Protein AF-0000000068197420 (afdb_homodimer)

Radius of gyration: 25.98 Å; Cα contacts (8 Å, |Δi|>4): 1054; chains: 2; bounding box: 57×88×88 Å

Organism: Serendipita indica (strain DSM 11827) (NCBI:txid1109443)

Sequence (598 aa):
MILPIVLLASTIAAAAPVEHVVNKRADDPSDTDILQYALTLEHLENAFYSGALSKFDVSAFQNDGFPSWVRDRFQQIADHEASHVQFLSTALGSSATQACNYSFPYTDPKSFAALAGVLEGVGTAAYLGAAKYITNKDYLTAAAAVLTTETRHTAWVKSAVMHDSAWSGAFDTPLDLNAVYSLAAPFIISCPSSNPSLPVKAFPALRVTSTPSPGKSVTFDFNSTSTGSNQMLYAAFFSGLDTLFAPLDSNKSATVPEKLVGTVYAVISTNGTVVSDDSTVAGPAILEFRLPEMARQTNMILPIVLLASTIAAAAPVEHVVNKRADDPSDTDILQYALTLEHLENAFYSGALSKFDVSAFQNDGFPSWVRDRFQQIADHEASHVQFLSTALGSSATQACNYSFPYTDPKSFAALAGVLEGVGTAAYLGAAKYITNKDYLTAAAAVLTTETRHTAWVKSAVMHDSAWSGAFDTPLDLNAVYSLAAPFIISCPSSNPSLPVKAFPALRVTSTPSPGKSVTFDFNSTSTGSNQMLYAAFFSGLDTLFAPLDSNKSATVPEKLVGTVYAVISTNGTVVSDDSTVAGPAILEFRLPEMARQTN

InterPro domains:
  IPR009078 Ferritin-like superfamily [SSF47240] (28-160)
  IPR012347 Ferritin-like [G3DSA:1.20.1260.10] (26-161)
  IPR052965 Pigment-associated catalase-like [PTHR31694] (27-162)

Structure (mmCIF, N/CA/C/O backbone):
data_AF-0000000068197420-model_v1
#
loop_
_entity.id
_entity.type
_entity.pdbx_description
1 polymer 'Related to stress response protein rds1p'
#
loop_
_atom_site.group_PDB
_atom_site.id
_atom_site.type_symbol
_atom_site.label_atom_id
_atom_site.label_alt_id
_atom_site.label_comp_id
_atom_site.label_asym_id
_atom_site.label_entity_id
_atom_site.label_seq_id
_atom_site.pdbx_PDB_ins_code
_atom_site.Cartn_x
_atom_site.Cartn_y
_atom_site.Cartn_z
_atom_site.occupancy
_atom_site.B_iso_or_equiv
_atom_site.auth_seq_id
_atom_site.auth_comp_id
_atom_site.auth_asym_id
_atom_site.auth_atom_id
_atom_site.pdbx_PDB_model_num
ATOM 1 N N . MET A 1 1 ? -25.969 -44.906 44.125 1 26.67 1 MET A N 1
ATOM 2 C CA . MET A 1 1 ? -26.969 -44.062 43.5 1 26.67 1 MET A CA 1
ATOM 3 C C . MET A 1 1 ? -26.359 -43.219 42.406 1 26.67 1 MET A C 1
ATOM 5 O O . MET A 1 1 ? -25.438 -42.438 42.656 1 26.67 1 MET A O 1
ATOM 9 N N . ILE A 1 2 ? -26.266 -43.781 41.188 1 32.59 2 ILE A N 1
ATOM 10 C CA . ILE A 1 2 ? -25.688 -43.281 39.938 1 32.59 2 ILE A CA 1
ATOM 11 C C . ILE A 1 2 ? -26.453 -42.031 39.469 1 32.59 2 ILE A C 1
ATOM 13 O O . ILE A 1 2 ? -27.656 -42.094 39.219 1 32.59 2 ILE A O 1
ATOM 17 N N . LEU A 1 3 ? -26.062 -40.906 40.094 1 33.44 3 LEU A N 1
ATOM 18 C CA . LEU A 1 3 ? -26.75 -39.656 39.75 1 33.44 3 LEU A CA 1
ATOM 19 C C . LEU A 1 3 ? -26.703 -39.406 38.25 1 33.44 3 LEU A C 1
ATOM 21 O O . LEU A 1 3 ? -25.625 -39.438 37.625 1 33.44 3 LEU A O 1
ATOM 25 N N . PRO A 1 4 ? -27.844 -39.469 37.562 1 31.77 4 PRO A N 1
ATOM 26 C CA . PRO A 1 4 ? -27.922 -39.25 36.125 1 31.77 4 PRO A CA 1
ATOM 27 C C . PRO A 1 4 ? -27.453 -37.875 35.719 1 31.77 4 PRO A C 1
ATOM 29 O O . PRO A 1 4 ? -27.75 -36.875 36.406 1 31.77 4 PRO A O 1
ATOM 32 N N . ILE A 1 5 ? -26.219 -37.781 35.25 1 34.59 5 ILE A N 1
ATOM 33 C CA . ILE A 1 5 ? -25.625 -36.562 34.688 1 34.59 5 ILE A CA 1
ATOM 34 C C . ILE A 1 5 ? -26.484 -36.062 33.531 1 34.59 5 ILE A C 1
ATOM 36 O O . ILE A 1 5 ? -26.688 -36.75 32.562 1 34.59 5 ILE A O 1
ATOM 40 N N . VAL A 1 6 ? -27.531 -35.25 33.875 1 29.73 6 VAL A N 1
ATOM 41 C CA . VAL A 1 6 ? -28.359 -34.594 32.844 1 29.73 6 VAL A CA 1
ATOM 42 C C . VAL A 1 6 ? -27.5 -33.75 31.938 1 29.73 6 VAL A C 1
ATOM 44 O O . VAL A 1 6 ? -26.766 -32.875 32.406 1 29.73 6 VAL A O 1
ATOM 47 N N . LEU A 1 7 ? -27.109 -34.312 30.781 1 31.69 7 LEU A N 1
ATOM 48 C CA . LEU A 1 7 ? -26.438 -33.594 29.703 1 31.69 7 LEU A CA 1
ATOM 49 C C . LEU A 1 7 ? -27.297 -32.438 29.188 1 31.69 7 LEU A C 1
ATOM 51 O O . LEU A 1 7 ? -28.406 -32.656 28.688 1 31.69 7 LEU A O 1
ATOM 55 N N . LEU A 1 8 ? -27.234 -31.312 29.938 1 27.69 8 LEU A N 1
ATOM 56 C CA . LEU A 1 8 ? -27.906 -30.141 29.406 1 27.69 8 LEU A CA 1
ATOM 57 C C . LEU A 1 8 ? -27.391 -29.781 28.016 1 27.69 8 LEU A C 1
ATOM 59 O O . LEU A 1 8 ? -26.188 -29.609 27.828 1 27.69 8 LEU A O 1
ATOM 63 N N . ALA A 1 9 ? -28.188 -30.125 26.984 1 29.62 9 ALA A N 1
ATOM 64 C CA . ALA A 1 9 ? -27.984 -29.75 25.578 1 29.62 9 ALA A CA 1
ATOM 65 C C . ALA A 1 9 ? -28.031 -28.234 25.406 1 29.62 9 ALA A C 1
ATOM 67 O O . ALA A 1 9 ? -29.062 -27.625 25.641 1 29.62 9 ALA A O 1
ATOM 68 N N . SER A 1 10 ? -26.953 -27.547 25.781 1 28.69 10 SER A N 1
ATOM 69 C CA . SER A 1 10 ? -27 -26.125 25.469 1 28.69 10 SER A CA 1
ATOM 70 C C . SER A 1 10 ? -27.125 -25.906 23.953 1 28.69 10 SER A C 1
ATOM 72 O O . SER A 1 10 ? -26.344 -26.438 23.172 1 28.69 10 SER A O 1
ATOM 74 N N . THR A 1 11 ? -28.359 -25.703 23.516 1 32.34 11 THR A N 1
ATOM 75 C CA . THR A 1 11 ? -28.641 -25.312 22.141 1 32.34 11 THR A CA 1
ATOM 76 C C . THR A 1 11 ? -27.922 -24.016 21.781 1 32.34 11 THR A C 1
ATOM 78 O O . THR A 1 11 ? -28.078 -23.016 22.484 1 32.34 11 THR A O 1
ATOM 81 N N . ILE A 1 12 ? -26.781 -24.109 21.219 1 30.91 12 ILE A N 1
ATOM 82 C CA . ILE A 1 12 ? -26.141 -22.969 20.594 1 30.91 12 ILE A CA 1
ATOM 83 C C . ILE A 1 12 ? -27.047 -22.406 19.5 1 30.91 12 ILE A C 1
ATOM 85 O O . ILE A 1 12 ? -27.359 -23.094 18.516 1 30.91 12 ILE A O 1
ATOM 89 N N . ALA A 1 13 ? -28 -21.547 19.859 1 29.16 13 ALA A N 1
ATOM 90 C CA . ALA A 1 13 ? -28.75 -20.812 18.844 1 29.16 13 ALA A CA 1
ATOM 91 C C . ALA A 1 13 ? -27.797 -20.156 17.828 1 29.16 13 ALA A C 1
ATOM 93 O O . ALA A 1 13 ? -26.906 -19.406 18.219 1 29.16 13 ALA A O 1
ATOM 94 N N . ALA A 1 14 ? -27.719 -20.703 16.703 1 31.69 14 ALA A N 1
ATOM 95 C CA . ALA A 1 14 ? -27.062 -20.109 15.539 1 31.69 14 ALA A CA 1
ATOM 96 C C . ALA A 1 14 ? -27.594 -18.703 15.281 1 31.69 14 ALA A C 1
ATOM 98 O O . ALA A 1 14 ? -28.781 -18.5 15.055 1 31.69 14 ALA A O 1
ATOM 99 N N . ALA A 1 15 ? -26.953 -17.672 15.906 1 28.8 15 ALA A N 1
ATOM 100 C CA . ALA A 1 15 ? -27.281 -16.297 15.555 1 28.8 15 ALA A CA 1
ATOM 101 C C . ALA A 1 15 ? -27.312 -16.094 14.039 1 28.8 15 ALA A C 1
ATOM 103 O O . ALA A 1 15 ? -26.422 -16.578 13.336 1 28.8 15 ALA A O 1
ATOM 104 N N . ALA A 1 16 ? -28.484 -15.867 13.508 1 31.53 16 ALA A N 1
ATOM 105 C CA . ALA A 1 16 ? -28.75 -15.508 12.125 1 31.53 16 ALA A CA 1
ATOM 106 C C . ALA A 1 16 ? -27.812 -14.398 11.656 1 31.53 16 ALA A C 1
ATOM 108 O O . ALA A 1 16 ? -27.484 -13.492 12.422 1 31.53 16 ALA A O 1
ATOM 109 N N . PRO A 1 17 ? -27.047 -14.648 10.602 1 32.72 17 PRO A N 1
ATOM 110 C CA . PRO A 1 17 ? -26.203 -13.586 10.047 1 32.72 17 PRO A CA 1
ATOM 111 C C . PRO A 1 17 ? -26.969 -12.289 9.805 1 32.72 17 PRO A C 1
ATOM 113 O O . PRO A 1 17 ? -27.984 -12.289 9.109 1 32.72 17 PRO A O 1
ATOM 116 N N . VAL A 1 18 ? -27.125 -11.422 10.812 1 29.66 18 VAL A N 1
ATOM 117 C CA . VAL A 1 18 ? -27.734 -10.125 10.547 1 29.66 18 VAL A CA 1
ATOM 118 C C . VAL A 1 18 ? -27.094 -9.484 9.32 1 29.66 18 VAL A C 1
ATOM 120 O O . VAL A 1 18 ? -25.859 -9.359 9.25 1 29.66 18 VAL A O 1
ATOM 123 N N . GLU A 1 19 ? -27.656 -9.648 8.203 1 33.53 19 GLU A N 1
ATOM 124 C CA . GLU A 1 19 ? -27.328 -8.859 7.016 1 33.53 19 GLU A CA 1
ATOM 125 C C . GLU A 1 19 ? -27.094 -7.395 7.375 1 33.53 19 GLU A C 1
ATOM 127 O O . GLU A 1 19 ? -28.016 -6.711 7.844 1 33.53 19 GLU A O 1
ATOM 132 N N . HIS A 1 20 ? -26 -7.09 7.898 1 31.17 20 HIS A N 1
ATOM 133 C CA . HIS A 1 20 ? -25.766 -5.668 8.117 1 31.17 20 HIS A CA 1
ATOM 134 C C . HIS A 1 20 ? -25.812 -4.891 6.809 1 31.17 20 HIS A C 1
ATOM 136 O O . HIS A 1 20 ? -24.984 -5.109 5.914 1 31.17 20 HIS A O 1
ATOM 142 N N . VAL A 1 21 ? -27 -4.566 6.375 1 33.25 21 VAL A N 1
ATOM 143 C CA . VAL A 1 21 ? -27.172 -3.518 5.375 1 33.25 21 VAL A CA 1
ATOM 144 C C . VAL A 1 21 ? -26.266 -2.334 5.699 1 33.25 21 VAL A C 1
ATOM 146 O O . VAL A 1 21 ? -26.328 -1.778 6.801 1 33.25 21 VAL A O 1
ATOM 149 N N . VAL A 1 22 ? -25.188 -2.248 5.059 1 39.44 22 VAL A N 1
ATOM 150 C CA . VAL A 1 22 ? -24.359 -1.054 5.129 1 39.44 22 VAL A CA 1
ATOM 151 C C . VAL A 1 22 ? -25.156 0.171 4.707 1 39.44 22 VAL A C 1
ATOM 153 O O . VAL A 1 22 ? -25.5 0.32 3.529 1 39.44 22 VAL A O 1
ATOM 156 N N . ASN A 1 23 ? -26.016 0.654 5.418 1 36.06 23 ASN A N 1
ATOM 157 C CA . ASN A 1 23 ? -26.766 1.89 5.23 1 36.06 23 ASN A CA 1
ATOM 158 C C . ASN A 1 23 ? -25.844 3.1 5.137 1 36.06 23 ASN A C 1
ATOM 160 O O . ASN A 1 23 ? -25.125 3.414 6.09 1 36.06 23 ASN A O 1
ATOM 164 N N . LYS A 1 24 ? -25.469 3.52 3.939 1 47.28 24 LYS A N 1
ATOM 165 C CA . LYS A 1 24 ? -25 4.898 3.848 1 47.28 24 LYS A CA 1
ATOM 166 C C . LYS A 1 24 ? -25.781 5.809 4.793 1 47.28 24 LYS A C 1
ATOM 168 O O . LYS A 1 24 ? -27.016 5.844 4.75 1 47.28 24 LYS A O 1
ATOM 173 N N . ARG A 1 25 ? -25.078 6.227 5.902 1 48.75 25 ARG A N 1
ATOM 174 C CA . ARG A 1 25 ? -25.766 7.207 6.746 1 48.75 25 ARG A CA 1
ATOM 175 C C . ARG A 1 25 ? -25.859 8.555 6.043 1 48.75 25 ARG A C 1
ATOM 177 O O . ARG A 1 25 ? -25.016 8.891 5.207 1 48.75 25 ARG A O 1
ATOM 184 N N . ALA A 1 26 ? -26.875 9.258 6.062 1 50.47 26 ALA A N 1
ATOM 185 C CA . ALA A 1 26 ? -27.188 10.555 5.469 1 50.47 26 ALA A CA 1
ATOM 186 C C . ALA A 1 26 ? -26.031 11.531 5.641 1 50.47 26 ALA A C 1
ATOM 188 O O . ALA A 1 26 ? -25.812 12.398 4.785 1 50.47 26 ALA A O 1
ATOM 189 N N . ASP A 1 27 ? -25.047 11.211 6.52 1 74.75 27 ASP A N 1
ATOM 190 C CA . ASP A 1 27 ? -24.031 12.211 6.836 1 74.75 27 ASP A CA 1
ATOM 191 C C . ASP A 1 27 ? -22.656 11.773 6.336 1 74.75 27 ASP A C 1
ATOM 193 O O . ASP A 1 27 ? -21.672 12.5 6.492 1 74.75 27 ASP A O 1
ATOM 197 N N . ASP A 1 28 ? -22.609 10.719 5.48 1 86.44 28 ASP A N 1
ATOM 198 C CA . ASP A 1 28 ? -21.328 10.281 4.953 1 86.44 28 ASP A CA 1
ATOM 199 C C . ASP A 1 28 ? -20.938 11.094 3.723 1 86.44 28 ASP A C 1
ATOM 201 O O . ASP A 1 28 ? -21.797 11.492 2.934 1 86.44 28 ASP A O 1
ATOM 205 N N . PRO A 1 29 ? -19.625 11.328 3.615 1 96.06 29 PRO A N 1
ATOM 206 C CA . PRO A 1 29 ? -19.203 12.031 2.404 1 96.06 29 PRO A CA 1
ATOM 207 C C . PRO A 1 29 ? -19.5 11.25 1.129 1 96.06 29 PRO A C 1
ATOM 209 O O . PRO A 1 29 ? -19.5 10.016 1.139 1 96.06 29 PRO A O 1
ATOM 212 N N . SER A 1 30 ? -19.812 12 0.045 1 96.94 30 SER A N 1
ATOM 213 C CA . SER A 1 30 ? -20.016 11.383 -1.263 1 96.94 30 SER A CA 1
ATOM 214 C C . SER A 1 30 ? -18.703 10.977 -1.899 1 96.94 30 SER A C 1
ATOM 216 O O . SER A 1 30 ? -17.625 11.383 -1.439 1 96.94 30 SER A O 1
ATOM 218 N N . ASP A 1 31 ? -18.797 10.172 -2.932 1 98 31 ASP A N 1
ATOM 219 C CA . ASP A 1 31 ? -17.578 9.852 -3.691 1 98 31 ASP A CA 1
ATOM 220 C C . ASP A 1 31 ? -16.891 11.125 -4.191 1 98 31 ASP A C 1
ATOM 222 O O . ASP A 1 31 ? -15.672 11.211 -4.184 1 98 31 ASP A O 1
ATOM 226 N N . THR A 1 32 ? -17.688 12.109 -4.637 1 98.19 32 THR A N 1
ATOM 227 C CA . THR A 1 32 ? -17.125 13.375 -5.098 1 98.19 32 THR A CA 1
ATOM 228 C C . THR A 1 32 ? -16.359 14.062 -3.975 1 98.19 32 THR A C 1
ATOM 230 O O . THR A 1 32 ? -15.25 14.562 -4.188 1 98.19 32 THR A O 1
ATOM 233 N N . ASP A 1 33 ? -16.906 14.07 -2.771 1 98.25 33 ASP A N 1
ATOM 234 C CA . ASP A 1 33 ? -16.234 14.641 -1.612 1 98.25 33 ASP A CA 1
ATOM 235 C C . ASP A 1 33 ? -14.867 13.977 -1.387 1 98.25 33 ASP A C 1
ATOM 237 O O . ASP A 1 33 ? -13.867 14.656 -1.166 1 98.25 33 ASP A O 1
ATOM 241 N N . ILE A 1 34 ? -14.883 12.68 -1.476 1 98.69 34 ILE A N 1
ATOM 242 C CA . ILE A 1 34 ? -13.688 11.906 -1.16 1 98.69 34 ILE A CA 1
ATOM 243 C C . ILE A 1 34 ? -12.641 12.117 -2.25 1 98.69 34 ILE A C 1
ATOM 245 O O . ILE A 1 34 ? -11.445 12.242 -1.956 1 98.69 34 ILE A O 1
ATOM 249 N N . LEU A 1 35 ? -13.055 12.164 -3.512 1 98.81 35 LEU A N 1
ATOM 250 C CA . LEU A 1 35 ? -12.117 12.414 -4.594 1 98.81 35 LEU A CA 1
ATOM 251 C C . LEU A 1 35 ? -11.547 13.828 -4.508 1 98.81 35 LEU A C 1
ATOM 253 O O . LEU A 1 35 ? -10.367 14.055 -4.793 1 98.81 35 LEU A O 1
ATOM 257 N N . GLN A 1 36 ? -12.359 14.828 -4.125 1 98.81 36 GLN A N 1
ATOM 258 C CA . GLN A 1 36 ? -11.883 16.188 -3.922 1 98.81 36 GLN A CA 1
ATOM 259 C C . GLN A 1 36 ? -10.891 16.266 -2.762 1 98.81 36 GLN A C 1
ATOM 261 O O . GLN A 1 36 ? -9.875 16.953 -2.846 1 98.81 36 GLN A O 1
ATOM 266 N N . TYR A 1 37 ? -11.234 15.57 -1.69 1 98.62 37 TYR A N 1
ATOM 267 C CA . TYR A 1 37 ? -10.344 15.438 -0.545 1 98.62 37 TYR A CA 1
ATOM 268 C C . TYR A 1 37 ? -9 14.859 -0.966 1 98.62 37 TYR A C 1
ATOM 270 O O . TYR A 1 37 ? -7.945 15.414 -0.645 1 98.62 37 TYR A O 1
ATOM 278 N N . ALA A 1 38 ? -9.023 13.766 -1.743 1 98.88 38 ALA A N 1
ATOM 279 C CA . ALA A 1 38 ? -7.805 13.133 -2.238 1 98.88 38 ALA A CA 1
ATOM 280 C C . ALA A 1 38 ? -7.016 14.078 -3.139 1 98.88 38 ALA A C 1
ATOM 282 O O . ALA A 1 38 ? -5.797 14.203 -3.006 1 98.88 38 ALA A O 1
ATOM 283 N N . LEU A 1 39 ? -7.699 14.758 -4.035 1 98.88 39 LEU A N 1
ATOM 284 C CA . LEU A 1 39 ? -7.039 15.664 -4.969 1 98.88 39 LEU A CA 1
ATOM 285 C C . LEU A 1 39 ? -6.371 16.812 -4.23 1 98.88 39 LEU A C 1
ATOM 287 O O . LEU A 1 39 ? -5.285 17.25 -4.613 1 98.88 39 LEU A O 1
ATOM 291 N N . THR A 1 40 ? -7.004 17.312 -3.199 1 98.88 40 THR A N 1
ATOM 292 C CA . THR A 1 40 ? -6.426 18.375 -2.383 1 98.88 40 THR A CA 1
ATOM 293 C C . THR A 1 40 ? -5.098 17.922 -1.775 1 98.88 40 THR A C 1
ATOM 295 O O . THR A 1 40 ? -4.113 18.656 -1.812 1 98.88 40 THR A O 1
ATOM 298 N N . LEU A 1 41 ? -5.07 16.734 -1.275 1 98.88 41 LEU A N 1
ATOM 299 C CA . LEU A 1 41 ? -3.85 16.188 -0.694 1 98.88 41 LEU A CA 1
ATOM 300 C C . LEU A 1 41 ? -2.814 15.906 -1.776 1 98.88 41 LEU A C 1
ATOM 302 O O . LEU A 1 41 ? -1.617 16.125 -1.568 1 98.88 41 LEU A O 1
ATOM 306 N N . GLU A 1 42 ? -3.252 15.438 -2.943 1 98.94 42 GLU A N 1
ATOM 307 C CA . GLU A 1 42 ? -2.34 15.18 -4.051 1 98.94 42 GLU A CA 1
ATOM 308 C C . GLU A 1 42 ? -1.693 16.469 -4.547 1 98.94 42 GLU A C 1
ATOM 310 O O . GLU A 1 42 ? -0.513 16.484 -4.902 1 98.94 42 GLU A O 1
ATOM 315 N N . HIS A 1 43 ? -2.482 17.578 -4.602 1 98.94 43 HIS A N 1
ATOM 316 C CA . HIS A 1 43 ? -1.907 18.875 -4.945 1 98.94 43 HIS A CA 1
ATOM 317 C C . HIS A 1 43 ? -0.785 19.25 -3.982 1 98.94 43 HIS A C 1
ATOM 319 O O . HIS A 1 43 ? 0.251 19.781 -4.402 1 98.94 43 HIS A O 1
ATOM 325 N N . LEU A 1 44 ? -1.037 19.047 -2.75 1 98.94 44 LEU A N 1
ATOM 326 C CA . LEU A 1 44 ? -0.04 19.359 -1.731 1 98.94 44 LEU A CA 1
ATOM 327 C C . LEU A 1 44 ? 1.247 18.578 -1.976 1 98.94 44 LEU A C 1
ATOM 329 O O . LEU A 1 44 ? 2.336 19.156 -1.989 1 98.94 44 LEU A O 1
ATOM 333 N N . GLU A 1 45 ? 1.153 17.25 -2.227 1 98.88 45 GLU A N 1
ATOM 334 C CA . GLU A 1 45 ? 2.338 16.422 -2.451 1 98.88 45 GLU A CA 1
ATOM 335 C C . GLU A 1 45 ? 3.029 16.797 -3.76 1 98.88 45 GLU A C 1
ATOM 337 O O . GLU A 1 45 ? 4.258 16.812 -3.834 1 98.88 45 GLU A O 1
ATOM 342 N N . ASN A 1 46 ? 2.188 17.047 -4.754 1 98.94 46 ASN A N 1
ATOM 343 C CA . ASN A 1 46 ? 2.758 17.484 -6.023 1 98.94 46 ASN A CA 1
ATOM 344 C C . ASN A 1 46 ? 3.588 18.75 -5.855 1 98.94 46 ASN A C 1
ATOM 346 O O . ASN A 1 46 ? 4.711 18.844 -6.359 1 98.94 46 ASN A O 1
ATOM 350 N N . ALA A 1 47 ? 3.098 19.734 -5.129 1 98.94 47 ALA A N 1
ATOM 351 C CA . ALA A 1 47 ? 3.803 20.984 -4.863 1 98.94 47 ALA A CA 1
ATOM 352 C C . ALA A 1 47 ? 5.047 20.75 -4.012 1 98.94 47 ALA A C 1
ATOM 354 O O . ALA A 1 47 ? 6.086 21.375 -4.23 1 98.94 47 ALA A O 1
ATOM 355 N N . PHE A 1 48 ? 4.996 19.891 -3.014 1 98.94 48 PHE A N 1
ATOM 356 C CA . PHE A 1 48 ? 6.098 19.547 -2.119 1 98.94 48 PHE A CA 1
ATOM 357 C C . PHE A 1 48 ? 7.305 19.062 -2.908 1 98.94 48 PHE A C 1
ATOM 359 O O . PHE A 1 48 ? 8.414 19.578 -2.746 1 98.94 48 PHE A O 1
ATOM 366 N N . TYR A 1 49 ? 7.062 18.078 -3.828 1 98.88 49 TYR A N 1
ATOM 367 C CA . TYR A 1 49 ? 8.164 17.484 -4.578 1 98.88 49 TYR A CA 1
ATOM 368 C C . TYR A 1 49 ? 8.68 18.438 -5.645 1 98.88 49 TYR A C 1
ATOM 370 O O . TYR A 1 49 ? 9.891 18.609 -5.805 1 98.88 49 TYR A O 1
ATOM 378 N N . SER A 1 50 ? 7.77 19.078 -6.391 1 98.56 50 SER A N 1
ATOM 379 C CA . SER A 1 50 ? 8.203 19.984 -7.449 1 98.56 50 SER A CA 1
ATOM 380 C C . SER A 1 50 ? 8.992 21.156 -6.879 1 98.56 50 SER A C 1
ATOM 382 O O . SER A 1 50 ? 10 21.578 -7.457 1 98.56 50 SER A O 1
ATOM 384 N N . GLY A 1 51 ? 8.547 21.672 -5.738 1 98.69 51 GLY A N 1
ATOM 385 C CA . GLY A 1 51 ? 9.25 22.766 -5.09 1 98.69 51 GLY A CA 1
ATOM 386 C C . GLY A 1 51 ? 10.641 22.391 -4.625 1 98.69 51 GLY A C 1
ATOM 387 O O . GLY A 1 51 ? 11.609 23.109 -4.898 1 98.69 51 GLY A O 1
ATOM 388 N N . ALA A 1 52 ? 10.758 21.297 -3.967 1 98.81 52 ALA A N 1
ATOM 389 C CA . ALA A 1 52 ? 12.047 20.859 -3.443 1 98.81 52 ALA A CA 1
ATOM 390 C C . ALA A 1 52 ? 13.031 20.562 -4.578 1 98.81 52 ALA A C 1
ATOM 392 O O . ALA A 1 52 ? 14.195 20.969 -4.516 1 98.81 52 ALA A O 1
ATOM 393 N N . LEU A 1 53 ? 12.555 19.906 -5.633 1 98.19 53 LEU A N 1
ATOM 394 C CA . LEU A 1 53 ? 13.438 19.484 -6.707 1 98.19 53 LEU A CA 1
ATOM 395 C C . LEU A 1 53 ? 13.836 20.656 -7.594 1 98.19 53 LEU A C 1
ATOM 397 O O . LEU A 1 53 ? 14.836 20.594 -8.305 1 98.19 53 LEU A O 1
ATOM 401 N N . SER A 1 54 ? 13.031 21.734 -7.605 1 98.31 54 SER A N 1
ATOM 402 C CA . SER A 1 54 ? 13.422 22.969 -8.273 1 98.31 54 SER A CA 1
ATOM 403 C C . SER A 1 54 ? 14.492 23.719 -7.48 1 98.31 54 SER A C 1
ATOM 405 O O . SER A 1 54 ? 15.336 24.406 -8.055 1 98.31 54 SER A O 1
ATOM 407 N N . LYS A 1 55 ? 14.5 23.531 -6.223 1 98.25 55 LYS A N 1
ATOM 408 C CA . LYS A 1 55 ? 15.391 24.266 -5.328 1 98.25 55 LYS A CA 1
ATOM 409 C C . LYS A 1 55 ? 16.703 23.5 -5.129 1 98.25 55 LYS A C 1
ATOM 411 O O . LYS A 1 55 ? 17.766 24.109 -4.988 1 98.25 55 LYS A O 1
ATOM 416 N N . PHE A 1 56 ? 16.688 22.188 -5.07 1 98.44 56 PHE A N 1
ATOM 417 C CA . PHE A 1 56 ? 17.844 21.359 -4.75 1 98.44 56 PHE A CA 1
ATOM 418 C C . PHE A 1 56 ? 18.281 20.531 -5.953 1 98.44 56 PHE A C 1
ATOM 420 O O . PHE A 1 56 ? 17.578 19.609 -6.355 1 98.44 56 PHE A O 1
ATOM 427 N N . ASP A 1 57 ? 19.422 20.844 -6.5 1 96.5 57 ASP A N 1
ATOM 428 C CA . ASP A 1 57 ? 19.938 20.109 -7.66 1 96.5 57 ASP A CA 1
ATOM 429 C C . ASP A 1 57 ? 20.766 18.906 -7.23 1 96.5 57 ASP A C 1
ATOM 431 O O . ASP A 1 57 ? 20.844 18.594 -6.039 1 96.5 57 ASP A O 1
ATOM 435 N N . VAL A 1 58 ? 21.328 18.25 -8.219 1 94.62 58 VAL A N 1
ATOM 436 C CA . VAL A 1 58 ? 22.094 17.016 -7.984 1 94.62 58 VAL A CA 1
ATOM 437 C C . VAL A 1 58 ? 23.25 17.297 -7.027 1 94.62 58 VAL A C 1
ATOM 439 O O . VAL A 1 58 ? 23.516 16.5 -6.125 1 94.62 58 VAL A O 1
ATOM 442 N N . SER A 1 59 ? 23.875 18.422 -7.191 1 96.62 59 SER A N 1
ATOM 443 C CA . SER A 1 59 ? 25 18.797 -6.34 1 96.62 59 SER A CA 1
ATOM 444 C C . SER A 1 59 ? 24.562 18.984 -4.895 1 96.62 59 SER A C 1
ATOM 446 O O . SER A 1 59 ? 25.281 18.609 -3.965 1 96.62 59 SER A O 1
ATOM 448 N N . ALA A 1 60 ? 23.391 19.578 -4.699 1 98.06 60 ALA A N 1
ATOM 449 C CA . ALA A 1 60 ? 22.875 19.781 -3.35 1 98.06 60 ALA A CA 1
ATOM 450 C C . ALA A 1 60 ? 22.656 18.438 -2.652 1 98.06 60 ALA A C 1
ATOM 452 O O . ALA A 1 60 ? 23 18.281 -1.479 1 98.06 60 ALA A O 1
ATOM 453 N N . PHE A 1 61 ? 22.125 17.5 -3.357 1 97.75 61 PHE A N 1
ATOM 454 C CA . PHE A 1 61 ? 21.906 16.172 -2.797 1 97.75 61 PHE A CA 1
ATOM 455 C C . PHE A 1 61 ? 23.219 15.5 -2.453 1 97.75 61 PHE A C 1
ATOM 457 O O . PHE A 1 61 ? 23.359 14.914 -1.378 1 97.75 61 PHE A O 1
ATOM 464 N N . GLN A 1 62 ? 24.156 15.617 -3.355 1 96.62 62 GLN A N 1
ATOM 465 C CA . GLN A 1 62 ? 25.469 15.016 -3.125 1 96.62 62 GLN A CA 1
ATOM 466 C C . GLN A 1 62 ? 26.172 15.648 -1.924 1 96.62 62 GLN A C 1
ATOM 468 O O . GLN A 1 62 ? 26.797 14.953 -1.121 1 96.62 62 GLN A O 1
ATOM 473 N N . ASN A 1 63 ? 26.016 16.922 -1.859 1 97.56 63 ASN A N 1
ATOM 474 C CA . ASN A 1 63 ? 26.625 17.641 -0.747 1 97.56 63 ASN A CA 1
ATOM 475 C C . ASN A 1 63 ? 26.031 17.219 0.591 1 97.56 63 ASN A C 1
ATOM 477 O O . ASN A 1 63 ? 26.688 17.312 1.627 1 97.56 63 ASN A O 1
ATOM 481 N N . ASP A 1 64 ? 24.812 16.75 0.541 1 97.19 64 ASP A N 1
ATOM 482 C CA . ASP A 1 64 ? 24.141 16.281 1.754 1 97.19 64 ASP A CA 1
ATOM 483 C C . ASP A 1 64 ? 24.359 14.789 1.961 1 97.19 64 ASP A C 1
ATOM 485 O O . ASP A 1 64 ? 23.734 14.18 2.824 1 97.19 64 ASP A O 1
ATOM 489 N N . GLY A 1 65 ? 25.172 14.219 1.089 1 96.25 65 GLY A N 1
ATOM 490 C CA . GLY A 1 65 ? 25.641 12.859 1.318 1 96.25 65 GLY A CA 1
ATOM 491 C C . GLY A 1 65 ? 24.797 11.82 0.604 1 96.25 65 GLY A C 1
ATOM 492 O O . GLY A 1 65 ? 24.969 10.617 0.816 1 96.25 65 GLY A O 1
ATOM 493 N N . PHE A 1 66 ? 23.891 12.219 -0.261 1 95.44 66 PHE A N 1
ATOM 494 C CA . PHE A 1 66 ? 23.062 11.258 -0.991 1 95.44 66 PHE A CA 1
ATOM 495 C C . PHE A 1 66 ? 23.766 10.805 -2.268 1 95.44 66 PHE A C 1
ATOM 497 O O . PHE A 1 66 ? 24.391 11.609 -2.951 1 95.44 66 PHE A O 1
ATOM 504 N N . PRO A 1 67 ? 23.672 9.508 -2.531 1 91.5 67 PRO A N 1
ATOM 505 C CA . PRO A 1 67 ? 24.094 9.102 -3.873 1 91.5 67 PRO A CA 1
ATOM 506 C C . PRO A 1 67 ? 23.266 9.758 -4.977 1 91.5 67 PRO A C 1
ATOM 508 O O . PRO A 1 67 ? 22.125 10.156 -4.742 1 91.5 67 PRO A O 1
ATOM 511 N N . SER A 1 68 ? 23.781 9.789 -6.16 1 86.56 68 SER A N 1
ATOM 512 C CA . SER A 1 68 ? 23.203 10.539 -7.266 1 86.56 68 SER A CA 1
ATOM 513 C C . SER A 1 68 ? 21.828 9.984 -7.648 1 86.56 68 SER A C 1
ATOM 515 O O . SER A 1 68 ? 20.938 10.734 -8.07 1 86.56 68 SER A O 1
ATOM 517 N N . TRP A 1 69 ? 21.656 8.719 -7.414 1 89.31 69 TRP A N 1
ATOM 518 C CA . TRP A 1 69 ? 20.422 8.086 -7.879 1 89.31 69 TRP A CA 1
ATOM 519 C C . TRP A 1 69 ? 19.25 8.492 -7 1 89.31 69 TRP A C 1
ATOM 521 O O . TRP A 1 69 ? 18.078 8.359 -7.406 1 89.31 69 TRP A O 1
ATOM 531 N N . VAL A 1 70 ? 19.516 9.031 -5.852 1 94.31 70 VAL A N 1
ATOM 532 C CA . VAL A 1 70 ? 18.453 9.352 -4.91 1 94.31 70 VAL A CA 1
ATOM 533 C C . VAL A 1 70 ? 17.594 10.484 -5.473 1 94.31 70 VAL A C 1
ATOM 535 O O . VAL A 1 70 ? 16.359 10.406 -5.465 1 94.31 70 VAL A O 1
ATOM 538 N N . ARG A 1 71 ? 18.203 11.555 -5.953 1 96.19 71 ARG A N 1
ATOM 539 C CA . ARG A 1 71 ? 17.406 12.648 -6.504 1 96.19 71 ARG A CA 1
ATOM 540 C C . ARG A 1 71 ? 16.578 12.188 -7.699 1 96.19 71 ARG A C 1
ATOM 542 O O . ARG A 1 71 ? 15.445 12.625 -7.879 1 96.19 71 ARG A O 1
ATOM 549 N N . ASP A 1 72 ? 17.203 11.352 -8.508 1 94.12 72 ASP A N 1
ATOM 550 C CA . ASP A 1 72 ? 16.5 10.844 -9.68 1 94.12 72 ASP A CA 1
ATOM 551 C C . ASP A 1 72 ? 15.258 10.055 -9.273 1 94.12 72 ASP A C 1
ATOM 553 O O . ASP A 1 72 ? 14.211 10.156 -9.922 1 94.12 72 ASP A O 1
ATOM 557 N N . ARG A 1 73 ? 15.352 9.305 -8.266 1 94.94 73 ARG A N 1
ATOM 558 C CA . ARG A 1 73 ? 14.195 8.555 -7.785 1 94.94 73 ARG A CA 1
ATOM 559 C C . ARG A 1 73 ? 13.141 9.5 -7.207 1 94.94 73 ARG A C 1
ATOM 561 O O . ARG A 1 73 ? 11.945 9.281 -7.391 1 94.94 73 ARG A O 1
ATOM 568 N N . PHE A 1 74 ? 13.562 10.539 -6.527 1 97.5 74 PHE A N 1
ATOM 569 C CA . PHE A 1 74 ? 12.609 11.531 -6.051 1 97.5 74 PHE A CA 1
ATOM 570 C C . PHE A 1 74 ? 11.906 12.219 -7.219 1 97.5 74 PHE A C 1
ATOM 572 O O . PHE A 1 74 ? 10.727 12.57 -7.121 1 97.5 74 PHE A O 1
ATOM 579 N N . GLN A 1 75 ? 12.641 12.445 -8.305 1 96.81 75 GLN A N 1
ATOM 580 C CA . GLN A 1 75 ? 11.992 12.992 -9.492 1 96.81 75 GLN A CA 1
ATOM 581 C C . GLN A 1 75 ? 10.914 12.055 -10.016 1 96.81 75 GLN A C 1
ATOM 583 O O . GLN A 1 75 ? 9.859 12.508 -10.469 1 96.81 75 GLN A O 1
ATOM 588 N N . GLN A 1 76 ? 11.156 10.758 -9.984 1 96.25 76 GLN A N 1
ATOM 589 C CA . GLN A 1 76 ? 10.133 9.797 -10.383 1 96.25 76 GLN A CA 1
ATOM 590 C C . GLN A 1 76 ? 8.906 9.914 -9.477 1 96.25 76 GLN A C 1
ATOM 592 O O . GLN A 1 76 ? 7.77 9.875 -9.953 1 96.25 76 GLN A O 1
ATOM 597 N N . ILE A 1 77 ? 9.125 10.039 -8.195 1 98.19 77 ILE A N 1
ATOM 598 C CA . ILE A 1 77 ? 8.008 10.227 -7.273 1 98.19 77 ILE A CA 1
ATOM 599 C C . ILE A 1 77 ? 7.242 11.5 -7.637 1 98.19 77 ILE A C 1
ATOM 601 O O . ILE A 1 77 ? 6.008 11.508 -7.66 1 98.19 77 ILE A O 1
ATOM 605 N N . ALA A 1 78 ? 7.988 12.57 -7.926 1 98.44 78 ALA A N 1
ATOM 606 C CA . ALA A 1 78 ? 7.348 13.812 -8.352 1 98.44 78 ALA A CA 1
ATOM 607 C C . ALA A 1 78 ? 6.465 13.586 -9.57 1 98.44 78 ALA A C 1
ATOM 609 O O . ALA A 1 78 ? 5.348 14.109 -9.648 1 98.44 78 ALA A O 1
ATOM 610 N N . ASP A 1 79 ? 6.938 12.844 -10.484 1 97.56 79 ASP A N 1
ATOM 611 C CA . ASP A 1 79 ? 6.168 12.531 -11.68 1 97.56 79 ASP A CA 1
ATOM 612 C C . ASP A 1 79 ? 4.918 11.727 -11.336 1 97.56 79 ASP A C 1
ATOM 614 O O . ASP A 1 79 ? 3.859 11.922 -11.938 1 97.56 79 ASP A O 1
ATOM 618 N N . HIS A 1 80 ? 5.02 10.812 -10.414 1 98.44 80 HIS A N 1
ATOM 619 C CA . HIS A 1 80 ? 3.859 10.055 -9.953 1 98.44 80 HIS A CA 1
ATOM 620 C C . HIS A 1 80 ? 2.82 10.977 -9.312 1 98.44 80 HIS A C 1
ATOM 622 O O . HIS A 1 80 ? 1.623 10.836 -9.578 1 98.44 80 HIS A O 1
ATOM 628 N N . GLU A 1 81 ? 3.314 11.891 -8.492 1 98.75 81 GLU A N 1
ATOM 629 C CA . GLU A 1 81 ? 2.395 12.828 -7.855 1 98.75 81 GLU A CA 1
ATOM 630 C C . GLU A 1 81 ? 1.644 13.656 -8.898 1 98.75 81 GLU A C 1
ATOM 632 O O . GLU A 1 81 ? 0.439 13.883 -8.766 1 98.75 81 GLU A O 1
ATOM 637 N N . ALA A 1 82 ? 2.369 14.109 -9.898 1 98.75 82 ALA A N 1
ATOM 638 C CA . ALA A 1 82 ? 1.731 14.852 -10.984 1 98.75 82 ALA A CA 1
ATOM 639 C C . ALA A 1 82 ? 0.696 13.992 -11.703 1 98.75 82 ALA A C 1
ATOM 641 O O . ALA A 1 82 ? -0.381 14.477 -12.062 1 98.75 82 ALA A O 1
ATOM 642 N N . SER A 1 83 ? 1.018 12.758 -11.922 1 98.75 83 SER A N 1
ATOM 643 C CA . SER A 1 83 ? 0.085 11.828 -12.555 1 98.75 83 SER A CA 1
ATOM 644 C C . SER A 1 83 ? -1.165 11.633 -11.703 1 98.75 83 SER A C 1
ATOM 646 O O . SER A 1 83 ? -2.273 11.539 -12.234 1 98.75 83 SER A O 1
ATOM 648 N N . HIS A 1 84 ? -1.011 11.531 -10.359 1 98.88 84 HIS A N 1
ATOM 649 C CA . HIS A 1 84 ? -2.158 11.398 -9.469 1 98.88 84 HIS A CA 1
ATOM 650 C C . HIS A 1 84 ? -3.068 12.617 -9.555 1 98.88 84 HIS A C 1
ATOM 652 O O . HIS A 1 84 ? -4.293 12.484 -9.594 1 98.88 84 HIS A O 1
ATOM 658 N N . VAL A 1 85 ? -2.463 13.805 -9.57 1 98.94 85 VAL A N 1
ATOM 659 C CA . VAL A 1 85 ? -3.232 15.031 -9.719 1 98.94 85 VAL A CA 1
ATOM 660 C C . VAL A 1 85 ? -4.016 15 -11.031 1 98.94 85 VAL A C 1
ATOM 662 O O . VAL A 1 85 ? -5.219 15.273 -11.047 1 98.94 85 VAL A O 1
ATOM 665 N N . GLN A 1 86 ? -3.32 14.711 -12.117 1 98.81 86 GLN A N 1
ATOM 666 C CA . GLN A 1 86 ? -3.979 14.672 -13.414 1 98.81 86 GLN A CA 1
ATOM 667 C C . GLN A 1 86 ? -5.113 13.648 -13.43 1 98.81 86 GLN A C 1
ATOM 669 O O . GLN A 1 86 ? -6.195 13.922 -13.953 1 98.81 86 GLN A O 1
ATOM 674 N N . PHE A 1 87 ? -4.895 12.508 -12.906 1 98.69 87 PHE A N 1
ATOM 675 C CA . PHE A 1 87 ? -5.871 11.43 -12.867 1 98.69 87 PHE A CA 1
ATOM 676 C C . PHE A 1 87 ? -7.141 11.875 -12.148 1 98.69 87 PHE A C 1
A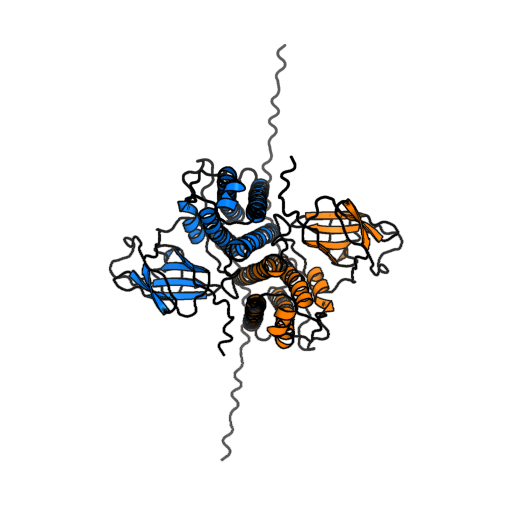TOM 678 O O . PHE A 1 87 ? -8.242 11.75 -12.68 1 98.69 87 PHE A O 1
ATOM 685 N N . LEU A 1 88 ? -6.996 12.438 -10.945 1 98.88 88 LEU A N 1
ATOM 686 C CA . LEU A 1 88 ? -8.133 12.859 -10.133 1 98.88 88 LEU A CA 1
ATOM 687 C C . LEU A 1 88 ? -8.812 14.078 -10.742 1 98.88 88 LEU A C 1
ATOM 689 O O . LEU A 1 88 ? -10.047 14.188 -10.711 1 98.88 88 LEU A O 1
ATOM 693 N N . SER A 1 89 ? -8.008 15.023 -11.2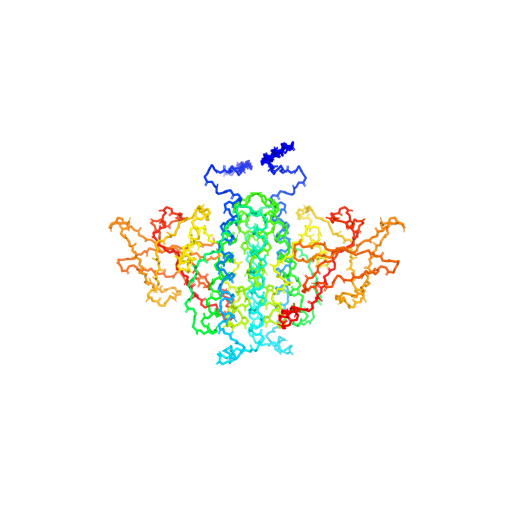73 1 98.81 89 SER A N 1
ATOM 694 C CA . SER A 1 89 ? -8.578 16.203 -11.922 1 98.81 89 SER A CA 1
ATOM 695 C C . SER A 1 89 ? -9.453 15.805 -13.109 1 98.81 89 SER A C 1
ATOM 697 O O . SER A 1 89 ? -10.531 16.359 -13.305 1 98.81 89 SER A O 1
ATOM 699 N N . THR A 1 90 ? -8.953 14.867 -13.875 1 98.5 90 THR A N 1
ATOM 700 C CA . THR A 1 90 ? -9.711 14.398 -15.031 1 98.5 90 THR A CA 1
ATOM 701 C C . THR A 1 90 ? -11.008 13.727 -14.594 1 98.5 90 THR A C 1
ATOM 703 O O . THR A 1 90 ? -12.07 13.992 -15.156 1 98.5 90 THR A O 1
ATOM 706 N N . ALA A 1 91 ? -11 12.914 -13.594 1 98.06 91 ALA A N 1
ATOM 707 C CA . ALA A 1 91 ? -12.18 12.211 -13.094 1 98.06 91 ALA A CA 1
ATOM 708 C C . ALA A 1 91 ? -13.211 13.188 -12.539 1 98.06 91 ALA A C 1
ATOM 710 O O . ALA A 1 91 ? -14.414 12.969 -12.688 1 98.06 91 ALA A O 1
ATOM 711 N N . LEU A 1 92 ? -12.75 14.258 -11.914 1 98.56 92 LEU A N 1
ATOM 712 C CA . LEU A 1 92 ? -13.633 15.188 -11.227 1 98.56 92 LEU A CA 1
ATOM 713 C C . LEU A 1 92 ? -14.172 16.234 -12.195 1 98.56 92 LEU A C 1
ATOM 715 O O . LEU A 1 92 ? -15.227 16.828 -11.938 1 98.56 92 LEU A O 1
ATOM 719 N N . GLY A 1 93 ? -13.438 16.547 -13.312 1 98.19 93 GLY A N 1
ATOM 720 C CA . GLY A 1 93 ? -13.852 17.594 -14.25 1 98.19 93 GLY A CA 1
ATOM 721 C C . GLY A 1 93 ? -13.984 18.953 -13.602 1 98.19 93 GLY A C 1
ATOM 722 O O . GLY A 1 93 ? -13.047 19.438 -12.961 1 98.19 93 GLY A O 1
ATOM 723 N N . SER A 1 94 ? -15.125 19.5 -13.656 1 97.69 94 SER A N 1
ATOM 724 C CA . SER A 1 94 ? -15.367 20.844 -13.156 1 97.69 94 SER A CA 1
ATOM 725 C C . SER A 1 94 ? -15.398 20.875 -11.633 1 97.69 94 SER A C 1
ATOM 727 O O . SER A 1 94 ? -15.328 21.938 -11.023 1 97.69 94 SER A O 1
ATOM 729 N N . SER A 1 95 ? -15.492 19.688 -11.078 1 98.06 95 SER A N 1
ATOM 730 C CA . SER A 1 95 ? -15.547 19.609 -9.625 1 98.06 95 SER A CA 1
ATOM 731 C C . SER A 1 95 ? -14.148 19.5 -9.023 1 98.06 95 SER A C 1
ATOM 733 O O . SER A 1 95 ? -14 19.375 -7.805 1 98.06 95 SER A O 1
ATOM 735 N N . ALA A 1 96 ? -13.133 19.547 -9.859 1 98.69 96 ALA A N 1
ATOM 736 C CA . ALA A 1 96 ? -11.758 19.375 -9.383 1 98.69 96 ALA A CA 1
ATOM 737 C C . ALA A 1 96 ? -11.312 20.562 -8.539 1 98.69 96 ALA A C 1
ATOM 739 O O . ALA A 1 96 ? -11.547 21.719 -8.906 1 98.69 96 ALA A O 1
ATOM 740 N N . THR A 1 97 ? -10.758 20.281 -7.402 1 98.75 97 THR A N 1
ATOM 741 C CA . THR A 1 97 ? -10.109 21.328 -6.637 1 98.75 97 THR A CA 1
ATOM 742 C C . THR A 1 97 ? -8.844 21.812 -7.344 1 98.75 97 THR A C 1
ATOM 744 O O . THR A 1 97 ? -8.219 21.062 -8.094 1 98.75 97 THR A O 1
ATOM 747 N N . GLN A 1 98 ? -8.516 23.016 -7.062 1 98.75 98 GLN A N 1
ATOM 748 C CA . GLN A 1 98 ? -7.281 23.594 -7.582 1 98.75 98 GLN A CA 1
ATOM 749 C C . GLN A 1 98 ? -6.191 23.625 -6.516 1 98.75 98 GLN A C 1
ATOM 751 O O . GLN A 1 98 ? -6.488 23.562 -5.32 1 98.75 98 GLN A O 1
ATOM 756 N N . ALA A 1 99 ? -4.957 23.672 -7.008 1 98.81 99 ALA A N 1
ATOM 757 C CA . ALA A 1 99 ? -3.822 23.734 -6.09 1 98.81 99 ALA A CA 1
ATOM 758 C C . ALA A 1 99 ? -3.879 24.969 -5.215 1 98.81 99 ALA A C 1
ATOM 760 O O . ALA A 1 99 ? -4.254 26.047 -5.684 1 98.81 99 ALA A O 1
ATOM 761 N N . CYS A 1 100 ? -3.453 24.875 -4.008 1 98.69 100 CYS A N 1
ATOM 762 C CA . CYS A 1 100 ? -3.303 25.984 -3.068 1 98.69 100 CYS A CA 1
ATOM 763 C C . CYS A 1 100 ? -1.885 26.531 -3.104 1 98.69 100 CYS A C 1
ATOM 765 O O . CYS A 1 100 ? -1.074 26.125 -3.938 1 98.69 100 CYS A O 1
ATOM 767 N N . ASN A 1 101 ? -1.688 27.609 -2.301 1 98.69 101 ASN A N 1
ATOM 768 C CA . ASN A 1 101 ? -0.34 28.047 -1.96 1 98.69 101 ASN A CA 1
ATOM 769 C C . ASN A 1 101 ? 0.187 27.328 -0.719 1 98.69 101 ASN A C 1
ATOM 771 O O . ASN A 1 101 ? -0.552 27.125 0.245 1 98.69 101 ASN A O 1
ATOM 775 N N . TYR A 1 102 ? 1.428 26.906 -0.896 1 98.81 102 TYR A N 1
ATOM 776 C CA . TYR A 1 102 ? 1.966 26.047 0.152 1 98.81 102 TYR A CA 1
ATOM 777 C C . TYR A 1 102 ? 3.275 26.609 0.697 1 98.81 102 TYR A C 1
ATOM 779 O O . TYR A 1 102 ? 3.951 27.391 0.025 1 98.81 102 TYR A O 1
ATOM 787 N N . SER A 1 103 ? 3.553 26.281 1.904 1 98.62 103 SER A N 1
ATOM 788 C CA . SER A 1 103 ? 4.859 26.516 2.512 1 98.62 103 SER A CA 1
ATOM 789 C C . SER A 1 103 ? 5.379 25.266 3.211 1 98.62 103 SER A C 1
ATOM 791 O O . SER A 1 103 ? 4.699 24.703 4.074 1 98.62 103 SER A O 1
ATOM 793 N N . PHE A 1 104 ? 6.559 24.891 2.773 1 98.75 104 PHE A N 1
ATOM 794 C CA . PHE A 1 104 ? 7.188 23.703 3.359 1 98.75 104 PHE A CA 1
ATOM 795 C C . PHE A 1 104 ? 8.484 24.078 4.066 1 98.75 104 PHE A C 1
ATOM 797 O O . PHE A 1 104 ? 9.25 24.906 3.568 1 98.75 104 PHE A O 1
ATOM 804 N N . PRO A 1 105 ? 8.773 23.469 5.172 1 98.5 105 PRO A N 1
ATOM 805 C CA . PRO A 1 105 ? 9.875 23.938 6.012 1 98.5 105 PRO A CA 1
ATOM 806 C C . PRO A 1 105 ? 11.219 23.312 5.637 1 98.5 105 PRO A C 1
ATOM 808 O O . PRO A 1 105 ? 12.195 23.453 6.379 1 98.5 105 PRO A O 1
ATOM 811 N N . TYR A 1 106 ? 11.344 22.609 4.496 1 98.56 106 TYR A N 1
ATOM 812 C CA . TYR A 1 106 ? 12.633 22.031 4.148 1 98.56 106 TYR A CA 1
ATOM 813 C C . TYR A 1 106 ? 13.633 23.109 3.764 1 98.56 106 TYR A C 1
ATOM 815 O O . TYR A 1 106 ? 13.273 24.109 3.139 1 98.56 106 TYR A O 1
ATOM 823 N N . THR A 1 107 ? 14.945 22.875 4.145 1 98.56 107 THR A N 1
ATOM 824 C CA . THR A 1 107 ? 16 23.844 3.859 1 98.56 107 THR A CA 1
ATOM 825 C C . THR A 1 107 ? 17.141 23.203 3.076 1 98.56 107 THR A C 1
ATOM 827 O O . THR A 1 107 ? 18.031 23.891 2.576 1 98.56 107 THR A O 1
ATOM 830 N N . ASP A 1 108 ? 17.141 21.922 3.002 1 98.62 108 ASP A N 1
ATOM 831 C CA . ASP A 1 108 ? 18.156 21.109 2.326 1 98.62 108 ASP A CA 1
ATOM 832 C C . ASP A 1 108 ? 17.609 19.734 1.97 1 98.62 108 ASP A C 1
ATOM 834 O O . ASP A 1 108 ? 16.5 19.391 2.346 1 98.62 108 ASP A O 1
ATOM 838 N N . PRO A 1 109 ? 18.328 18.922 1.186 1 98.44 109 PRO A N 1
ATOM 839 C CA . PRO A 1 109 ? 17.828 17.609 0.761 1 98.44 109 PRO A CA 1
ATOM 840 C C . PRO A 1 109 ? 17.547 16.672 1.937 1 98.44 109 PRO A C 1
ATOM 842 O O . PRO A 1 109 ? 16.625 15.852 1.872 1 98.44 109 PRO A O 1
ATOM 845 N N . LYS A 1 110 ? 18.281 16.797 3.006 1 98.19 110 LYS A N 1
ATOM 846 C CA . LYS A 1 110 ? 18.062 15.922 4.152 1 98.19 110 LYS A CA 1
ATOM 847 C C . LYS A 1 110 ? 16.719 16.219 4.82 1 98.19 110 LYS A C 1
ATOM 849 O O . LYS A 1 110 ? 15.945 15.312 5.113 1 98.19 110 LYS A O 1
ATOM 854 N N . SER A 1 111 ? 16.484 17.516 5.074 1 98.38 111 SER A N 1
ATOM 855 C CA . SER A 1 111 ? 15.203 17.875 5.672 1 98.38 111 SER A CA 1
ATOM 856 C C . SER A 1 111 ? 14.047 17.625 4.711 1 98.38 111 SER A C 1
ATOM 858 O O . SER A 1 111 ? 12.938 17.281 5.137 1 98.38 111 SER A O 1
ATOM 860 N N . PHE A 1 112 ? 14.289 17.75 3.396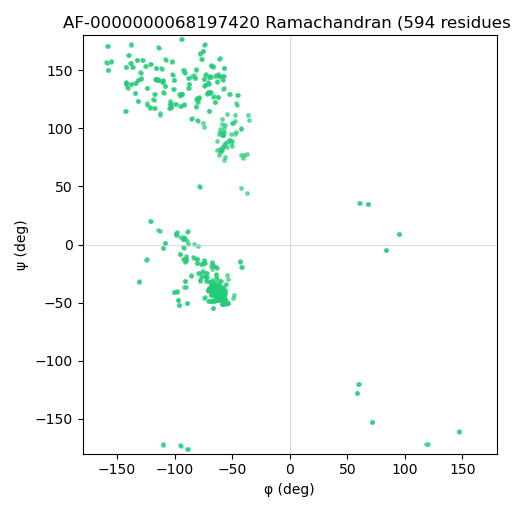 1 98.75 112 PHE A N 1
ATOM 861 C CA . PHE A 1 112 ? 13.312 17.375 2.377 1 98.75 112 PHE A CA 1
ATOM 862 C C . PHE A 1 112 ? 12.992 15.883 2.447 1 98.75 112 PHE A C 1
ATOM 864 O O . PHE A 1 112 ? 11.82 15.492 2.482 1 98.75 112 PHE A O 1
ATOM 871 N N . ALA A 1 113 ? 14.031 15.055 2.529 1 98.56 113 ALA A N 1
ATOM 872 C CA . ALA A 1 113 ? 13.836 13.602 2.561 1 98.56 113 ALA A CA 1
ATOM 873 C C . ALA A 1 113 ? 13.094 13.172 3.822 1 98.56 113 ALA A C 1
ATOM 875 O O . ALA A 1 113 ? 12.203 12.32 3.766 1 98.56 113 ALA A O 1
ATOM 876 N N . ALA A 1 114 ? 13.414 13.797 4.938 1 97.19 114 ALA A N 1
ATOM 877 C CA . ALA A 1 114 ? 12.742 13.484 6.195 1 97.19 114 ALA A CA 1
ATOM 878 C C . ALA A 1 114 ? 11.258 13.828 6.117 1 97.19 114 ALA A C 1
ATOM 880 O O . ALA A 1 114 ? 10.406 13.016 6.496 1 97.19 114 ALA A O 1
ATOM 881 N N . LEU A 1 115 ? 10.945 14.984 5.59 1 98.56 115 LEU A N 1
ATOM 882 C CA . LEU A 1 115 ? 9.555 15.406 5.477 1 98.56 115 LEU A CA 1
ATOM 883 C C . LEU A 1 115 ? 8.812 14.562 4.441 1 98.56 115 LEU A C 1
ATOM 885 O O . LEU A 1 115 ? 7.629 14.266 4.605 1 98.56 115 LEU A O 1
ATOM 889 N N . ALA A 1 116 ? 9.531 14.117 3.379 1 98.75 116 ALA A N 1
ATOM 890 C CA . ALA A 1 116 ? 8.93 13.227 2.385 1 98.75 116 ALA A CA 1
ATOM 891 C C . ALA A 1 116 ? 8.43 11.938 3.031 1 98.75 116 ALA A C 1
ATOM 893 O O . ALA A 1 116 ? 7.32 11.484 2.742 1 98.75 116 ALA A O 1
ATOM 894 N N . GLY A 1 117 ? 9.258 11.383 3.918 1 97.62 117 GLY A N 1
ATOM 895 C CA . GLY A 1 117 ? 8.828 10.195 4.633 1 97.62 117 GLY A CA 1
ATOM 896 C C . GLY A 1 117 ? 7.562 10.406 5.441 1 97.62 117 GLY A C 1
ATOM 897 O O . GLY A 1 117 ? 6.68 9.547 5.457 1 97.62 117 GLY A O 1
ATOM 898 N N . VAL A 1 118 ? 7.461 11.555 6.035 1 97.25 118 VAL A N 1
ATOM 899 C CA . VAL A 1 118 ? 6.312 11.891 6.871 1 97.25 118 VAL A CA 1
ATOM 900 C C . VAL A 1 118 ? 5.074 12.086 5.996 1 97.25 118 VAL A C 1
ATOM 902 O O . VAL A 1 118 ? 4.035 11.469 6.242 1 97.25 118 VAL A O 1
ATOM 905 N N . LEU A 1 119 ? 5.203 12.875 4.938 1 98.62 119 LEU A N 1
ATOM 906 C CA . LEU A 1 119 ? 4.059 13.219 4.102 1 98.62 119 LEU A CA 1
ATOM 907 C C . LEU A 1 119 ? 3.562 12.008 3.324 1 98.62 119 LEU A C 1
ATOM 909 O O . LEU A 1 119 ? 2.355 11.82 3.156 1 98.62 119 LEU A O 1
ATOM 913 N N . GLU A 1 120 ? 4.496 11.18 2.861 1 98.56 120 GLU A N 1
ATOM 914 C CA . GLU A 1 120 ? 4.086 9.953 2.188 1 98.56 120 GLU A CA 1
ATOM 915 C C . GLU A 1 120 ? 3.342 9.023 3.141 1 98.56 120 GLU A C 1
ATOM 917 O O . GLU A 1 120 ? 2.373 8.367 2.748 1 98.56 120 GLU A O 1
ATOM 922 N N . GLY A 1 121 ? 3.824 8.945 4.355 1 98.31 121 GLY A N 1
ATOM 923 C CA . GLY A 1 121 ? 3.113 8.164 5.355 1 98.31 121 GLY A CA 1
ATOM 924 C C . GLY A 1 121 ? 1.706 8.672 5.613 1 98.31 121 GLY A C 1
ATOM 925 O O . GLY A 1 121 ? 0.769 7.875 5.727 1 98.31 121 GLY A O 1
ATOM 926 N N . VAL A 1 122 ? 1.578 9.969 5.711 1 98.62 122 VAL A N 1
ATOM 927 C CA . VAL A 1 122 ? 0.268 10.586 5.902 1 98.62 122 VAL A CA 1
ATOM 928 C C . VAL A 1 122 ? -0.624 10.281 4.699 1 98.62 122 VAL A C 1
ATOM 930 O O . VAL A 1 122 ? -1.81 9.984 4.855 1 98.62 122 VAL A O 1
ATOM 933 N N . GLY A 1 123 ? -0.048 10.391 3.479 1 98.75 123 GLY A N 1
ATOM 934 C CA . GLY A 1 123 ? -0.792 10.016 2.287 1 98.75 123 GLY A CA 1
ATOM 935 C C . GLY A 1 123 ? -1.286 8.586 2.316 1 98.75 123 GLY A C 1
ATOM 936 O O . GLY A 1 123 ? -2.432 8.305 1.951 1 98.75 123 GLY A O 1
ATOM 937 N N . THR A 1 124 ? -0.425 7.68 2.732 1 98.88 124 THR A N 1
ATOM 938 C CA . THR A 1 124 ? -0.807 6.281 2.879 1 98.88 124 THR A CA 1
ATOM 939 C C . THR A 1 124 ? -1.957 6.133 3.871 1 98.88 124 THR A C 1
ATOM 941 O O . THR A 1 124 ? -2.963 5.488 3.57 1 98.88 124 THR A O 1
ATOM 944 N N . ALA A 1 125 ? -1.852 6.785 5.02 1 98.88 125 ALA A N 1
ATOM 945 C CA . ALA A 1 125 ? -2.891 6.711 6.043 1 98.88 125 ALA A CA 1
ATOM 946 C C . ALA A 1 125 ? -4.199 7.316 5.547 1 98.88 125 ALA A C 1
ATOM 948 O O . ALA A 1 125 ? -5.281 6.852 5.906 1 98.88 125 ALA A O 1
ATOM 949 N N . ALA A 1 126 ? -4.09 8.32 4.738 1 98.88 126 ALA A N 1
ATOM 950 C CA . ALA A 1 126 ? -5.254 9.016 4.195 1 98.88 126 ALA A CA 1
ATOM 951 C C . ALA A 1 126 ? -6.051 8.109 3.262 1 98.88 126 ALA A C 1
ATOM 953 O O . ALA A 1 126 ? -7.25 7.906 3.453 1 98.88 126 ALA A O 1
ATOM 954 N N . TYR A 1 127 ? -5.371 7.57 2.271 1 98.94 127 TYR A N 1
ATOM 955 C CA . TYR A 1 127 ? -6.062 6.699 1.33 1 98.94 127 TYR A CA 1
ATOM 956 C C . TYR A 1 127 ? -6.609 5.461 2.031 1 98.94 127 TYR A C 1
ATOM 958 O O . TYR A 1 127 ? -7.738 5.035 1.769 1 98.94 127 TYR A O 1
ATOM 966 N N . LEU A 1 128 ? -5.797 4.918 2.912 1 98.88 128 LEU A N 1
ATOM 967 C CA . LEU A 1 128 ? -6.211 3.746 3.676 1 98.88 128 LEU A CA 1
ATOM 968 C C . LEU A 1 128 ? -7.469 4.043 4.488 1 98.88 128 LEU A C 1
ATOM 970 O O . LEU A 1 128 ? -8.438 3.275 4.445 1 98.88 128 LEU A O 1
ATOM 974 N N . GLY A 1 129 ? -7.543 5.125 5.141 1 98.62 129 GLY A N 1
ATOM 975 C CA . GLY A 1 129 ? -8.648 5.465 6.02 1 98.62 129 GLY A CA 1
ATOM 976 C C . GLY A 1 129 ? -9.891 5.91 5.27 1 98.62 129 GLY A C 1
ATOM 977 O O . GLY A 1 129 ? -11.016 5.719 5.746 1 98.62 129 GLY A O 1
ATOM 978 N N . ALA A 1 130 ? -9.719 6.469 4.09 1 98.56 130 ALA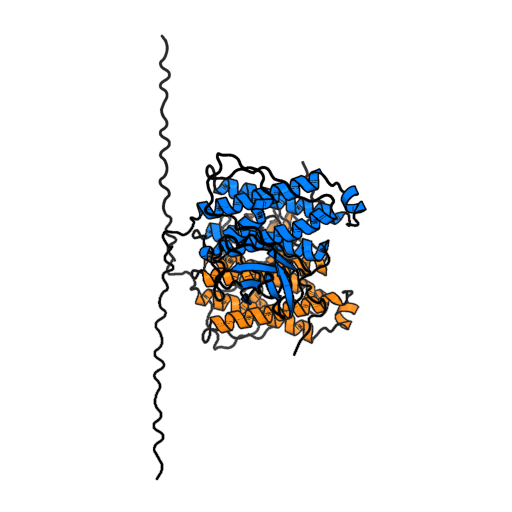 A N 1
ATOM 979 C CA . ALA A 1 130 ? -10.844 7.066 3.365 1 98.56 130 ALA A CA 1
ATOM 980 C C . ALA A 1 130 ? -11.516 6.039 2.461 1 98.56 130 ALA A C 1
ATOM 982 O O . ALA A 1 130 ? -12.625 6.273 1.966 1 98.56 130 ALA A O 1
ATOM 983 N N . ALA A 1 131 ? -10.891 4.922 2.252 1 98.5 131 ALA A N 1
ATOM 984 C CA . ALA A 1 131 ? -11.383 3.928 1.304 1 98.5 131 ALA A CA 1
ATOM 985 C C . ALA A 1 131 ? -12.812 3.506 1.646 1 98.5 131 ALA A C 1
ATOM 987 O O . ALA A 1 131 ? -13.625 3.268 0.751 1 98.5 131 ALA A O 1
ATOM 988 N N . LYS A 1 132 ? -13.156 3.449 2.914 1 97.81 132 LYS A N 1
ATOM 989 C CA . LYS A 1 132 ? -14.445 2.941 3.365 1 97.81 132 LYS A CA 1
ATOM 990 C C . LYS A 1 132 ? -15.586 3.863 2.928 1 97.81 132 LYS A C 1
ATOM 992 O O . LYS A 1 132 ? -16.75 3.469 2.945 1 97.81 132 LYS A O 1
ATOM 997 N N . TYR A 1 133 ? -15.25 5.07 2.523 1 97.69 133 TYR A N 1
ATOM 998 C CA . TYR A 1 133 ? -16.281 6.027 2.148 1 97.69 133 TYR A CA 1
ATOM 999 C C . TYR A 1 133 ? -16.562 5.965 0.651 1 97.69 133 TYR A C 1
ATOM 1001 O O . TYR A 1 133 ? -17.547 6.547 0.173 1 97.69 133 TYR A O 1
ATOM 1009 N N . ILE A 1 134 ? -15.711 5.281 -0.118 1 97.94 134 ILE A N 1
ATOM 1010 C CA . ILE A 1 134 ? -15.891 5.195 -1.562 1 97.94 134 ILE A CA 1
ATOM 1011 C C . ILE A 1 134 ? -16.922 4.121 -1.889 1 97.94 134 ILE A C 1
ATOM 1013 O O . ILE A 1 134 ? -16.797 2.975 -1.453 1 97.94 134 ILE A O 1
ATOM 1017 N N . THR A 1 135 ? -17.922 4.512 -2.625 1 96.62 135 THR A N 1
ATOM 1018 C CA . THR A 1 135 ? -19 3.592 -2.951 1 96.62 135 THR A CA 1
ATOM 1019 C C . THR A 1 135 ? -18.828 3.031 -4.359 1 96.62 135 THR A C 1
ATOM 1021 O O . THR A 1 135 ? -19.109 1.857 -4.605 1 96.62 135 THR A O 1
ATOM 1024 N N . ASN A 1 136 ? -18.422 3.891 -5.32 1 97.25 136 ASN A N 1
ATOM 1025 C CA . ASN A 1 136 ? -18.156 3.408 -6.668 1 97.25 136 ASN A CA 1
ATOM 1026 C C . ASN A 1 136 ? -16.969 2.445 -6.695 1 97.25 136 ASN A C 1
ATOM 1028 O O . ASN A 1 136 ? -15.852 2.828 -6.359 1 97.25 136 ASN A O 1
ATOM 1032 N N . LYS A 1 137 ? -17.203 1.271 -7.176 1 96.94 137 LYS A N 1
ATOM 1033 C CA . LYS A 1 137 ? -16.203 0.218 -7.062 1 96.94 137 LYS A CA 1
ATOM 1034 C C . LYS A 1 137 ? -15.023 0.479 -8 1 96.94 137 LYS A C 1
ATOM 1036 O O . LYS A 1 137 ? -13.891 0.087 -7.707 1 96.94 137 LYS A O 1
ATOM 1041 N N . ASP A 1 138 ? -15.203 1.087 -9.117 1 96.62 138 ASP A N 1
ATOM 1042 C CA . ASP A 1 138 ? -14.102 1.464 -9.992 1 96.62 138 ASP A CA 1
ATOM 1043 C C . ASP A 1 138 ? -13.219 2.521 -9.328 1 96.62 138 ASP A C 1
ATOM 1045 O O . ASP A 1 138 ? -11.992 2.473 -9.445 1 96.62 138 ASP A O 1
ATOM 1049 N N . TYR A 1 139 ? -13.898 3.49 -8.625 1 98.06 139 TYR A N 1
ATOM 1050 C CA . TYR A 1 139 ? -13.148 4.496 -7.879 1 98.06 139 TYR A CA 1
ATOM 1051 C C . TYR A 1 139 ? -12.344 3.85 -6.758 1 98.06 139 TYR A C 1
ATOM 1053 O O . TYR A 1 139 ? -11.203 4.246 -6.5 1 98.06 139 TYR A O 1
ATOM 1061 N N . LEU A 1 140 ? -12.961 2.848 -6.172 1 98.62 140 LEU A N 1
ATOM 1062 C CA . LEU A 1 140 ? -12.281 2.16 -5.082 1 98.62 140 LEU A CA 1
ATOM 1063 C C . LEU A 1 140 ? -11.023 1.463 -5.582 1 98.62 140 LEU A C 1
ATOM 1065 O O . LEU A 1 140 ? -9.969 1.547 -4.949 1 98.62 140 LEU A O 1
ATOM 1069 N N . THR A 1 141 ? -11.055 0.83 -6.711 1 98.62 141 THR A N 1
ATOM 1070 C CA . THR A 1 141 ? -9.906 0.154 -7.293 1 98.62 141 THR A CA 1
ATOM 1071 C C . THR A 1 141 ? -8.82 1.162 -7.676 1 98.62 141 THR A C 1
ATOM 1073 O O . THR A 1 141 ? -7.641 0.951 -7.395 1 98.62 141 THR A O 1
ATOM 1076 N N . ALA A 1 142 ? -9.234 2.24 -8.266 1 98.62 142 ALA A N 1
ATOM 1077 C CA . ALA A 1 142 ? -8.281 3.275 -8.641 1 98.62 142 ALA A CA 1
ATOM 1078 C C . ALA A 1 142 ? -7.617 3.887 -7.414 1 98.62 142 ALA A C 1
ATOM 1080 O O . ALA A 1 142 ? -6.402 4.113 -7.402 1 98.62 142 ALA A O 1
ATOM 1081 N N . ALA A 1 143 ? -8.422 4.156 -6.406 1 98.81 143 ALA A N 1
ATOM 1082 C CA . ALA A 1 143 ? -7.879 4.699 -5.164 1 98.81 143 ALA A CA 1
ATOM 1083 C C . ALA A 1 143 ? -6.887 3.732 -4.523 1 98.81 143 ALA A C 1
ATOM 1085 O O . ALA A 1 143 ? -5.859 4.152 -3.986 1 98.81 143 ALA A O 1
ATOM 1086 N N . ALA A 1 144 ? -7.188 2.463 -4.605 1 98.88 144 ALA A N 1
ATOM 1087 C CA . ALA A 1 144 ? -6.285 1.456 -4.055 1 98.88 144 ALA A CA 1
ATOM 1088 C C . ALA A 1 144 ? -4.973 1.413 -4.828 1 98.88 144 ALA A C 1
ATOM 1090 O O . ALA A 1 144 ? -3.91 1.182 -4.246 1 98.88 144 ALA A O 1
ATOM 1091 N N . ALA A 1 145 ? -5.02 1.655 -6.109 1 98.88 145 ALA A N 1
ATOM 1092 C CA . ALA A 1 145 ? -3.805 1.684 -6.914 1 98.88 145 ALA A CA 1
ATOM 1093 C C . ALA A 1 145 ? -2.928 2.877 -6.547 1 98.88 145 ALA A C 1
ATOM 1095 O O . ALA A 1 145 ? -1.7 2.768 -6.516 1 98.88 145 ALA A O 1
ATOM 1096 N N . VAL A 1 146 ? -3.549 3.996 -6.273 1 98.94 146 VAL A N 1
ATOM 1097 C CA . VAL A 1 146 ? -2.805 5.156 -5.801 1 98.94 146 VAL A CA 1
ATOM 1098 C C . VAL A 1 146 ? -2.254 4.883 -4.402 1 98.94 146 VAL A C 1
ATOM 1100 O O . VAL A 1 146 ? -1.085 5.164 -4.121 1 98.94 146 VAL A O 1
ATOM 1103 N N . LEU A 1 147 ? -3.076 4.297 -3.541 1 98.94 147 LEU A N 1
ATOM 1104 C CA . LEU A 1 147 ? -2.701 3.955 -2.172 1 98.94 147 LEU A CA 1
ATOM 1105 C C . LEU A 1 147 ? -1.428 3.117 -2.15 1 98.94 147 LEU A C 1
ATOM 1107 O O . LEU A 1 147 ? -0.488 3.428 -1.415 1 98.94 147 LEU A O 1
ATOM 1111 N N . THR A 1 148 ? -1.386 2.082 -2.93 1 98.88 148 THR A N 1
ATOM 1112 C CA . THR A 1 148 ? -0.231 1.19 -2.906 1 98.88 148 THR A CA 1
ATOM 1113 C C . THR A 1 148 ? 1.006 1.895 -3.457 1 98.88 148 THR A C 1
ATOM 1115 O O . THR A 1 148 ? 2.117 1.678 -2.971 1 98.88 148 THR A O 1
ATOM 1118 N N . THR A 1 149 ? 0.828 2.744 -4.43 1 98.75 149 THR A N 1
ATOM 1119 C CA . THR A 1 149 ? 1.969 3.498 -4.938 1 98.75 149 THR A CA 1
ATOM 1120 C C . THR A 1 149 ? 2.506 4.445 -3.869 1 98.75 149 THR A C 1
ATOM 1122 O O . THR A 1 149 ? 3.719 4.535 -3.662 1 98.75 149 THR A O 1
ATOM 1125 N N . GLU A 1 150 ? 1.572 5.133 -3.17 1 98.75 150 GLU A N 1
ATOM 1126 C CA . GLU A 1 150 ? 1.985 5.988 -2.061 1 98.75 150 GLU A CA 1
ATOM 1127 C C . GLU A 1 150 ? 2.738 5.188 -0.999 1 98.75 150 GLU A C 1
ATOM 1129 O O . GLU A 1 150 ? 3.699 5.684 -0.409 1 98.75 150 GLU A O 1
ATOM 1134 N N . THR A 1 151 ? 2.293 4.02 -0.807 1 98.88 151 THR A N 1
ATOM 1135 C CA . THR A 1 151 ? 2.902 3.15 0.193 1 98.88 151 THR A CA 1
ATOM 1136 C C . THR A 1 151 ? 4.309 2.74 -0.233 1 98.88 151 THR A C 1
ATOM 1138 O O . THR A 1 151 ? 5.219 2.672 0.596 1 98.88 151 THR A O 1
ATOM 1141 N N . ARG A 1 152 ? 4.484 2.486 -1.493 1 98.69 152 ARG A N 1
ATOM 1142 C CA . ARG A 1 152 ? 5.812 2.188 -2.018 1 98.69 152 ARG A CA 1
ATOM 1143 C C . ARG A 1 152 ? 6.754 3.377 -1.838 1 98.69 152 ARG A C 1
ATOM 1145 O O . ARG A 1 152 ? 7.918 3.203 -1.478 1 98.69 152 ARG A O 1
ATOM 1152 N N . HIS A 1 153 ? 6.199 4.609 -2.1 1 98.69 153 HIS A N 1
ATOM 1153 C CA . HIS A 1 153 ? 7 5.809 -1.864 1 98.69 153 HIS A CA 1
ATOM 1154 C C . HIS A 1 153 ? 7.48 5.875 -0.419 1 98.69 153 HIS A C 1
ATOM 1156 O O . HIS A 1 153 ? 8.664 6.102 -0.164 1 98.69 153 HIS A O 1
ATOM 1162 N N . THR A 1 154 ? 6.574 5.645 0.47 1 98.38 154 THR A N 1
ATOM 1163 C CA . THR A 1 154 ? 6.887 5.719 1.894 1 98.38 154 THR A CA 1
ATOM 1164 C C . THR A 1 154 ? 7.953 4.691 2.268 1 98.38 154 THR A C 1
ATOM 1166 O O . THR A 1 154 ? 8.93 5.023 2.943 1 98.38 154 THR A O 1
ATOM 1169 N N . ALA A 1 155 ? 7.773 3.477 1.833 1 97.88 155 ALA A N 1
ATOM 1170 C CA . ALA A 1 155 ? 8.711 2.404 2.156 1 97.88 155 ALA A CA 1
ATOM 1171 C C . ALA A 1 155 ? 10.102 2.705 1.604 1 97.88 155 ALA A C 1
ATOM 1173 O O . ALA A 1 155 ? 11.109 2.473 2.279 1 97.88 155 ALA A O 1
ATOM 1174 N N . TRP A 1 156 ? 10.164 3.213 0.398 1 97.19 156 TRP A N 1
ATOM 1175 C CA . TRP A 1 156 ? 11.445 3.51 -0.239 1 97.19 156 TRP A CA 1
ATOM 1176 C C . TRP A 1 156 ? 12.172 4.629 0.497 1 97.19 156 TRP A C 1
ATOM 1178 O O . TRP A 1 156 ? 13.359 4.5 0.826 1 97.19 156 TRP A O 1
ATOM 1188 N N . VAL A 1 157 ? 11.469 5.75 0.782 1 97.38 157 VAL A N 1
ATOM 1189 C CA . VAL A 1 157 ? 12.094 6.883 1.45 1 97.38 157 VAL A CA 1
ATOM 1190 C C . VAL A 1 157 ? 12.625 6.453 2.816 1 97.38 157 VAL A C 1
ATOM 1192 O O . VAL A 1 157 ? 13.766 6.75 3.17 1 97.38 157 VAL A O 1
ATOM 1195 N N . LYS A 1 158 ? 11.828 5.711 3.551 1 94.88 158 LYS A N 1
ATOM 1196 C CA . LYS A 1 158 ? 12.188 5.348 4.918 1 94.88 158 LYS A CA 1
ATOM 1197 C C . LYS A 1 158 ? 13.336 4.34 4.93 1 94.88 158 LYS A C 1
ATOM 1199 O O . LYS A 1 158 ? 14.25 4.445 5.75 1 94.88 158 LYS A O 1
ATOM 1204 N N . SER A 1 159 ? 13.305 3.4 3.98 1 93.75 159 SER A N 1
ATOM 1205 C CA . SER A 1 159 ? 14.281 2.318 4.066 1 93.75 159 SER A CA 1
ATOM 1206 C C . SER A 1 159 ? 15.5 2.604 3.197 1 93.75 159 SER A C 1
ATOM 1208 O O . SER A 1 159 ? 16.625 2.66 3.699 1 93.75 159 SER A O 1
ATOM 1210 N N . ALA A 1 160 ? 15.289 2.916 1.922 1 92.06 160 ALA A N 1
ATOM 1211 C CA . ALA A 1 160 ? 16.406 3.039 0.984 1 92.06 160 ALA A CA 1
ATOM 1212 C C . ALA A 1 160 ? 17.125 4.367 1.171 1 92.06 160 ALA A C 1
ATOM 1214 O O . ALA A 1 160 ? 18.344 4.449 0.968 1 92.06 160 ALA A O 1
ATOM 1215 N N . VAL A 1 161 ? 16.391 5.375 1.579 1 93.44 161 VAL A N 1
ATOM 1216 C CA . VAL A 1 161 ? 17 6.703 1.681 1 93.44 161 VAL A CA 1
ATOM 1217 C C . VAL A 1 161 ? 17.422 6.965 3.121 1 93.44 161 VAL A C 1
ATOM 1219 O O . VAL A 1 161 ? 18.578 7.336 3.377 1 93.44 161 VAL A O 1
ATOM 1222 N N . MET A 1 162 ? 16.516 6.695 4.066 1 91.69 162 MET A N 1
ATOM 1223 C CA . MET A 1 162 ? 16.75 7.102 5.449 1 91.69 162 MET A CA 1
ATOM 1224 C C . MET A 1 162 ? 17.359 5.961 6.254 1 91.69 162 MET A C 1
ATOM 1226 O O . MET A 1 162 ? 17.75 6.145 7.41 1 91.69 162 MET A O 1
ATOM 1230 N N . HIS A 1 163 ? 17.438 4.754 5.684 1 89.19 163 HIS A N 1
ATOM 1231 C CA . HIS A 1 163 ? 18.047 3.572 6.301 1 89.19 163 HIS A CA 1
ATOM 1232 C C . HIS A 1 163 ? 17.328 3.207 7.594 1 89.19 163 HIS A C 1
ATOM 1234 O O . HIS A 1 163 ? 17.969 2.818 8.578 1 89.19 163 HIS A O 1
ATOM 1240 N N . ASP A 1 164 ? 16.016 3.449 7.496 1 90.19 164 ASP A N 1
ATOM 1241 C CA . ASP A 1 164 ? 15.125 3.031 8.57 1 90.19 164 ASP A CA 1
ATOM 1242 C C . ASP A 1 164 ? 14.227 1.876 8.117 1 90.19 164 ASP A C 1
ATOM 1244 O O . ASP A 1 164 ? 14.453 1.285 7.062 1 90.19 164 ASP A O 1
ATOM 1248 N N . SER A 1 165 ? 13.266 1.511 8.953 1 91.94 165 SER A N 1
ATOM 1249 C CA . SER A 1 165 ? 12.352 0.42 8.617 1 91.94 165 SER A CA 1
ATOM 1250 C C . SER A 1 165 ? 11.359 0.841 7.539 1 91.94 165 SER A C 1
ATOM 1252 O O . SER A 1 165 ? 10.867 1.971 7.551 1 91.94 165 SER A O 1
ATOM 1254 N N . ALA A 1 166 ? 10.992 -0.098 6.711 1 95.75 166 ALA A N 1
ATOM 1255 C CA . ALA A 1 166 ? 10.016 0.141 5.652 1 95.75 166 ALA A CA 1
ATOM 1256 C C . ALA A 1 166 ? 8.594 0.004 6.184 1 95.75 166 ALA A C 1
ATOM 1258 O O . ALA A 1 166 ? 7.633 0.349 5.492 1 95.75 166 ALA A O 1
ATOM 1259 N N . TRP A 1 167 ? 8.43 -0.52 7.422 1 97 167 TRP A N 1
ATOM 1260 C CA . TRP A 1 167 ? 7.113 -0.786 7.992 1 97 167 TRP A CA 1
ATOM 1261 C C . TRP A 1 167 ? 7.078 -0.429 9.477 1 97 167 TRP A C 1
ATOM 1263 O O . TRP A 1 167 ? 8.125 -0.265 10.102 1 97 167 TRP A O 1
ATOM 1273 N N . SER A 1 168 ? 5.867 -0.301 10.008 1 95.44 168 SER A N 1
ATOM 1274 C CA . SER A 1 168 ? 5.664 -0.019 11.422 1 95.44 168 SER A CA 1
ATOM 1275 C C . SER A 1 168 ? 5.109 -1.237 12.156 1 95.44 168 SER A C 1
ATOM 1277 O O . SER A 1 168 ? 4.91 -1.199 13.375 1 95.44 168 SER A O 1
ATOM 1279 N N . GLY A 1 169 ? 4.898 -2.363 11.523 1 95.06 169 GLY A N 1
ATOM 1280 C CA . GLY A 1 169 ? 4.277 -3.568 12.047 1 95.06 169 GLY A CA 1
ATOM 1281 C C . GLY A 1 169 ? 3.479 -4.332 11.008 1 95.06 169 GLY A C 1
ATOM 1282 O O . GLY A 1 169 ? 3.678 -4.145 9.805 1 95.06 169 GLY A O 1
ATOM 1283 N N . ALA A 1 170 ? 2.607 -5.16 11.477 1 97.62 170 ALA A N 1
ATOM 1284 C CA . ALA A 1 170 ? 1.909 -6.094 10.602 1 97.62 170 ALA A CA 1
ATOM 1285 C C . ALA A 1 170 ? 0.75 -5.41 9.883 1 97.62 170 ALA A C 1
ATOM 1287 O O . ALA A 1 170 ? 0.202 -5.949 8.914 1 97.62 170 ALA A O 1
ATOM 1288 N N . PHE A 1 171 ? 0.378 -4.246 10.391 1 98.62 171 PHE A N 1
ATOM 1289 C CA . PHE A 1 171 ? -0.723 -3.486 9.812 1 98.62 171 PHE A CA 1
ATOM 1290 C C . PHE A 1 171 ? -0.383 -2.002 9.75 1 98.62 171 PHE A C 1
ATOM 1292 O O . PHE A 1 171 ? 0.203 -1.455 10.688 1 98.62 171 PHE A O 1
ATOM 1299 N N . ASP A 1 172 ? -0.737 -1.372 8.641 1 98.62 172 ASP A N 1
ATOM 1300 C CA . ASP A 1 172 ? -0.647 0.085 8.609 1 98.62 172 ASP A CA 1
ATOM 1301 C C . ASP A 1 172 ? -1.824 0.727 9.336 1 98.62 172 ASP A C 1
ATOM 1303 O O . ASP A 1 172 ? -2.83 0.066 9.609 1 98.62 172 ASP A O 1
ATOM 1307 N N . THR A 1 173 ? -1.663 1.965 9.625 1 98.75 173 THR A N 1
ATOM 1308 C CA . THR A 1 173 ? -2.613 2.686 10.461 1 98.75 173 THR A CA 1
ATOM 1309 C C . THR A 1 173 ? -3.498 3.598 9.617 1 98.75 173 THR A C 1
ATOM 1311 O O . THR A 1 173 ? -3.004 4.516 8.961 1 98.75 173 THR A O 1
ATOM 1314 N N . PRO A 1 174 ? -4.828 3.355 9.609 1 98.81 174 PRO A N 1
ATOM 1315 C CA . PRO A 1 174 ? -5.723 4.312 8.961 1 98.81 174 PRO A CA 1
ATOM 1316 C C . PRO A 1 174 ? -5.926 5.586 9.773 1 98.81 174 PRO A C 1
ATOM 1318 O O . PRO A 1 174 ? -5.969 5.531 11.008 1 98.81 174 PRO A O 1
ATOM 1321 N N . LEU A 1 175 ? -6.004 6.703 9.117 1 98.75 175 LEU A N 1
ATOM 1322 C CA . LEU A 1 175 ? -6.434 7.945 9.75 1 98.75 175 LEU A CA 1
ATOM 1323 C C . LEU A 1 175 ? -7.746 8.438 9.148 1 98.75 175 LEU A C 1
ATOM 1325 O O . LEU A 1 175 ? -7.977 8.289 7.945 1 98.75 175 LEU A O 1
ATOM 1329 N N . ASP A 1 176 ? -8.602 8.984 10 1 97.25 176 ASP A N 1
ATOM 1330 C CA . ASP A 1 176 ? -9.836 9.57 9.492 1 97.25 176 ASP A CA 1
ATOM 1331 C C . ASP A 1 176 ? -9.57 10.891 8.781 1 97.25 176 ASP A C 1
ATOM 1333 O O . ASP A 1 176 ? -8.438 11.391 8.789 1 97.25 176 ASP A O 1
ATOM 1337 N N . LEU A 1 177 ? -10.562 11.422 8.172 1 98.31 177 LEU A N 1
ATOM 1338 C CA . LEU A 1 177 ? -10.422 12.57 7.277 1 98.31 177 LEU A CA 1
ATOM 1339 C C . LEU A 1 177 ? -9.898 13.789 8.031 1 98.31 177 LEU A C 1
ATOM 1341 O O . LEU A 1 177 ? -8.961 14.453 7.574 1 98.31 177 LEU A O 1
ATOM 1345 N N . ASN A 1 178 ? -10.438 14.062 9.195 1 98.44 178 ASN A N 1
ATOM 1346 C CA . ASN A 1 178 ? -10.031 15.234 9.953 1 98.44 178 ASN A CA 1
ATOM 1347 C C . ASN A 1 178 ? -8.602 15.102 10.469 1 98.44 178 ASN A C 1
ATOM 1349 O O . ASN A 1 178 ? -7.855 16.078 10.5 1 98.44 178 ASN A O 1
ATOM 1353 N N . ALA A 1 179 ? -8.234 13.906 10.898 1 98.69 179 ALA A N 1
ATOM 1354 C CA . ALA A 1 179 ? -6.867 13.68 11.367 1 98.69 179 ALA A CA 1
ATOM 1355 C C . ALA A 1 179 ? -5.852 13.953 10.266 1 98.69 179 ALA A C 1
ATOM 1357 O O . ALA A 1 179 ? -4.852 14.633 10.484 1 98.69 179 ALA A O 1
ATOM 1358 N N . VAL A 1 180 ? -6.152 13.43 9.094 1 98.88 180 VAL A N 1
ATOM 1359 C CA . VAL A 1 180 ? -5.262 13.633 7.961 1 98.88 180 VAL A CA 1
ATOM 1360 C C . VAL A 1 180 ? -5.195 15.117 7.617 1 98.88 180 VAL A C 1
ATOM 1362 O O . VAL A 1 180 ? -4.109 15.664 7.422 1 98.88 180 VAL A O 1
ATOM 1365 N N . TYR A 1 181 ? -6.344 15.75 7.547 1 98.62 181 TYR A N 1
ATOM 1366 C CA . TYR A 1 181 ? -6.371 17.172 7.195 1 98.62 181 TYR A CA 1
ATOM 1367 C C . TYR A 1 181 ? -5.617 18 8.219 1 98.62 181 TYR A C 1
ATOM 1369 O O . TYR A 1 181 ? -4.945 18.969 7.867 1 98.62 181 TYR A O 1
ATOM 1377 N N . SER A 1 182 ? -5.695 17.625 9.453 1 98.44 182 SER A N 1
ATOM 1378 C CA . SER A 1 182 ? -4.977 18.328 10.516 1 98.44 182 SER A CA 1
ATOM 1379 C C . SER A 1 182 ? -3.469 18.266 10.289 1 98.44 182 SER A C 1
ATOM 1381 O O . SER A 1 182 ? -2.752 19.219 10.625 1 98.44 182 SER A O 1
ATOM 1383 N N . LEU A 1 183 ? -2.994 17.172 9.75 1 98.75 183 LEU A N 1
ATOM 1384 C CA . LEU A 1 183 ? -1.567 17 9.5 1 98.75 183 LEU A CA 1
ATOM 1385 C C . LEU A 1 183 ? -1.142 17.75 8.242 1 98.75 183 LEU A C 1
ATOM 1387 O O . LEU A 1 183 ? 0.009 18.172 8.125 1 98.75 183 LEU A O 1
ATOM 1391 N N . ALA A 1 184 ? -2.066 17.984 7.344 1 98.5 184 ALA A N 1
ATOM 1392 C CA . ALA A 1 184 ? -1.774 18.625 6.062 1 98.5 184 ALA A CA 1
ATOM 1393 C C . ALA A 1 184 ? -1.936 20.141 6.156 1 98.5 184 ALA A C 1
ATOM 1395 O O . ALA A 1 184 ? -1.192 20.875 5.516 1 98.5 184 ALA A O 1
ATOM 1396 N N . ALA A 1 185 ? -2.811 20.609 6.965 1 97.69 185 ALA A N 1
ATOM 1397 C CA . ALA A 1 185 ? -3.291 21.984 6.996 1 97.69 185 ALA A CA 1
ATOM 1398 C C . ALA A 1 185 ? -2.148 22.953 7.266 1 97.69 185 ALA A C 1
ATOM 1400 O O . ALA A 1 185 ? -2.09 24.031 6.672 1 97.69 185 ALA A O 1
ATOM 1401 N N . PRO A 1 186 ? -1.22 22.594 8.086 1 97.75 186 PRO A N 1
ATOM 1402 C CA . PRO A 1 186 ? -0.17 23.562 8.406 1 97.75 186 PRO A CA 1
ATOM 1403 C C . PRO A 1 186 ? 0.673 23.953 7.191 1 97.75 186 PRO A C 1
ATOM 1405 O O . PRO A 1 186 ? 1.362 24.969 7.211 1 97.75 186 PRO A O 1
ATOM 1408 N N . PHE A 1 187 ? 0.681 23.156 6.145 1 98.62 187 PHE A N 1
ATOM 1409 C CA . PHE A 1 187 ? 1.492 23.438 4.965 1 98.62 187 PHE A CA 1
ATOM 1410 C C . PHE A 1 187 ? 0.715 24.266 3.959 1 98.62 187 PHE A C 1
ATOM 1412 O O . PHE A 1 187 ? 1.275 24.734 2.961 1 98.62 187 PHE A O 1
ATOM 1419 N N . ILE A 1 188 ? -0.591 24.438 4.156 1 98.31 188 ILE A N 1
ATOM 1420 C CA . ILE A 1 188 ? -1.465 25.156 3.234 1 98.31 188 ILE A CA 1
ATOM 1421 C C . ILE A 1 188 ? -1.617 26.609 3.695 1 98.31 188 ILE A C 1
ATOM 1423 O O . ILE A 1 188 ? -2.178 26.859 4.762 1 98.31 188 ILE A O 1
ATOM 1427 N N . ILE A 1 189 ? -1.214 27.531 2.879 1 98.44 189 ILE A N 1
ATOM 1428 C CA . ILE A 1 189 ? -1.251 28.938 3.227 1 98.44 189 ILE A CA 1
ATOM 1429 C C . ILE A 1 189 ? -2.598 29.547 2.82 1 98.44 189 ILE A C 1
ATOM 1431 O O . ILE A 1 189 ? -3.23 30.25 3.604 1 98.44 189 ILE A O 1
ATOM 1435 N N . SER A 1 190 ? -3.012 29.328 1.588 1 98.06 190 SER A N 1
ATOM 1436 C CA . SER A 1 190 ? -4.281 29.812 1.049 1 98.06 190 SER A CA 1
ATOM 1437 C C . SER A 1 190 ? -4.715 28.984 -0.159 1 98.06 190 SER A C 1
ATOM 1439 O O . SER A 1 190 ? -3.875 28.438 -0.876 1 98.06 190 SER A O 1
ATOM 1441 N N . CYS A 1 191 ? -5.957 28.938 -0.261 1 98 191 CYS A N 1
ATOM 1442 C CA . CYS A 1 191 ? -6.531 28.25 -1.414 1 98 191 CYS A CA 1
ATOM 1443 C C . CYS A 1 191 ? -7.406 29.188 -2.23 1 98 191 CYS A C 1
ATOM 1445 O O . CYS A 1 191 ? -7.965 30.141 -1.691 1 98 191 CYS A O 1
ATOM 1447 N N . PRO A 1 192 ? -7.539 28.844 -3.51 1 98 192 PRO A N 1
ATOM 1448 C CA . PRO A 1 192 ? -8.5 29.625 -4.293 1 98 192 PRO A CA 1
ATOM 1449 C C . PRO A 1 192 ? -9.914 29.578 -3.707 1 98 192 PRO A C 1
ATOM 1451 O O . PRO A 1 192 ? -10.359 28.531 -3.242 1 98 192 PRO A O 1
ATOM 1454 N N . SER A 1 193 ? -10.609 30.734 -3.771 1 96.62 193 SER A N 1
ATOM 1455 C CA . SER A 1 193 ? -11.961 30.812 -3.227 1 96.62 193 SER A CA 1
ATOM 1456 C C . SER A 1 193 ? -12.93 29.938 -4.016 1 96.62 193 SER A C 1
ATOM 1458 O O . SER A 1 193 ? -14.016 29.625 -3.529 1 96.62 193 SER A O 1
ATOM 1460 N N . SER A 1 194 ? -12.555 29.547 -5.246 1 96.56 194 SER A N 1
ATOM 1461 C CA . SER A 1 194 ? -13.406 28.719 -6.105 1 96.56 194 SER A CA 1
ATOM 1462 C C . SER A 1 194 ? -13.406 27.266 -5.66 1 96.56 194 SER A C 1
ATOM 1464 O O . SER A 1 194 ? -14.234 26.469 -6.109 1 96.56 194 SER A O 1
ATOM 1466 N N . ASN A 1 195 ? -12.422 26.875 -4.84 1 98.12 195 ASN A N 1
ATOM 1467 C CA . ASN A 1 195 ? -12.391 25.5 -4.367 1 98.12 195 ASN A CA 1
ATOM 1468 C C . ASN A 1 195 ? -13.617 25.172 -3.523 1 98.12 195 ASN A C 1
ATOM 1470 O O . ASN A 1 195 ? -14.07 26 -2.729 1 98.12 195 ASN A O 1
ATOM 1474 N N . PRO A 1 196 ? -14.102 23.984 -3.748 1 96.38 196 PRO A N 1
ATOM 1475 C CA . PRO A 1 196 ? -15.219 23.594 -2.893 1 96.38 196 PRO A CA 1
ATOM 1476 C C . PRO A 1 196 ? -14.812 23.422 -1.43 1 96.38 196 PRO A C 1
ATOM 1478 O O . PRO A 1 196 ? -13.641 23.156 -1.136 1 96.38 196 PRO A O 1
ATOM 1481 N N . SER A 1 197 ? -15.852 23.641 -0.583 1 93.25 197 SER A N 1
ATOM 1482 C CA . SER A 1 197 ? -15.633 23.281 0.813 1 93.25 197 SER A CA 1
ATOM 1483 C C . SER A 1 197 ? -15.547 21.766 0.984 1 93.25 197 SER A C 1
ATOM 1485 O O . SER A 1 197 ? -16.375 21.031 0.457 1 93.25 197 SER A O 1
ATOM 1487 N N . LEU A 1 198 ? -14.539 21.344 1.656 1 95.19 198 LEU A N 1
ATOM 1488 C CA . LEU A 1 198 ? -14.383 19.922 1.952 1 95.19 198 LEU A CA 1
ATOM 1489 C C . LEU A 1 198 ? -15.016 19.578 3.297 1 95.19 198 LEU A C 1
ATOM 1491 O O . LEU A 1 198 ? -15.102 20.422 4.184 1 95.19 198 LEU A O 1
ATOM 1495 N N . PRO A 1 199 ? -15.484 18.344 3.393 1 94.62 199 PRO A N 1
ATOM 1496 C CA . PRO A 1 199 ? -16.094 17.922 4.66 1 94.62 199 PRO A CA 1
ATOM 1497 C C . PRO A 1 199 ? -15.047 17.562 5.719 1 94.62 199 PRO A C 1
ATOM 1499 O O . PRO A 1 199 ? -15.133 16.516 6.344 1 94.62 199 PRO A O 1
ATOM 1502 N N . VAL A 1 200 ? -14.078 18.453 5.922 1 96.94 200 VAL A N 1
ATOM 1503 C CA . VAL A 1 200 ? -13.016 18.219 6.895 1 96.94 200 VAL A CA 1
ATOM 1504 C C . VAL A 1 200 ? -12.758 19.5 7.691 1 96.94 200 VAL A C 1
ATOM 1506 O O . VAL A 1 200 ? -13.039 20.594 7.223 1 96.94 200 VAL A O 1
ATOM 1509 N N . LYS A 1 201 ? -12.297 19.297 8.883 1 95.25 201 LYS A N 1
ATOM 1510 C CA . LYS A 1 201 ? -11.875 20.375 9.773 1 95.25 201 LYS A CA 1
ATOM 1511 C C . LYS A 1 201 ? -10.617 20 10.547 1 95.25 201 LYS A C 1
ATOM 1513 O O . LYS A 1 201 ? -10.539 18.891 11.094 1 95.25 201 LYS A O 1
ATOM 1518 N N . ALA A 1 202 ? -9.688 20.891 10.602 1 96.38 202 ALA A N 1
ATOM 1519 C CA . ALA A 1 202 ? -8.461 20.625 11.336 1 96.38 202 ALA A CA 1
ATOM 1520 C C . ALA A 1 202 ? -8.695 20.672 12.844 1 96.38 202 ALA A C 1
ATOM 1522 O O . ALA A 1 202 ? -9.391 21.562 13.336 1 96.38 202 ALA A O 1
ATOM 1523 N N . PHE A 1 203 ? -8.102 19.703 13.539 1 96.62 203 PHE A N 1
ATOM 1524 C CA . PHE A 1 203 ? -8.055 19.766 15 1 96.62 203 PHE A CA 1
ATOM 1525 C C . PHE A 1 203 ? -6.992 20.75 15.469 1 96.62 203 PHE A C 1
ATOM 1527 O O . PHE A 1 203 ? -6.074 21.078 14.711 1 96.62 203 PHE A O 1
ATOM 1534 N N . PRO A 1 204 ? -7.172 21.188 16.719 1 96.31 204 PRO A N 1
ATOM 1535 C CA . PRO A 1 204 ? -6.059 21.938 17.297 1 96.31 204 PRO A CA 1
ATOM 1536 C C . PRO A 1 204 ? -4.746 21.156 17.297 1 96.31 204 PRO A C 1
ATOM 1538 O O . PRO A 1 204 ? -4.758 19.938 17.406 1 96.31 204 PRO A O 1
ATOM 1541 N N . ALA A 1 205 ? -3.672 21.875 17.25 1 96.5 205 ALA A N 1
ATOM 1542 C CA . ALA A 1 205 ? -2.35 21.266 17.141 1 96.5 205 ALA A CA 1
ATOM 1543 C C . ALA A 1 205 ? -1.97 20.531 18.422 1 96.5 205 ALA A C 1
ATOM 1545 O O . ALA A 1 205 ? -2.336 20.953 19.516 1 96.5 205 ALA A O 1
ATOM 1546 N N . LEU A 1 206 ? -1.271 19.438 18.25 1 97.5 206 LEU A N 1
ATOM 1547 C CA . LEU A 1 206 ? -0.679 18.672 19.328 1 97.5 206 LEU A CA 1
ATOM 1548 C C . LEU A 1 206 ? 0.826 18.516 19.125 1 97.5 206 LEU A C 1
ATOM 1550 O O . LEU A 1 206 ? 1.27 18 18.094 1 97.5 206 LEU A O 1
ATOM 1554 N N . ARG A 1 207 ? 1.566 18.969 20.094 1 97.06 207 ARG A N 1
ATOM 1555 C CA . ARG A 1 207 ? 3.02 18.859 20.031 1 97.06 207 ARG A CA 1
ATOM 1556 C C . ARG A 1 207 ? 3.547 17.953 21.141 1 97.06 207 ARG A C 1
ATOM 1558 O O . ARG A 1 207 ? 2.992 17.922 22.234 1 97.06 207 ARG A O 1
ATOM 1565 N N . VAL A 1 208 ? 4.531 17.188 20.781 1 96.88 208 VAL A N 1
ATOM 1566 C CA . VAL A 1 208 ? 5.246 16.375 21.766 1 96.88 208 VAL A CA 1
ATOM 1567 C C . VAL A 1 208 ? 6.484 17.125 22.25 1 96.88 208 VAL A C 1
ATOM 1569 O O . VAL A 1 208 ? 7.32 17.547 21.453 1 96.88 208 VAL A O 1
ATOM 1572 N N . THR A 1 209 ? 6.684 17.25 23.531 1 93.56 209 THR A N 1
ATOM 1573 C CA . THR A 1 209 ? 7.719 18.141 24.062 1 93.56 209 THR A CA 1
ATOM 1574 C C . THR A 1 209 ? 8.859 17.328 24.672 1 93.56 209 THR A C 1
ATOM 1576 O O . THR A 1 209 ? 9.836 17.891 25.156 1 93.56 209 THR A O 1
ATOM 1579 N N . SER A 1 210 ? 8.789 16.031 24.719 1 89.44 210 SER A N 1
ATOM 1580 C CA . SER A 1 210 ? 9.844 15.117 25.156 1 89.44 210 SER A CA 1
ATOM 1581 C C . SER A 1 210 ? 10.016 13.977 24.156 1 89.44 210 SER A C 1
ATOM 1583 O O . SER A 1 210 ? 9.125 13.711 23.344 1 89.44 210 SER A O 1
ATOM 1585 N N . THR A 1 211 ? 11.195 13.375 24.219 1 90.44 211 THR A N 1
ATOM 1586 C CA . THR A 1 211 ? 11.43 12.242 23.312 1 90.44 211 THR A CA 1
ATOM 1587 C C . THR A 1 211 ? 10.586 11.039 23.734 1 90.44 211 THR A C 1
ATOM 1589 O O . THR A 1 211 ? 10.773 10.492 24.828 1 90.44 211 THR A O 1
ATOM 1592 N N . PRO A 1 212 ? 9.734 10.68 22.969 1 94.56 212 PRO A N 1
ATOM 1593 C CA . PRO A 1 212 ? 8.883 9.547 23.344 1 94.56 212 PRO A CA 1
ATOM 1594 C C . PRO A 1 212 ? 9.633 8.219 23.328 1 94.56 212 PRO A C 1
ATOM 1596 O O . PRO A 1 212 ? 10.484 7.996 22.453 1 94.56 212 PRO A O 1
ATOM 1599 N N . SER A 1 213 ? 9.359 7.414 24.297 1 95 213 SER A N 1
ATOM 1600 C CA . SER A 1 213 ? 9.891 6.059 24.391 1 95 213 SER A CA 1
ATOM 1601 C C . SER A 1 213 ? 8.852 5.098 24.953 1 95 213 SER A C 1
ATOM 1603 O O . SER A 1 213 ? 8.133 5.438 25.891 1 95 213 SER A O 1
ATOM 1605 N N . PRO A 1 214 ? 8.836 3.939 24.375 1 94.69 214 PRO A N 1
ATOM 1606 C CA . PRO A 1 214 ? 7.875 2.971 24.906 1 94.69 214 PRO A CA 1
ATOM 1607 C C . PRO A 1 214 ? 8.078 2.695 26.391 1 94.69 214 PRO A C 1
ATOM 1609 O O . PRO A 1 214 ? 9.219 2.527 26.844 1 94.69 214 PRO A O 1
ATOM 1612 N N . GLY A 1 215 ? 6.98 2.693 27.141 1 96.62 215 GLY A N 1
ATOM 1613 C CA . GLY A 1 215 ? 7.023 2.412 28.562 1 96.62 215 GLY A CA 1
ATOM 1614 C C . GLY A 1 215 ? 7.363 3.629 29.406 1 96.62 215 GLY A C 1
ATOM 1615 O O . GLY A 1 215 ? 7.305 3.578 30.625 1 96.62 215 GLY A O 1
ATOM 1616 N N . LYS A 1 216 ? 7.652 4.684 28.781 1 97.31 216 LYS A N 1
ATOM 1617 C CA . LYS A 1 216 ? 8.023 5.898 29.5 1 97.31 216 LYS A CA 1
ATOM 1618 C C . LYS A 1 216 ? 6.98 6.996 29.297 1 97.31 216 LYS A C 1
ATOM 1620 O O . LYS A 1 216 ? 6.098 6.871 28.453 1 97.31 216 LYS A O 1
ATOM 1625 N N . SER A 1 217 ? 7.168 7.992 30.062 1 97.19 217 SER A N 1
ATOM 1626 C CA . SER A 1 217 ? 6.242 9.117 30.016 1 97.19 217 SER A CA 1
ATOM 1627 C C . SER A 1 217 ? 6.59 10.062 28.859 1 97.19 217 SER A C 1
ATOM 1629 O O . SER A 1 217 ? 7.766 10.312 28.594 1 97.19 217 SER A O 1
ATOM 1631 N N . VAL A 1 218 ? 5.566 10.578 28.266 1 97.88 218 VAL A N 1
ATOM 1632 C CA . VAL A 1 218 ? 5.711 11.617 27.25 1 97.88 218 VAL A CA 1
ATOM 1633 C C . VAL A 1 218 ? 4.793 12.789 27.594 1 97.88 218 VAL A C 1
ATOM 1635 O O . VAL A 1 218 ? 3.68 12.594 28.078 1 97.88 218 VAL A O 1
ATOM 1638 N N . THR A 1 219 ? 5.281 13.992 27.328 1 97.38 219 THR A N 1
ATOM 1639 C CA . THR A 1 219 ? 4.516 15.195 27.625 1 97.38 219 THR A CA 1
ATOM 1640 C C . THR A 1 219 ? 4.043 15.867 26.344 1 97.38 219 THR A C 1
ATOM 1642 O O . THR A 1 219 ? 4.793 15.953 25.359 1 97.38 219 THR A O 1
ATOM 1645 N N . PHE A 1 220 ? 2.791 16.375 26.422 1 97.12 220 PHE A N 1
ATOM 1646 C CA . PHE A 1 220 ? 2.172 17 25.266 1 97.12 220 PHE A CA 1
ATOM 1647 C C . PHE A 1 220 ? 1.904 18.484 25.531 1 97.12 220 PHE A C 1
ATOM 1649 O O . PHE A 1 220 ? 1.731 18.891 26.688 1 97.12 220 PHE A O 1
ATOM 1656 N N . ASP A 1 221 ? 1.909 19.219 24.5 1 96.12 221 ASP A N 1
ATOM 1657 C CA . ASP A 1 221 ? 1.507 20.625 24.5 1 96.12 221 ASP A CA 1
ATOM 1658 C C . ASP A 1 221 ? 0.354 20.859 23.531 1 96.12 221 ASP A C 1
ATOM 1660 O O . ASP A 1 221 ? 0.466 20.562 22.344 1 96.12 221 ASP A O 1
ATOM 1664 N N . PHE A 1 222 ? -0.779 21.281 24.047 1 95.19 222 PHE A N 1
ATOM 1665 C CA . PHE A 1 222 ? -1.955 21.594 23.234 1 95.19 222 PHE A CA 1
ATOM 1666 C C . PHE A 1 222 ? -2.854 22.594 23.953 1 95.19 222 PHE A C 1
ATOM 1668 O O . PHE A 1 222 ? -2.742 22.781 25.172 1 95.19 222 PHE A O 1
ATOM 1675 N N . ASN A 1 223 ? -3.676 23.297 23.125 1 86.75 223 ASN A N 1
ATOM 1676 C CA . ASN A 1 223 ? -4.645 24.219 23.703 1 86.75 223 ASN A CA 1
ATOM 1677 C C . ASN A 1 223 ? -5.879 23.484 24.219 1 86.75 223 ASN A C 1
ATOM 1679 O O . ASN A 1 223 ? -6.664 22.953 23.438 1 86.75 223 ASN A O 1
ATOM 1683 N N . SER A 1 224 ? -6.027 23.359 25.484 1 68.56 224 SER A N 1
ATOM 1684 C CA . SER A 1 224 ? -7.082 22.594 26.156 1 68.56 224 SER A CA 1
ATOM 1685 C C . SER A 1 224 ? -8.297 23.469 26.438 1 68.56 224 SER A C 1
ATOM 1687 O O . SER A 1 224 ? -9.195 23.062 27.188 1 68.56 224 SER A O 1
ATOM 1689 N N . THR A 1 225 ? -8.383 24.547 26.062 1 64.38 225 THR A N 1
ATOM 1690 C CA . THR A 1 225 ? -9.422 25.453 26.547 1 64.38 225 THR A CA 1
ATOM 1691 C C . THR A 1 225 ? -10.797 24.828 26.391 1 64.38 225 THR A C 1
ATOM 1693 O O . THR A 1 225 ? -11.727 25.156 27.141 1 64.38 225 THR A O 1
ATOM 1696 N N . SER A 1 226 ? -10.883 24.016 25.422 1 55.88 226 SER A N 1
ATOM 1697 C CA . SER A 1 226 ? -12.242 23.547 25.156 1 55.88 226 SER A CA 1
ATOM 1698 C C . SER A 1 226 ? -12.633 22.438 26.125 1 55.88 226 SER A C 1
ATOM 1700 O O . SER A 1 226 ? -13.758 21.922 26.062 1 55.88 226 SER A O 1
ATOM 1702 N N . THR A 1 227 ? -11.688 22.094 26.984 1 62.78 227 THR A N 1
ATOM 1703 C CA . THR A 1 227 ? -12.055 20.969 27.828 1 62.78 227 THR A CA 1
ATOM 1704 C C . THR A 1 227 ? -12.43 21.453 29.219 1 62.78 227 THR A C 1
ATOM 1706 O O . THR A 1 227 ? -11.898 22.453 29.719 1 62.78 227 THR A O 1
ATOM 1709 N N . GLY A 1 228 ? -13.555 21.172 29.609 1 58.72 228 GLY A N 1
ATOM 1710 C CA . GLY A 1 228 ? -13.922 21.5 30.969 1 58.72 228 GLY A CA 1
ATOM 1711 C C . GLY A 1 228 ? -12.852 21.141 31.984 1 58.72 228 GLY A C 1
ATOM 1712 O O . GLY A 1 228 ? -12.086 20.203 31.781 1 58.72 228 GLY A O 1
ATOM 1713 N N . SER A 1 229 ? -12.359 22.031 32.938 1 61.88 229 SER A N 1
ATOM 1714 C CA . SER A 1 229 ? -11.281 21.969 33.906 1 61.88 229 SER A CA 1
ATOM 1715 C C . SER A 1 229 ? -11.234 20.609 34.594 1 61.88 229 SER A C 1
ATOM 1717 O O . SER A 1 229 ? -10.156 20.141 34.969 1 61.88 229 SER A O 1
ATOM 1719 N N . ASN A 1 230 ? -12.289 19.844 34.562 1 71.31 230 ASN A N 1
ATOM 1720 C CA . ASN A 1 230 ? -12.266 18.625 35.375 1 71.31 230 ASN A CA 1
ATOM 1721 C C . ASN A 1 230 ? -12.445 17.375 34.5 1 71.31 230 ASN A C 1
ATOM 1723 O O . ASN A 1 230 ? -12.664 16.281 35.031 1 71.31 230 ASN A O 1
ATOM 1727 N N . GLN A 1 231 ? -12.195 17.562 33.344 1 86.75 231 GLN A N 1
ATOM 1728 C CA . GLN A 1 231 ? -12.453 16.391 32.5 1 86.75 231 GLN A CA 1
ATOM 1729 C C . GLN A 1 231 ? -11.18 15.578 32.281 1 86.75 231 GLN A C 1
ATOM 1731 O O . GLN A 1 231 ? -10.125 16.141 31.984 1 86.75 231 GLN A O 1
ATOM 1736 N N . MET A 1 232 ? -11.289 14.289 32.531 1 92.81 232 MET A N 1
ATOM 1737 C CA . MET A 1 232 ? -10.172 13.383 32.25 1 92.81 232 MET A CA 1
ATOM 1738 C C . MET A 1 232 ? -9.906 13.289 30.766 1 92.81 232 MET A C 1
ATOM 1740 O O . MET A 1 232 ? -10.836 13.109 29.984 1 92.81 232 MET A O 1
ATOM 1744 N N . LEU A 1 233 ? -8.68 13.531 30.422 1 96.44 233 LEU A N 1
ATOM 1745 C CA . LEU A 1 233 ? -8.242 13.398 29.047 1 96.44 233 LEU A CA 1
ATOM 1746 C C . LEU A 1 233 ? -7.367 12.164 28.859 1 96.44 233 LEU A C 1
ATOM 1748 O O . LEU A 1 233 ? -6.793 11.656 29.828 1 96.44 233 LEU A O 1
ATOM 1752 N N . TYR A 1 234 ? -7.285 11.727 27.656 1 97.69 234 TYR A N 1
ATOM 1753 C CA . TYR A 1 234 ? -6.5 10.555 27.312 1 97.69 234 TYR A CA 1
ATOM 1754 C C . TYR A 1 234 ? -5.645 10.812 26.078 1 97.69 234 TYR A C 1
ATOM 1756 O O . TYR A 1 234 ? -6.098 11.461 25.125 1 97.69 234 TYR A O 1
ATOM 1764 N N . ALA A 1 235 ? -4.434 10.328 26.125 1 98.44 235 ALA A N 1
ATOM 1765 C CA . ALA A 1 235 ? -3.703 10.141 24.875 1 98.44 235 ALA A CA 1
ATOM 1766 C C . ALA A 1 235 ? -4.113 8.844 24.188 1 98.44 235 ALA A C 1
ATOM 1768 O O . ALA A 1 235 ? -4.055 7.77 24.797 1 98.44 235 ALA A O 1
ATOM 1769 N N . ALA A 1 236 ? -4.621 8.969 23.031 1 98.75 236 ALA A N 1
ATOM 1770 C CA . ALA A 1 236 ? -4.914 7.805 22.203 1 98.75 236 ALA A CA 1
ATOM 1771 C C . ALA A 1 236 ? -3.824 7.59 21.156 1 98.75 236 ALA A C 1
ATOM 1773 O O . ALA A 1 236 ? -3.549 8.477 20.344 1 98.75 236 ALA A O 1
ATOM 1774 N N . PHE A 1 237 ? -3.201 6.414 21.203 1 98.75 237 PHE A N 1
ATOM 1775 C CA . PHE A 1 237 ? -2.137 6.043 20.281 1 98.75 237 PHE A CA 1
ATOM 1776 C C . PHE A 1 237 ? -2.656 5.078 19.219 1 98.75 237 PHE A C 1
ATOM 1778 O O . PHE A 1 237 ? -3.158 4 19.547 1 98.75 237 PHE A O 1
ATOM 1785 N N . PHE A 1 238 ? -2.572 5.543 17.984 1 98.75 238 PHE A N 1
ATOM 1786 C CA . PHE A 1 238 ? -2.947 4.691 16.859 1 98.75 238 PHE A CA 1
ATOM 1787 C C . PHE A 1 238 ? -1.736 3.939 16.328 1 98.75 238 PHE A C 1
ATOM 1789 O O . PHE A 1 238 ? -0.768 4.551 15.867 1 98.75 238 PHE A O 1
ATOM 1796 N N . SER A 1 239 ? -1.745 2.625 16.312 1 97.75 239 SER A N 1
ATOM 1797 C CA . SER A 1 239 ? -0.683 1.756 15.812 1 97.75 239 SER A CA 1
ATOM 1798 C C . SER A 1 239 ? -1.256 0.523 15.125 1 97.75 239 SER A C 1
ATOM 1800 O O . SER A 1 239 ? -1.83 -0.35 15.773 1 97.75 239 SER A O 1
ATOM 1802 N N . GLY A 1 240 ? -1.003 0.448 13.805 1 98 240 GLY A N 1
ATOM 1803 C CA . GLY A 1 240 ? -1.732 -0.563 13.055 1 98 240 GLY A CA 1
ATOM 1804 C C . GLY A 1 240 ? -3.238 -0.403 13.148 1 98 240 GLY A C 1
ATOM 1805 O O . GLY A 1 240 ? -3.77 0.681 12.898 1 98 240 GLY A O 1
ATOM 1806 N N . LEU A 1 241 ? -3.889 -1.466 13.508 1 98.19 241 LEU A N 1
ATOM 1807 C CA . LEU A 1 241 ? -5.34 -1.439 13.641 1 98.19 241 LEU A CA 1
ATOM 1808 C C . LEU A 1 241 ? -5.758 -1.258 15.094 1 98.19 241 LEU A C 1
ATOM 1810 O O . LEU A 1 241 ? -6.949 -1.301 15.414 1 98.19 241 LEU A O 1
ATOM 1814 N N . ASP A 1 242 ? -4.797 -0.969 15.984 1 97.25 242 ASP A N 1
ATOM 1815 C CA . ASP A 1 242 ? -5.078 -0.826 17.406 1 97.25 242 ASP A CA 1
ATOM 1816 C C . ASP A 1 242 ? -5.121 0.646 17.812 1 97.25 242 ASP A C 1
ATOM 1818 O O . ASP A 1 242 ? -4.422 1.477 17.234 1 97.25 242 ASP A O 1
ATOM 1822 N N . THR A 1 243 ? -5.945 0.937 18.734 1 98.38 243 THR A N 1
ATOM 1823 C CA . THR A 1 243 ? -5.914 2.184 19.484 1 98.38 243 THR A CA 1
ATOM 1824 C C . THR A 1 243 ? -5.66 1.915 20.969 1 98.38 243 THR A C 1
ATOM 1826 O O . THR A 1 243 ? -6.426 1.195 21.625 1 98.38 243 THR A O 1
ATOM 1829 N N . LEU A 1 244 ? -4.59 2.414 21.438 1 98.62 244 LEU A N 1
ATOM 1830 C CA . LEU A 1 244 ? -4.238 2.26 22.844 1 98.62 244 LEU A CA 1
ATOM 1831 C C . LEU A 1 244 ? -4.391 3.582 23.594 1 98.62 244 LEU A C 1
ATOM 1833 O O . LEU A 1 244 ? -4.004 4.637 23.078 1 98.62 244 LEU A O 1
ATOM 1837 N N . PHE A 1 245 ? -4.973 3.549 24.781 1 98.56 245 PHE A N 1
ATOM 1838 C CA . PHE A 1 245 ? -5.27 4.766 25.516 1 98.56 245 PHE A CA 1
ATOM 1839 C C . PHE A 1 245 ? -4.43 4.844 26.797 1 98.56 245 PHE A C 1
ATOM 1841 O O . PHE A 1 245 ? -4.172 3.824 27.438 1 98.56 245 PHE A O 1
ATOM 1848 N N . ALA A 1 246 ? -3.994 6.02 27.109 1 98.69 246 ALA A N 1
ATOM 1849 C CA . ALA A 1 246 ? -3.348 6.332 28.391 1 98.69 246 ALA A CA 1
ATOM 1850 C C . ALA A 1 246 ? -3.898 7.629 28.969 1 98.69 246 ALA A C 1
ATOM 1852 O O . ALA A 1 246 ? -4.004 8.641 28.281 1 98.69 246 ALA A O 1
ATOM 1853 N N . PRO A 1 247 ? -4.281 7.613 30.234 1 97.88 247 PRO A N 1
ATOM 1854 C CA . PRO A 1 247 ? -4.77 8.852 30.844 1 97.88 247 PRO A CA 1
ATOM 1855 C C . PRO A 1 247 ? -3.688 9.922 30.938 1 97.88 247 PRO A C 1
ATOM 1857 O O . PRO A 1 247 ? -2.52 9.609 31.188 1 97.88 247 PRO A O 1
ATOM 1860 N N . LEU A 1 248 ? -4.109 11.117 30.781 1 96.5 248 LEU A N 1
ATOM 1861 C CA . LEU A 1 248 ? -3.205 12.242 30.984 1 96.5 248 LEU A CA 1
ATOM 1862 C C . LEU A 1 248 ? -3.201 12.68 32.438 1 96.5 248 LEU A C 1
ATOM 1864 O O . LEU A 1 248 ? -4.254 12.727 33.094 1 96.5 248 LEU A O 1
ATOM 1868 N N . ASP A 1 249 ? -2.047 13.062 32.875 1 94.38 249 ASP A N 1
ATOM 1869 C CA . ASP A 1 249 ? -1.979 13.625 34.219 1 94.38 249 ASP A CA 1
ATOM 1870 C C . ASP A 1 249 ? -2.072 15.148 34.156 1 94.38 249 ASP A C 1
ATOM 1872 O O . ASP A 1 249 ? -2.357 15.734 33.125 1 94.38 249 ASP A O 1
ATOM 1876 N N . SER A 1 250 ? -1.881 15.766 35.281 1 91.25 250 SER A N 1
ATOM 1877 C CA . SER A 1 250 ? -2.066 17.203 35.406 1 91.25 250 SER A CA 1
ATOM 1878 C C . SER A 1 250 ? -1.002 17.969 34.625 1 91.25 250 SER A C 1
ATOM 1880 O O . SER A 1 250 ? -1.178 19.156 34.312 1 91.25 250 SER A O 1
ATOM 1882 N N . ASN A 1 251 ? 0.114 17.312 34.281 1 92.69 251 ASN A N 1
ATOM 1883 C CA . ASN A 1 251 ? 1.188 17.938 33.531 1 92.69 251 ASN A CA 1
ATOM 1884 C C . ASN A 1 251 ? 1.038 17.656 32.031 1 92.69 251 ASN A C 1
ATOM 1886 O O . ASN A 1 251 ? 1.975 17.859 31.25 1 92.69 251 ASN A O 1
ATOM 1890 N N . LYS A 1 252 ? -0.063 17.031 31.625 1 94.44 252 LYS A N 1
ATOM 1891 C CA . LYS A 1 252 ? -0.347 16.672 30.234 1 94.44 252 LYS A CA 1
ATOM 1892 C C . LYS A 1 252 ? 0.613 15.586 29.734 1 94.44 252 LYS A C 1
ATOM 1894 O O . LYS A 1 252 ? 1.048 15.617 28.594 1 94.44 252 LYS A O 1
ATOM 1899 N N . SER A 1 253 ? 0.93 14.734 30.672 1 96.88 253 SER A N 1
ATOM 1900 C CA . SER A 1 253 ? 1.81 13.617 30.344 1 96.88 253 SER A CA 1
ATOM 1901 C C . SER A 1 253 ? 1.06 12.289 30.391 1 96.88 253 SER A C 1
ATOM 1903 O O . SER A 1 253 ? 0.06 12.164 31.094 1 96.88 253 SER A O 1
ATOM 1905 N N . ALA A 1 254 ? 1.509 11.359 29.609 1 98.12 254 ALA A N 1
ATOM 1906 C CA . ALA A 1 254 ? 0.961 10.008 29.578 1 98.12 254 ALA A CA 1
ATOM 1907 C C . ALA A 1 254 ? 2.066 8.977 29.391 1 98.12 254 ALA A C 1
ATOM 1909 O O . ALA A 1 254 ? 3.105 9.273 28.797 1 98.12 254 ALA A O 1
ATOM 1910 N N . THR A 1 255 ? 1.822 7.793 29.875 1 98.31 255 THR A N 1
ATOM 1911 C CA . THR A 1 255 ? 2.76 6.699 29.641 1 98.31 255 THR A CA 1
ATOM 1912 C C . THR A 1 255 ? 2.576 6.113 28.25 1 98.31 255 THR A C 1
ATOM 1914 O O . THR A 1 255 ? 1.474 5.695 27.875 1 98.31 255 THR A O 1
ATOM 1917 N N . VAL A 1 256 ? 3.643 6.059 27.516 1 98.31 256 VAL A N 1
ATOM 1918 C CA . VAL A 1 256 ? 3.596 5.445 26.188 1 98.31 256 VAL A CA 1
ATOM 1919 C C . VAL A 1 256 ? 3.455 3.93 26.328 1 98.31 256 VAL A C 1
ATOM 1921 O O . VAL A 1 256 ? 4.227 3.293 27.047 1 98.31 256 VAL A O 1
ATOM 1924 N N . PRO A 1 257 ? 2.52 3.338 25.641 1 97.88 257 PRO A N 1
ATOM 1925 C CA . PRO A 1 257 ? 2.42 1.878 25.719 1 97.88 257 PRO A CA 1
ATOM 1926 C C . PRO A 1 257 ? 3.711 1.18 25.281 1 97.88 257 PRO A C 1
ATOM 1928 O O . PRO A 1 257 ? 4.344 1.589 24.312 1 97.88 257 PRO A O 1
ATOM 1931 N N . GLU A 1 258 ? 4.059 0.042 25.906 1 95.44 258 GLU A N 1
ATOM 1932 C CA . GLU A 1 258 ? 5.363 -0.605 25.766 1 95.44 258 GLU A CA 1
ATOM 1933 C C . GLU A 1 258 ? 5.516 -1.266 24.406 1 95.44 258 GLU A C 1
ATOM 1935 O O . GLU A 1 258 ? 6.633 -1.399 23.891 1 95.44 258 GLU A O 1
ATOM 1940 N N . LYS A 1 259 ? 4.496 -1.599 23.797 1 93.06 259 LYS A N 1
ATOM 1941 C CA . LYS A 1 259 ? 4.586 -2.434 22.609 1 93.06 259 LYS A CA 1
ATOM 1942 C C . LYS A 1 259 ? 4.676 -1.581 21.344 1 93.06 259 LYS A C 1
ATOM 1944 O O . LYS A 1 259 ? 4.746 -2.111 20.234 1 93.06 259 LYS A O 1
ATOM 1949 N N . LEU A 1 260 ? 4.609 -0.241 21.469 1 95.25 260 LEU A N 1
ATOM 1950 C CA . LEU A 1 260 ? 4.547 0.617 20.297 1 95.25 260 LEU A CA 1
ATOM 1951 C C . LEU A 1 260 ? 5.883 0.625 19.547 1 95.25 260 LEU A C 1
ATOM 1953 O O . LEU A 1 260 ? 6.941 0.741 20.172 1 95.25 260 LEU A O 1
ATOM 1957 N N . VAL A 1 261 ? 5.812 0.433 18.312 1 92.56 261 VAL A N 1
ATOM 1958 C CA . VAL A 1 261 ? 6.957 0.474 17.406 1 92.56 261 VAL A CA 1
ATOM 1959 C C . VAL A 1 261 ? 6.578 1.21 16.125 1 92.56 261 VAL A C 1
ATOM 1961 O O . VAL A 1 261 ? 5.395 1.338 15.797 1 92.56 261 VAL A O 1
ATOM 1964 N N . GLY A 1 262 ? 7.582 1.743 15.438 1 94.25 262 GLY A N 1
ATOM 1965 C CA . GLY A 1 262 ? 7.355 2.381 14.148 1 94.25 262 GLY A CA 1
ATOM 1966 C C . GLY A 1 262 ? 6.625 3.707 14.266 1 94.25 262 GLY A C 1
ATOM 1967 O O . GLY A 1 262 ? 6.832 4.457 15.219 1 94.25 262 GLY A O 1
ATOM 1968 N N . THR A 1 263 ? 5.91 4.043 13.211 1 96.5 263 THR A N 1
ATOM 1969 C CA . THR A 1 263 ? 5.148 5.285 13.164 1 96.5 263 THR A CA 1
ATOM 1970 C C . THR A 1 263 ? 3.828 5.133 13.922 1 96.5 263 THR A C 1
ATOM 1972 O O . THR A 1 263 ? 3.029 4.246 13.609 1 96.5 263 THR A O 1
ATOM 1975 N N . VAL A 1 264 ? 3.65 5.957 14.852 1 97.94 264 VAL A N 1
ATOM 1976 C CA . VAL A 1 264 ? 2.447 5.984 15.68 1 97.94 264 VAL A CA 1
ATOM 1977 C C . VAL A 1 264 ? 1.812 7.375 15.617 1 97.94 264 VAL A C 1
ATOM 1979 O O . VAL A 1 264 ? 2.514 8.383 15.688 1 97.94 264 VAL A O 1
ATOM 1982 N N . TYR A 1 265 ? 0.526 7.445 15.445 1 98.75 265 TYR A N 1
ATOM 1983 C CA . TYR A 1 265 ? -0.212 8.703 15.539 1 98.75 265 TYR A CA 1
ATOM 1984 C C . TYR A 1 265 ? -0.9 8.828 16.891 1 98.75 265 TYR A C 1
ATOM 1986 O O . TYR A 1 265 ? -1.434 7.855 17.422 1 98.75 265 TYR A O 1
ATOM 1994 N N . ALA A 1 266 ? -0.911 10.016 17.422 1 98.81 266 ALA A N 1
ATOM 1995 C CA . ALA A 1 266 ? -1.554 10.211 18.719 1 98.81 266 ALA A CA 1
ATOM 1996 C C . ALA A 1 266 ? -2.484 11.422 18.688 1 98.81 266 ALA A C 1
ATOM 1998 O O . ALA A 1 266 ? -2.16 12.445 18.094 1 98.81 266 ALA A O 1
ATOM 1999 N N . VAL A 1 267 ? -3.592 11.305 19.344 1 98.5 267 VAL A N 1
ATOM 2000 C CA . VAL A 1 267 ? -4.484 12.43 19.609 1 98.5 267 VAL A CA 1
ATOM 2001 C C . VAL A 1 267 ? -4.797 12.508 21.109 1 98.5 267 VAL A C 1
ATOM 2003 O O . VAL A 1 267 ? -4.602 11.531 21.828 1 98.5 267 VAL A O 1
ATOM 2006 N N . ILE A 1 268 ? -5.199 13.656 21.516 1 97.81 268 ILE A N 1
ATOM 2007 C CA . ILE A 1 268 ? -5.793 13.797 22.844 1 97.81 268 ILE A CA 1
ATOM 2008 C C . ILE A 1 268 ? -7.312 13.68 22.75 1 97.81 268 ILE A C 1
ATOM 2010 O O . ILE A 1 268 ? -7.941 14.336 21.906 1 97.81 268 ILE A O 1
ATOM 2014 N N . SER A 1 269 ? -7.863 12.859 23.547 1 96.88 269 SER A N 1
ATOM 2015 C CA . SER A 1 269 ? -9.289 12.539 23.453 1 96.88 269 SER A CA 1
ATOM 2016 C C . SER A 1 269 ? -9.969 12.688 24.812 1 96.88 269 SER A C 1
ATOM 2018 O O . SER A 1 269 ? -9.367 12.414 25.859 1 96.88 269 SER A O 1
ATOM 2020 N N . THR A 1 270 ? -11.234 13.078 24.875 1 95.56 270 THR A N 1
ATOM 2021 C CA . THR A 1 270 ? -12.039 13.094 26.094 1 95.56 270 THR A CA 1
ATOM 2022 C C . THR A 1 270 ? -12.57 11.703 26.406 1 95.56 270 THR A C 1
ATOM 2024 O O . THR A 1 270 ? -13.156 11.484 27.469 1 95.56 270 THR A O 1
ATOM 2027 N N . ASN A 1 271 ? -12.438 10.812 25.422 1 95.75 271 ASN A N 1
ATOM 2028 C CA . ASN A 1 271 ? -12.914 9.445 25.547 1 95.75 271 ASN A CA 1
ATOM 2029 C C . ASN A 1 271 ? -11.766 8.453 25.641 1 95.75 271 ASN A C 1
ATOM 2031 O O . ASN A 1 271 ? -10.828 8.5 24.844 1 95.75 271 ASN A O 1
ATOM 2035 N N . GLY A 1 272 ? -11.781 7.539 26.594 1 96.94 272 GLY A N 1
ATOM 2036 C CA . GLY A 1 272 ? -10.688 6.621 26.859 1 96.94 272 GLY A CA 1
ATOM 2037 C C . GLY A 1 272 ? -10.898 5.25 26.25 1 96.94 272 GLY A C 1
ATOM 2038 O O . GLY A 1 272 ? -10.164 4.305 26.562 1 96.94 272 GLY A O 1
ATOM 2039 N N . THR A 1 273 ? -11.977 5.133 25.359 1 96.88 273 THR A N 1
ATOM 2040 C CA . THR A 1 273 ? -12.281 3.818 24.812 1 96.88 273 THR A CA 1
ATOM 2041 C C . THR A 1 273 ? -12.438 3.896 23.297 1 96.88 273 THR A C 1
ATOM 2043 O O . THR A 1 273 ? -12.18 2.918 22.578 1 96.88 273 THR A O 1
ATOM 2046 N N . VAL A 1 274 ? -12.93 5.02 22.828 1 96.44 274 VAL A N 1
ATOM 2047 C CA . VAL A 1 274 ? -13.133 5.203 21.391 1 96.44 274 VAL A CA 1
ATOM 2048 C C . VAL A 1 274 ? -12.789 6.637 21 1 96.44 274 VAL A C 1
ATOM 2050 O O . VAL A 1 274 ? -13.125 7.582 21.719 1 96.44 274 VAL A O 1
ATOM 2053 N N . VAL A 1 275 ? -12.133 6.742 19.875 1 97.38 275 VAL A N 1
ATOM 2054 C CA . VAL A 1 275 ? -11.828 8.07 19.359 1 97.38 275 VAL A CA 1
ATOM 2055 C C . VAL A 1 275 ? -12.805 8.422 18.234 1 97.38 275 VAL A C 1
ATOM 2057 O O . VAL A 1 275 ? -13.109 7.586 17.391 1 97.38 275 VAL A O 1
ATOM 2060 N N . SER A 1 276 ? -13.336 9.586 18.266 1 95.94 276 SER A N 1
ATOM 2061 C CA . SER A 1 276 ? -14.172 10.195 17.234 1 95.94 276 SER A CA 1
ATOM 2062 C C . SER A 1 276 ? -13.805 11.656 17.016 1 95.94 276 SER A C 1
ATOM 2064 O O . SER A 1 276 ? -12.984 12.211 17.766 1 95.94 276 SER A O 1
ATOM 2066 N N . ASP A 1 277 ? -14.359 12.25 16.047 1 95 277 ASP A N 1
ATOM 2067 C CA . ASP A 1 277 ? -14.117 13.672 15.82 1 95 277 ASP A CA 1
ATOM 2068 C C . ASP A 1 277 ? -14.578 14.5 17.016 1 95 277 ASP A C 1
ATOM 2070 O O . ASP A 1 277 ? -13.914 15.461 17.406 1 95 277 ASP A O 1
ATOM 2074 N N . ASP A 1 278 ? -15.664 14.062 17.594 1 93.44 278 ASP A N 1
ATOM 2075 C CA . ASP A 1 278 ? -16.25 14.812 18.703 1 93.44 278 ASP A CA 1
ATOM 2076 C C . ASP A 1 278 ? -15.398 14.68 19.969 1 93.44 278 ASP A C 1
ATOM 2078 O O . ASP A 1 278 ? -15.352 15.594 20.797 1 93.44 278 ASP A O 1
ATOM 2082 N N . SER A 1 279 ? -14.703 13.609 20.094 1 94.94 279 SER A N 1
ATOM 2083 C CA . SER A 1 279 ? -13.938 13.375 21.312 1 94.94 279 SER A CA 1
ATOM 2084 C C . SER A 1 279 ? -12.523 13.93 21.188 1 94.94 279 SER A C 1
ATOM 2086 O O . SER A 1 279 ? -11.805 14.039 22.188 1 94.94 279 SER A O 1
ATOM 2088 N N . THR A 1 280 ? -12.086 14.242 20 1 96.75 280 THR A N 1
ATOM 2089 C CA . THR A 1 280 ? -10.703 14.664 19.781 1 96.75 280 THR A CA 1
ATOM 2090 C C . THR A 1 280 ? -10.508 16.125 20.172 1 96.75 280 THR A C 1
ATOM 2092 O O . THR A 1 280 ? -11.203 17.016 19.672 1 96.75 280 THR A O 1
ATOM 2095 N N . VAL A 1 281 ? -9.539 16.328 21 1 96.19 281 VAL A N 1
ATOM 2096 C CA . VAL A 1 281 ? -9.242 17.656 21.531 1 96.19 281 VAL A CA 1
ATOM 2097 C C . VAL A 1 281 ? -8.109 18.297 20.734 1 96.19 281 VAL A C 1
ATOM 2099 O O . VAL A 1 281 ? -8.117 19.5 20.484 1 96.19 281 VAL A O 1
ATOM 2102 N N . ALA A 1 282 ? -7.113 17.484 20.391 1 97.31 282 ALA A N 1
ATOM 2103 C CA . ALA A 1 282 ? -5.941 17.969 19.672 1 97.31 282 ALA A CA 1
ATOM 2104 C C . ALA A 1 282 ? -5.227 16.812 18.969 1 97.31 282 ALA A C 1
ATOM 2106 O O . ALA A 1 282 ? -5.316 15.656 19.391 1 97.31 282 ALA A O 1
ATOM 2107 N N . GLY A 1 283 ? -4.484 17.188 17.938 1 97.94 283 GLY A N 1
ATOM 2108 C CA . GLY A 1 283 ? -3.686 16.219 17.203 1 97.94 283 GLY A CA 1
ATOM 2109 C C . GLY A 1 283 ? -4.07 16.094 15.75 1 97.94 283 GLY A C 1
ATOM 2110 O O . GLY A 1 283 ? -4.816 16.922 15.227 1 97.94 283 GLY A O 1
ATOM 2111 N N . PRO A 1 284 ? -3.482 15.078 15.078 1 98.62 284 PRO A N 1
ATOM 2112 C CA . PRO A 1 284 ? -2.551 14.094 15.633 1 98.62 284 PRO A CA 1
ATOM 2113 C C . PRO A 1 284 ? -1.12 14.617 15.719 1 98.62 284 PRO A C 1
ATOM 2115 O O . PRO A 1 284 ? -0.732 15.5 14.945 1 98.62 284 PRO A O 1
ATOM 2118 N N . ALA A 1 285 ? -0.356 14.164 16.625 1 98.5 285 ALA A N 1
ATOM 2119 C CA . ALA A 1 285 ? 1.104 14.156 16.594 1 98.5 285 ALA A CA 1
ATOM 2120 C C . ALA A 1 285 ? 1.632 12.852 15.992 1 98.5 285 ALA A C 1
ATOM 2122 O O . ALA A 1 285 ? 0.996 11.805 16.109 1 98.5 285 ALA A O 1
ATOM 2123 N N . ILE A 1 286 ? 2.738 12.922 15.336 1 98.06 286 ILE A N 1
ATOM 2124 C CA . ILE A 1 286 ? 3.391 11.734 14.781 1 98.06 286 ILE A CA 1
ATOM 2125 C C . ILE A 1 286 ? 4.594 11.359 15.641 1 98.06 286 ILE A C 1
ATOM 2127 O O . ILE A 1 286 ? 5.504 12.164 15.836 1 98.06 286 ILE A O 1
ATOM 2131 N N . LEU A 1 287 ? 4.547 10.164 16.156 1 97.06 287 LEU A N 1
ATOM 2132 C CA . LEU A 1 287 ? 5.629 9.625 16.969 1 97.06 287 LEU A CA 1
ATOM 2133 C C . LEU A 1 287 ? 6.348 8.5 16.234 1 97.06 287 LEU A C 1
ATOM 2135 O O . LEU A 1 287 ? 5.711 7.68 15.57 1 97.06 287 LEU A O 1
ATOM 2139 N N . GLU A 1 288 ? 7.621 8.484 16.359 1 94.19 288 GLU A N 1
ATOM 2140 C CA . GLU A 1 288 ? 8.43 7.438 15.742 1 94.19 288 GLU A CA 1
ATOM 2141 C C . GLU A 1 288 ? 9.188 6.633 16.797 1 94.19 288 GLU A C 1
ATOM 2143 O O . GLU A 1 288 ? 9.914 7.199 17.609 1 94.19 288 GLU A O 1
ATOM 2148 N N . PHE A 1 289 ? 8.977 5.379 16.734 1 92.81 289 PHE A N 1
ATOM 2149 C CA . PHE A 1 289 ? 9.68 4.457 17.609 1 92.81 289 PHE A CA 1
ATOM 2150 C C . PHE A 1 289 ? 10.547 3.492 16.812 1 92.81 289 PHE A C 1
ATOM 2152 O O . PHE A 1 289 ? 10.094 2.924 15.82 1 92.81 289 PHE A O 1
ATOM 2159 N N . ARG A 1 290 ? 11.727 3.4 17.203 1 83.06 290 ARG A N 1
ATOM 2160 C CA . ARG A 1 290 ? 12.68 2.592 16.453 1 83.06 290 ARG A CA 1
ATOM 2161 C C . ARG A 1 290 ? 12.258 1.125 16.438 1 83.06 290 ARG A C 1
ATOM 2163 O O . ARG A 1 290 ? 11.836 0.585 17.453 1 83.06 290 ARG A O 1
ATOM 2170 N N . LEU A 1 291 ? 12.195 0.624 15.281 1 77.56 291 LEU A N 1
ATOM 2171 C CA . LEU A 1 291 ? 12.039 -0.819 15.133 1 77.56 291 LEU A CA 1
ATOM 2172 C C . LEU A 1 291 ? 13.391 -1.522 15.172 1 77.56 291 LEU A C 1
ATOM 2174 O O . LEU A 1 291 ? 14.273 -1.224 14.367 1 77.56 291 LEU A O 1
ATOM 2178 N N . PRO A 1 292 ? 13.617 -2.227 16.312 1 66.94 292 PRO A N 1
ATOM 2179 C CA . PRO A 1 292 ? 14.93 -2.877 16.359 1 66.94 292 PRO A CA 1
ATOM 2180 C C . PRO A 1 292 ? 15.219 -3.729 15.125 1 66.94 292 PRO A C 1
ATOM 2182 O O . PRO A 1 292 ? 14.297 -4.289 14.531 1 66.94 292 PRO A O 1
ATOM 2185 N N . GLU A 1 293 ? 16.422 -3.484 14.531 1 58.25 293 GLU A N 1
ATOM 2186 C C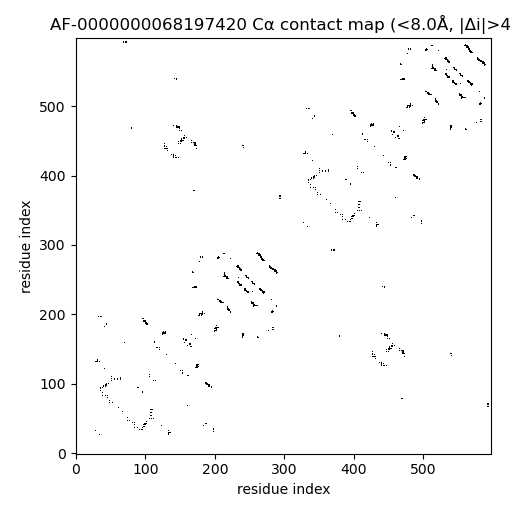A . GLU A 1 293 ? 16.812 -4.309 13.391 1 58.25 293 GLU A CA 1
ATOM 2187 C C . GLU A 1 293 ? 16.625 -5.793 13.688 1 58.25 293 GLU A C 1
ATOM 2189 O O . GLU A 1 293 ? 16.234 -6.566 12.812 1 58.25 293 GLU A O 1
ATOM 2194 N N . MET A 1 294 ? 17.078 -6.195 15.008 1 50.22 294 MET A N 1
ATOM 2195 C CA . MET A 1 294 ? 16.953 -7.621 15.281 1 50.22 294 MET A CA 1
ATOM 2196 C C . MET A 1 294 ? 15.492 -7.996 15.539 1 50.22 294 MET A C 1
ATOM 2198 O O . MET A 1 294 ? 14.797 -7.324 16.297 1 50.22 294 MET A O 1
ATOM 2202 N N . ALA A 1 295 ? 14.805 -8.539 14.656 1 41.34 295 ALA A N 1
ATOM 2203 C CA . ALA A 1 295 ? 13.5 -9.141 14.93 1 41.34 295 ALA A CA 1
ATOM 2204 C C . ALA A 1 295 ? 13.484 -9.828 16.297 1 41.34 295 ALA A C 1
ATOM 2206 O O . ALA A 1 295 ? 14.258 -10.75 16.531 1 41.34 295 ALA A O 1
ATOM 2207 N N . ARG A 1 296 ? 13.367 -9.25 17.469 1 33.31 296 ARG A N 1
ATOM 2208 C CA . ARG A 1 296 ? 13.289 -10.078 18.672 1 33.31 296 ARG A CA 1
ATOM 2209 C C . ARG A 1 296 ? 12.227 -11.156 18.531 1 33.31 296 ARG A C 1
ATOM 2211 O O . ARG A 1 296 ? 11.086 -10.867 18.141 1 33.31 296 ARG A O 1
ATOM 2218 N N . GLN A 1 297 ? 12.453 -12.445 18.125 1 28.45 297 GLN A N 1
ATOM 2219 C CA . GLN A 1 297 ? 11.656 -13.586 18.562 1 28.45 297 GLN A CA 1
ATOM 2220 C C . GLN A 1 297 ? 11.242 -13.438 20.031 1 28.45 297 GLN A C 1
ATOM 2222 O O . GLN A 1 297 ? 12.07 -13.609 20.938 1 28.45 297 GLN A O 1
ATOM 2227 N N . THR A 1 298 ? 10.781 -12.359 20.625 1 25.55 298 THR A N 1
ATOM 2228 C CA . THR A 1 298 ? 10.398 -12.711 21.984 1 25.55 298 THR A CA 1
ATOM 2229 C C . THR A 1 298 ? 9.484 -13.93 22 1 25.55 298 THR A C 1
ATOM 2231 O O . THR A 1 298 ? 8.438 -13.93 21.344 1 25.55 298 THR A O 1
ATOM 2234 N N . ASN A 1 299 ? 10.031 -15.148 22.031 1 20.83 299 ASN A N 1
ATOM 2235 C CA . ASN A 1 299 ? 9.281 -16.078 22.875 1 20.83 299 ASN A CA 1
ATOM 2236 C C . ASN A 1 299 ? 8.836 -15.43 24.172 1 20.83 299 ASN A C 1
ATOM 2238 O O . ASN A 1 299 ? 9.594 -14.695 24.797 1 20.83 299 ASN A O 1
ATOM 2242 N N . MET B 1 1 ? -29 44.5 -45.594 1 26.91 1 MET B N 1
ATOM 2243 C CA . MET B 1 1 ? -29.859 43.469 -45 1 26.91 1 MET B CA 1
ATOM 2244 C C . MET B 1 1 ? -29.078 42.656 -43.969 1 26.91 1 MET B C 1
ATOM 2246 O O . MET B 1 1 ? -28.062 42.031 -44.312 1 26.91 1 MET B O 1
ATOM 2250 N N . ILE B 1 2 ? -29.047 43.125 -42.719 1 32.34 2 ILE B N 1
ATOM 2251 C CA . ILE B 1 2 ? -28.375 42.656 -41.531 1 32.34 2 ILE B CA 1
ATOM 2252 C C . ILE B 1 2 ? -28.922 41.281 -41.156 1 32.34 2 ILE B C 1
ATOM 2254 O O . ILE B 1 2 ? -30.109 41.125 -40.906 1 32.34 2 ILE B O 1
ATOM 2258 N N . LEU B 1 3 ? -28.297 40.25 -41.719 1 32.47 3 LEU B N 1
ATOM 2259 C CA . LEU B 1 3 ? -28.719 38.875 -41.5 1 32.47 3 LEU B CA 1
ATOM 2260 C C . LEU B 1 3 ? -28.672 38.531 -40 1 32.47 3 LEU B C 1
ATOM 2262 O O . LEU B 1 3 ? -27.656 38.75 -39.344 1 32.47 3 LEU B O 1
ATOM 2266 N N . PRO B 1 4 ? -29.844 38.406 -39.375 1 30.22 4 PRO B N 1
ATOM 2267 C CA . PRO B 1 4 ? -29.922 38.094 -37.938 1 30.22 4 PRO B CA 1
ATOM 2268 C C . PRO B 1 4 ? -29.25 36.781 -37.562 1 30.22 4 PRO B C 1
ATOM 2270 O O . PRO B 1 4 ? -29.312 35.812 -38.344 1 30.22 4 PRO B O 1
ATOM 2273 N N . ILE B 1 5 ? -28.078 36.875 -36.969 1 32.84 5 ILE B N 1
ATOM 2274 C CA . ILE B 1 5 ? -27.328 35.781 -36.438 1 32.84 5 ILE B CA 1
ATOM 2275 C C . ILE B 1 5 ? -28.156 35.031 -35.375 1 32.84 5 ILE B C 1
ATOM 2277 O O . ILE B 1 5 ? -28.547 35.625 -34.375 1 32.84 5 ILE B O 1
ATOM 2281 N N . VAL B 1 6 ? -29.031 34.094 -35.812 1 28.48 6 VAL B N 1
ATOM 2282 C CA . VAL B 1 6 ? -29.797 33.281 -34.875 1 28.48 6 VAL B CA 1
ATOM 2283 C C . VAL B 1 6 ? -28.844 32.531 -33.969 1 28.48 6 VAL B C 1
ATOM 2285 O O . VAL B 1 6 ? -27.969 31.797 -34.438 1 28.48 6 VAL B O 1
ATOM 2288 N N . LEU B 1 7 ? -28.594 33.062 -32.781 1 30.2 7 LEU B N 1
ATOM 2289 C CA . LEU B 1 7 ? -27.859 32.406 -31.703 1 30.2 7 LEU B CA 1
ATOM 2290 C C . LEU B 1 7 ? -28.562 31.125 -31.281 1 30.2 7 LEU B C 1
ATOM 2292 O O . LEU B 1 7 ? -29.703 31.172 -30.797 1 30.2 7 LEU B O 1
ATOM 2296 N N . LEU B 1 8 ? -28.312 30.047 -32.031 1 26.88 8 LEU B N 1
ATOM 2297 C CA . LEU B 1 8 ? -28.844 28.766 -31.594 1 26.88 8 LEU B CA 1
ATOM 2298 C C . LEU B 1 8 ? -28.359 28.422 -30.188 1 26.88 8 LEU B C 1
ATOM 2300 O O . LEU B 1 8 ? -27.156 28.406 -29.938 1 26.88 8 LEU B O 1
ATOM 2304 N N . ALA B 1 9 ? -29.219 28.656 -29.188 1 28.09 9 ALA B N 1
ATOM 2305 C CA . ALA B 1 9 ? -29.031 28.266 -27.797 1 28.09 9 ALA B CA 1
ATOM 2306 C C . ALA B 1 9 ? -28.906 26.75 -27.688 1 28.09 9 ALA B C 1
ATOM 2308 O O . ALA B 1 9 ? -29.844 26.016 -28.031 1 28.09 9 ALA B O 1
ATOM 2309 N N . SER B 1 10 ? -27.734 26.203 -27.984 1 27.7 10 SER B N 1
ATOM 2310 C CA . SER B 1 10 ? -27.578 24.781 -27.703 1 27.7 10 SER B CA 1
ATOM 2311 C C . SER B 1 10 ? -27.812 24.484 -26.234 1 27.7 10 SER B C 1
ATOM 2313 O O . SER B 1 10 ? -27.188 25.094 -25.359 1 27.7 10 SER B O 1
ATOM 2315 N N . THR B 1 11 ? -29.016 24.125 -25.891 1 31.34 11 THR B N 1
ATOM 2316 C CA . THR B 1 11 ? -29.344 23.641 -24.547 1 31.34 11 THR B CA 1
ATOM 2317 C C . THR B 1 11 ? -28.5 22.422 -24.203 1 31.34 11 THR B C 1
ATOM 2319 O O . THR B 1 11 ? -28.453 21.438 -24.938 1 31.34 11 THR B O 1
ATOM 2322 N N . ILE B 1 12 ? -27.406 22.625 -23.562 1 29.5 12 ILE B N 1
ATOM 2323 C CA . ILE B 1 12 ? -26.672 21.547 -22.906 1 29.5 12 ILE B CA 1
ATOM 2324 C C . ILE B 1 12 ? -27.578 20.828 -21.922 1 29.5 12 ILE B C 1
ATOM 2326 O O . ILE B 1 12 ? -28.047 21.422 -20.953 1 29.5 12 ILE B O 1
ATOM 2330 N N . ALA B 1 13 ? -28.328 19.828 -22.375 1 29.53 13 ALA B N 1
ATOM 2331 C CA . ALA B 1 13 ? -29.047 18.938 -21.453 1 29.53 13 ALA B CA 1
ATOM 2332 C C . ALA B 1 13 ? -28.109 18.406 -20.375 1 29.53 13 ALA B C 1
ATOM 2334 O O . ALA B 1 13 ? -27.078 17.812 -20.688 1 29.53 13 ALA B O 1
ATOM 2335 N N . ALA B 1 14 ? -28.219 18.922 -19.234 1 29.97 14 ALA B N 1
ATOM 2336 C CA . ALA B 1 14 ? -27.594 18.406 -18.031 1 29.97 14 ALA B CA 1
ATOM 2337 C C . ALA B 1 14 ? -27.953 16.938 -17.812 1 29.97 14 ALA B C 1
ATOM 2339 O O . ALA B 1 14 ? -29.141 16.609 -17.672 1 29.97 14 ALA B O 1
ATOM 2340 N N . ALA B 1 15 ? -27.156 16.016 -18.406 1 29.28 15 ALA B N 1
ATOM 2341 C CA . ALA B 1 15 ? -27.344 14.602 -18.078 1 29.28 15 ALA B CA 1
ATOM 2342 C C . ALA B 1 15 ? -27.438 14.383 -16.578 1 29.28 15 ALA B C 1
ATOM 2344 O O . ALA B 1 15 ? -26.656 14.93 -15.812 1 29.28 15 ALA B O 1
ATOM 2345 N N . ALA B 1 16 ? -28.625 14.109 -16.125 1 31.86 16 ALA B N 1
ATOM 2346 C CA . ALA B 1 16 ? -28.922 13.703 -14.75 1 31.86 16 ALA B CA 1
ATOM 2347 C C . ALA B 1 16 ? -27.953 12.633 -14.258 1 31.86 16 ALA B C 1
ATOM 2349 O O . ALA B 1 16 ? -27.531 11.766 -15.031 1 31.86 16 ALA B O 1
ATOM 2350 N N . PRO B 1 17 ?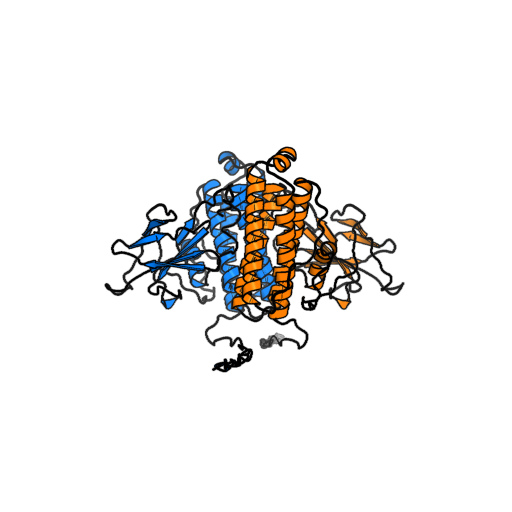 -27.219 12.883 -13.211 1 32.88 17 PRO B N 1
ATOM 2351 C CA . PRO B 1 17 ? -26.328 11.859 -12.656 1 32.88 17 PRO B CA 1
ATOM 2352 C C . PRO B 1 17 ? -27.031 10.531 -12.422 1 32.88 17 PRO B C 1
ATOM 2354 O O . PRO B 1 17 ? -28.078 10.492 -11.773 1 32.88 17 PRO B O 1
ATOM 2357 N N . VAL B 1 18 ? -27.062 9.625 -13.438 1 30.86 18 VAL B N 1
ATOM 2358 C CA . VAL B 1 18 ? -27.578 8.273 -13.211 1 30.86 18 VAL B CA 1
ATOM 2359 C C . VAL B 1 18 ? -26.984 7.695 -11.938 1 30.86 18 VAL B C 1
ATOM 2361 O O . VAL B 1 18 ? -25.75 7.664 -11.781 1 30.86 18 VAL B O 1
ATOM 2364 N N . GLU B 1 19 ? -27.625 7.758 -10.859 1 33.5 19 GLU B N 1
ATOM 2365 C CA . GLU B 1 19 ? -27.328 6.996 -9.656 1 33.5 19 GLU B CA 1
ATOM 2366 C C . GLU B 1 19 ? -26.984 5.547 -9.984 1 33.5 19 GLU B C 1
ATOM 2368 O O . GLU B 1 19 ? -27.812 4.809 -10.508 1 33.5 19 GLU B O 1
ATOM 2373 N N . HIS B 1 20 ? -25.844 5.309 -10.438 1 30.14 20 HIS B N 1
ATOM 2374 C CA . HIS B 1 20 ? -25.516 3.896 -10.594 1 30.14 20 HIS B CA 1
ATOM 2375 C C . HIS B 1 20 ? -25.594 3.16 -9.266 1 30.14 20 HIS B C 1
ATOM 2377 O O . HIS B 1 20 ? -24.797 3.424 -8.359 1 30.14 20 HIS B O 1
ATOM 2383 N N . VAL B 1 21 ? -26.781 2.787 -8.812 1 32.16 21 VAL B N 1
ATOM 2384 C CA . VAL B 1 21 ? -26.953 1.758 -7.793 1 32.16 21 VAL B CA 1
ATOM 2385 C C . VAL B 1 21 ? -26.016 0.591 -8.07 1 32.16 21 VAL B C 1
ATOM 2387 O O . VAL B 1 21 ? -26.062 -0.009 -9.148 1 32.16 21 VAL B O 1
ATOM 2390 N N . VAL B 1 22 ? -24.922 0.557 -7.363 1 38.41 22 VAL B N 1
ATOM 2391 C CA . VAL B 1 22 ? -24.031 -0.593 -7.391 1 38.41 22 VAL B CA 1
ATOM 2392 C C . VAL B 1 22 ? -24.797 -1.857 -7.012 1 38.41 22 VAL B C 1
ATOM 2394 O O . VAL B 1 22 ? -25.203 -2.021 -5.859 1 38.41 22 VAL B O 1
ATOM 2397 N N . ASN B 1 23 ? -25.578 -2.416 -7.809 1 36.5 23 ASN B N 1
ATOM 2398 C CA . ASN B 1 23 ? -26.266 -3.695 -7.633 1 36.5 23 ASN B CA 1
ATOM 2399 C C . ASN B 1 23 ? -25.266 -4.844 -7.477 1 36.5 23 ASN B C 1
ATOM 2401 O O . ASN B 1 23 ? -24.484 -5.113 -8.383 1 36.5 23 ASN B O 1
ATOM 2405 N N . LYS B 1 24 ? -24.953 -5.207 -6.25 1 46.47 24 LYS B N 1
ATOM 2406 C CA . LYS B 1 24 ? -24.391 -6.551 -6.137 1 46.47 24 LYS B CA 1
ATOM 2407 C C . LYS B 1 24 ? -25.047 -7.504 -7.133 1 46.47 24 LYS B C 1
ATOM 2409 O O . LYS B 1 24 ? -26.266 -7.652 -7.148 1 46.47 24 LYS B O 1
ATOM 2414 N N . ARG B 1 25 ? -24.266 -7.906 -8.086 1 47.19 25 ARG B N 1
ATOM 2415 C CA . ARG B 1 25 ? -24.844 -8.93 -8.953 1 47.19 25 ARG B CA 1
ATOM 2416 C C . ARG B 1 25 ? -24.891 -10.281 -8.242 1 47.19 25 ARG B C 1
ATOM 2418 O O . ARG B 1 25 ? -24.062 -10.57 -7.383 1 47.19 25 ARG B O 1
ATOM 2425 N N . ALA B 1 26 ? -25.859 -11.039 -8.305 1 52.47 26 ALA B N 1
ATOM 2426 C CA . ALA B 1 26 ? -26.141 -12.336 -7.707 1 52.47 26 ALA B CA 1
ATOM 2427 C C . ALA B 1 26 ? -24.922 -13.258 -7.781 1 52.47 26 ALA B C 1
ATOM 2429 O O . ALA B 1 26 ? -24.703 -14.078 -6.891 1 52.47 26 ALA B O 1
ATOM 2430 N N . ASP B 1 27 ? -23.875 -12.914 -8.633 1 73.75 27 ASP B N 1
ATOM 2431 C CA . ASP B 1 27 ? -22.781 -13.859 -8.844 1 73.75 27 ASP B CA 1
ATOM 2432 C C . ASP B 1 27 ? -21.469 -13.328 -8.258 1 73.75 27 ASP B C 1
ATOM 2434 O O . ASP B 1 27 ? -20.438 -13.984 -8.352 1 73.75 27 ASP B O 1
ATOM 2438 N N . ASP B 1 28 ? -21.547 -12.266 -7.469 1 86.5 28 ASP B N 1
ATOM 2439 C CA . ASP B 1 28 ? -20.312 -11.75 -6.863 1 86.5 28 ASP B CA 1
ATOM 2440 C C . ASP B 1 28 ? -19.969 -12.531 -5.602 1 86.5 28 ASP B C 1
ATOM 2442 O O . ASP B 1 28 ? -20.844 -12.969 -4.863 1 86.5 28 ASP B O 1
ATOM 2446 N N . PRO B 1 29 ? -18.656 -12.68 -5.406 1 96.06 29 PRO B N 1
ATOM 2447 C CA . PRO B 1 29 ? -18.25 -13.344 -4.164 1 96.06 29 PRO B CA 1
ATOM 2448 C C . PRO B 1 29 ? -18.703 -12.578 -2.916 1 96.06 29 PRO B C 1
ATOM 2450 O O . PRO B 1 29 ? -18.766 -11.352 -2.934 1 96.06 29 PRO B O 1
ATOM 2453 N N . SER B 1 30 ? -19.047 -13.352 -1.855 1 96.94 30 SER B N 1
ATOM 2454 C CA . SER B 1 30 ? -19.375 -12.75 -0.569 1 96.94 30 SER B CA 1
ATOM 2455 C C . SER B 1 30 ? -18.125 -12.266 0.156 1 96.94 30 SER B C 1
ATOM 2457 O O . SER B 1 30 ? -17 -12.602 -0.233 1 96.94 30 SER B O 1
ATOM 2459 N N . ASP B 1 31 ? -18.344 -11.477 1.176 1 98 31 ASP B N 1
ATOM 2460 C CA . ASP B 1 31 ? -17.203 -11.086 2.016 1 98 31 ASP B CA 1
ATOM 2461 C C . ASP B 1 31 ? -16.484 -12.312 2.562 1 98 31 ASP B C 1
ATOM 2463 O O . ASP B 1 31 ? -15.258 -12.336 2.641 1 98 31 ASP B O 1
ATOM 2467 N N . THR B 1 32 ? -17.25 -13.336 2.965 1 98.19 32 THR B N 1
ATOM 2468 C CA . THR B 1 32 ? -16.641 -14.562 3.469 1 98.19 32 THR B CA 1
ATOM 2469 C C . THR B 1 32 ? -15.758 -15.211 2.402 1 98.19 32 THR B C 1
ATOM 2471 O O . THR B 1 32 ? -14.641 -15.648 2.691 1 98.19 32 THR B O 1
ATOM 2474 N N . ASP B 1 33 ? -16.234 -15.242 1.162 1 98.25 33 ASP B N 1
ATOM 2475 C CA . ASP B 1 33 ? -15.438 -15.773 0.055 1 98.25 33 ASP B CA 1
ATOM 2476 C C . ASP B 1 33 ? -14.109 -15.039 -0.078 1 98.25 33 ASP B C 1
ATOM 2478 O O . ASP B 1 33 ? -13.055 -15.664 -0.225 1 98.25 33 ASP B O 1
ATOM 2482 N N . ILE B 1 34 ? -14.195 -13.742 0.007 1 98.69 34 ILE B N 1
ATOM 2483 C CA . ILE B 1 34 ? -13.023 -12.906 -0.228 1 98.69 34 ILE B CA 1
ATOM 2484 C C . ILE B 1 34 ? -12.039 -13.055 0.933 1 98.69 34 ILE B C 1
ATOM 2486 O O . ILE B 1 34 ? -10.828 -13.109 0.725 1 98.69 34 ILE B O 1
ATOM 2490 N N . LEU B 1 35 ? -12.547 -13.133 2.16 1 98.81 35 LEU B N 1
ATOM 2491 C CA . LEU B 1 35 ? -11.672 -13.328 3.307 1 98.81 35 LEU B CA 1
ATOM 2492 C C . LEU B 1 35 ? -11.023 -14.711 3.262 1 98.81 35 LEU B C 1
ATOM 2494 O O . LEU B 1 35 ? -9.852 -14.859 3.623 1 98.81 35 LEU B O 1
ATOM 2498 N N . GLN B 1 36 ? -11.742 -15.742 2.824 1 98.81 36 GLN B N 1
ATOM 2499 C CA . GLN B 1 36 ? -11.18 -17.078 2.658 1 98.81 36 GLN B CA 1
ATOM 2500 C C . GLN B 1 36 ? -10.109 -17.094 1.566 1 98.81 36 GLN B C 1
ATOM 2502 O O . GLN B 1 36 ? -9.062 -17.734 1.72 1 98.81 36 GLN B O 1
ATOM 2507 N N . TYR B 1 37 ? -10.414 -16.438 0.469 1 98.62 37 TYR B N 1
ATOM 2508 C CA . TYR B 1 37 ? -9.453 -16.25 -0.612 1 98.62 37 TYR B CA 1
ATOM 2509 C C . TYR B 1 37 ? -8.18 -15.586 -0.101 1 98.62 37 TYR B C 1
ATOM 2511 O O . TYR B 1 37 ? -7.078 -16.078 -0.348 1 98.62 37 TYR B O 1
ATOM 2519 N N . ALA B 1 38 ? -8.32 -14.5 0.667 1 98.88 38 ALA B N 1
ATOM 2520 C CA . ALA B 1 38 ? -7.176 -13.797 1.242 1 98.88 38 ALA B CA 1
ATOM 2521 C C . ALA B 1 38 ? -6.398 -14.703 2.197 1 98.88 38 ALA B C 1
ATOM 2523 O O . ALA B 1 38 ? -5.168 -14.75 2.146 1 98.88 38 ALA B O 1
ATOM 2524 N N . LEU B 1 39 ? -7.105 -15.414 3.051 1 98.94 39 LEU B N 1
ATOM 2525 C CA . LEU B 1 39 ? -6.461 -16.281 4.031 1 98.94 39 LEU B CA 1
ATOM 2526 C C . LEU B 1 39 ? -5.68 -17.391 3.344 1 98.94 39 LEU B C 1
ATOM 2528 O O . LEU B 1 39 ? -4.598 -17.781 3.799 1 98.94 39 LEU B O 1
ATOM 2532 N N . THR B 1 40 ? -6.219 -17.922 2.268 1 98.88 40 THR B N 1
ATOM 2533 C CA . THR B 1 40 ? -5.527 -18.938 1.496 1 98.88 40 THR B CA 1
ATOM 2534 C C . THR B 1 40 ? -4.188 -18.422 0.98 1 98.88 40 THR B C 1
ATOM 2536 O O . THR B 1 40 ? -3.168 -19.109 1.084 1 98.88 40 THR B O 1
ATOM 2539 N N . LEU B 1 41 ? -4.184 -17.25 0.484 1 98.88 41 LEU B N 1
ATOM 2540 C CA . LEU B 1 41 ? -2.955 -16.625 -0.013 1 98.88 41 LEU B CA 1
ATOM 2541 C C . LEU B 1 41 ? -2.014 -16.281 1.137 1 98.88 41 LEU B C 1
ATOM 2543 O O . LEU B 1 41 ? -0.795 -16.438 1.013 1 98.88 41 LEU B O 1
ATOM 2547 N N . GLU B 1 42 ? -2.564 -15.836 2.268 1 98.94 42 GLU B N 1
ATOM 2548 C CA . GLU B 1 42 ? -1.744 -15.531 3.438 1 98.94 42 GLU B CA 1
ATOM 2549 C C . GLU B 1 42 ? -1.063 -16.781 3.979 1 98.94 42 GLU B C 1
ATOM 2551 O O . GLU B 1 42 ? 0.09 -16.734 4.41 1 98.94 42 GLU B O 1
ATOM 2556 N N . HIS B 1 43 ? -1.79 -17.938 3.984 1 98.94 43 HIS B N 1
ATOM 2557 C CA . HIS B 1 43 ? -1.168 -19.203 4.367 1 98.94 43 HIS B CA 1
ATOM 2558 C C . HIS B 1 43 ? 0.036 -19.516 3.486 1 98.94 43 HIS B C 1
ATOM 2560 O O . HIS B 1 43 ? 1.067 -19.969 3.977 1 98.94 43 HIS B O 1
ATOM 2566 N N . LEU B 1 44 ? -0.142 -19.312 2.236 1 98.94 44 LEU B N 1
ATOM 2567 C CA . LEU B 1 44 ? 0.938 -19.562 1.29 1 98.94 44 LEU B CA 1
ATOM 2568 C C . LEU B 1 44 ? 2.162 -18.719 1.62 1 98.94 44 LEU B C 1
ATOM 2570 O O . LEU B 1 44 ? 3.277 -19.234 1.71 1 98.94 44 LEU B O 1
ATOM 2574 N N . GLU B 1 45 ? 1.979 -17.406 1.857 1 98.88 45 GLU B N 1
ATOM 2575 C CA . GLU B 1 45 ? 3.098 -16.516 2.162 1 98.88 45 GLU B CA 1
ATOM 2576 C C . GLU B 1 45 ? 3.715 -16.859 3.518 1 98.88 45 GLU B C 1
ATOM 2578 O O . GLU B 1 45 ? 4.938 -16.812 3.678 1 98.88 45 GLU B O 1
ATOM 2583 N N . ASN B 1 46 ? 2.824 -17.141 4.457 1 98.94 46 ASN B N 1
ATOM 2584 C CA . ASN B 1 46 ? 3.328 -17.547 5.762 1 98.94 46 ASN B CA 1
ATOM 2585 C C . ASN B 1 46 ? 4.238 -18.766 5.656 1 98.94 46 ASN B C 1
ATOM 2587 O O . ASN B 1 46 ? 5.324 -18.797 6.238 1 98.94 46 ASN B O 1
ATOM 2591 N N . ALA B 1 47 ? 3.846 -19.781 4.891 1 98.94 47 ALA B N 1
ATOM 2592 C CA . ALA B 1 47 ? 4.633 -20.984 4.68 1 98.94 47 ALA B CA 1
ATOM 2593 C C . ALA B 1 47 ? 5.918 -20.688 3.912 1 98.94 47 ALA B C 1
ATOM 2595 O O . ALA B 1 47 ? 6.973 -21.25 4.203 1 98.94 47 ALA B O 1
ATOM 2596 N N . PHE B 1 48 ? 5.887 -19.828 2.916 1 98.94 48 PHE B N 1
ATOM 2597 C CA . PHE B 1 48 ? 7.023 -19.422 2.098 1 98.94 48 PHE B CA 1
ATOM 2598 C C . PHE B 1 48 ? 8.148 -18.875 2.963 1 98.94 48 PHE B C 1
ATOM 2600 O O . PHE B 1 48 ? 9.289 -19.328 2.881 1 98.94 48 PHE B O 1
ATOM 2607 N N . TYR B 1 49 ? 7.793 -17.922 3.852 1 98.88 49 TYR B N 1
ATOM 2608 C CA . TYR B 1 49 ? 8.805 -17.25 4.672 1 98.88 49 TYR B CA 1
ATOM 2609 C C . TYR B 1 49 ? 9.297 -18.188 5.773 1 98.88 49 TYR B C 1
ATOM 2611 O O . TYR B 1 49 ? 10.508 -18.281 6.016 1 98.88 49 TYR B O 1
ATOM 2619 N N . SER B 1 50 ? 8.375 -18.859 6.469 1 98.56 50 SER B N 1
ATOM 2620 C CA . SER B 1 50 ? 8.789 -19.734 7.555 1 98.56 50 SER B CA 1
ATOM 2621 C C . SER B 1 50 ? 9.68 -20.875 7.043 1 98.56 50 SER B C 1
ATOM 2623 O O . SER B 1 50 ? 10.664 -21.234 7.691 1 98.56 50 SER B O 1
ATOM 2625 N N . GLY B 1 51 ? 9.336 -21.406 5.871 1 98.69 51 GLY B N 1
ATOM 2626 C CA . GLY B 1 51 ? 10.148 -22.469 5.273 1 98.69 51 GLY B CA 1
ATOM 2627 C C . GLY B 1 51 ? 11.547 -22 4.902 1 98.69 51 GLY B C 1
ATOM 2628 O O . GLY B 1 51 ? 12.531 -22.656 5.246 1 98.69 51 GLY B O 1
ATOM 2629 N N . ALA B 1 52 ? 11.641 -20.906 4.254 1 98.81 52 ALA B N 1
ATOM 2630 C CA . ALA B 1 52 ? 12.938 -20.391 3.82 1 98.81 52 ALA B CA 1
ATOM 2631 C C . ALA B 1 52 ? 13.82 -20.047 5.016 1 98.81 52 ALA B C 1
ATOM 2633 O O . ALA B 1 52 ? 15.008 -20.375 5.035 1 98.81 52 ALA B O 1
ATOM 2634 N N . LEU B 1 53 ? 13.242 -19.422 6.031 1 98.19 53 LEU B N 1
ATOM 2635 C CA . LEU B 1 53 ? 14.023 -18.938 7.164 1 98.19 53 LEU B CA 1
ATOM 2636 C C . LEU B 1 53 ? 14.422 -20.094 8.078 1 98.19 53 LEU B C 1
ATOM 2638 O O . LEU B 1 53 ? 15.375 -19.969 8.852 1 98.19 53 LEU B O 1
ATOM 2642 N N . SER B 1 54 ? 13.672 -21.219 8.047 1 98.31 54 SER B N 1
ATOM 2643 C CA . SER B 1 54 ? 14.086 -22.438 8.75 1 98.31 54 SER B CA 1
ATOM 2644 C C . SER B 1 54 ? 15.25 -23.109 8.031 1 98.31 54 SER B C 1
ATOM 2646 O O . SER B 1 54 ? 16.094 -23.75 8.664 1 98.31 54 SER B O 1
ATOM 2648 N N . LYS B 1 55 ? 15.328 -22.938 6.773 1 98.25 55 LYS B N 1
ATOM 2649 C CA . LYS B 1 55 ? 16.328 -23.609 5.945 1 98.25 55 LYS B CA 1
ATOM 2650 C C . LYS B 1 55 ? 17.609 -22.781 5.828 1 98.25 55 LYS B C 1
ATOM 2652 O O . LYS B 1 55 ? 18.703 -23.344 5.766 1 98.25 55 LYS B O 1
ATOM 2657 N N . PHE B 1 56 ? 17.516 -21.469 5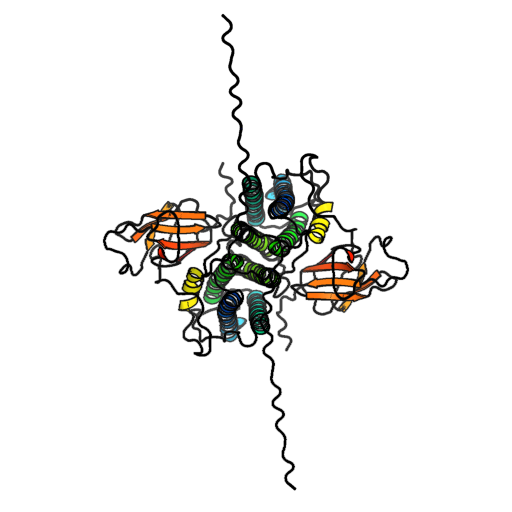.754 1 98.5 56 PHE B N 1
ATOM 2658 C CA . PHE B 1 56 ? 18.656 -20.594 5.508 1 98.5 56 PHE B CA 1
ATOM 2659 C C . PHE B 1 56 ? 18.953 -19.734 6.738 1 98.5 56 PHE B C 1
ATOM 2661 O O . PHE B 1 56 ? 18.188 -18.844 7.086 1 98.5 56 PHE B O 1
ATOM 2668 N N . ASP B 1 57 ? 20.078 -19.969 7.367 1 96.5 57 ASP B N 1
ATOM 2669 C CA . ASP B 1 57 ? 20.469 -19.219 8.555 1 96.5 57 ASP B CA 1
ATOM 2670 C C . ASP B 1 57 ? 21.25 -17.969 8.18 1 96.5 57 ASP B C 1
ATOM 2672 O O . ASP B 1 57 ? 21.391 -17.641 6.996 1 96.5 57 ASP B O 1
ATOM 2676 N N . VAL B 1 58 ? 21.719 -17.281 9.203 1 94.62 58 VAL B N 1
ATOM 2677 C CA . VAL B 1 58 ? 22.422 -16.016 9.016 1 94.62 58 VAL B CA 1
ATOM 2678 C C . VAL B 1 58 ? 23.656 -16.219 8.141 1 94.62 58 VAL B C 1
ATOM 2680 O O . VAL B 1 58 ? 23.938 -15.414 7.258 1 94.62 58 VAL B O 1
ATOM 2683 N N . SER B 1 59 ? 24.328 -17.312 8.352 1 96.62 59 SER B N 1
ATOM 2684 C CA . SER B 1 59 ? 25.531 -17.609 7.582 1 96.62 59 SER B CA 1
ATOM 2685 C C . SER B 1 59 ? 25.203 -17.828 6.109 1 96.62 59 SER B C 1
ATOM 2687 O O . SER B 1 59 ? 25.969 -17.406 5.23 1 96.62 59 SER B O 1
ATOM 2689 N N . ALA B 1 60 ? 24.094 -18.5 5.84 1 98.06 60 ALA B N 1
ATOM 2690 C CA . ALA B 1 60 ? 23.672 -18.719 4.457 1 98.06 60 ALA B CA 1
ATOM 2691 C C . ALA B 1 60 ? 23.438 -17.391 3.744 1 98.06 60 ALA B C 1
ATOM 2693 O O . ALA B 1 60 ? 23.844 -17.203 2.594 1 98.06 60 ALA B O 1
ATOM 2694 N N . PHE B 1 61 ? 22.797 -16.484 4.402 1 97.75 61 PHE B N 1
ATOM 2695 C CA . PHE B 1 61 ? 22.531 -15.172 3.824 1 97.75 61 PHE B CA 1
ATOM 2696 C C . PHE B 1 61 ? 23.844 -14.422 3.568 1 97.75 61 PHE B C 1
ATOM 2698 O O . PHE B 1 61 ? 24.031 -13.828 2.502 1 97.75 61 PHE B O 1
ATOM 2705 N N . GLN B 1 62 ? 24.719 -14.484 4.531 1 96.62 62 GLN B N 1
ATOM 2706 C CA . GLN B 1 62 ? 26.016 -13.812 4.387 1 96.62 62 GLN B CA 1
ATOM 2707 C C . GLN B 1 62 ? 26.812 -14.406 3.238 1 96.62 62 GLN B C 1
ATOM 2709 O O . GLN B 1 62 ? 27.453 -13.672 2.48 1 96.62 62 GLN B O 1
ATOM 2714 N N . ASN B 1 63 ? 26.734 -15.695 3.164 1 97.56 63 ASN B N 1
ATOM 2715 C CA . ASN B 1 63 ? 27.469 -16.375 2.098 1 97.56 63 ASN B CA 1
ATOM 2716 C C . ASN B 1 63 ? 26.938 -15.984 0.721 1 97.56 63 ASN B C 1
ATOM 2718 O O . ASN B 1 63 ? 27.672 -16.031 -0.268 1 97.56 63 ASN B O 1
ATOM 2722 N N . ASP B 1 64 ? 25.703 -15.578 0.685 1 97.19 64 ASP B N 1
ATOM 2723 C CA . ASP B 1 64 ? 25.094 -15.148 -0.571 1 97.19 64 ASP B CA 1
ATOM 2724 C C . ASP B 1 64 ? 25.25 -13.641 -0.761 1 97.19 64 ASP B C 1
ATOM 2726 O O . ASP B 1 64 ? 24.641 -13.062 -1.666 1 97.19 64 ASP B O 1
ATOM 2730 N N . GLY B 1 65 ? 25.969 -13.031 0.172 1 96.19 65 GLY B N 1
ATOM 2731 C CA . GLY B 1 65 ? 26.359 -11.648 -0.02 1 96.19 65 GLY B CA 1
ATOM 2732 C C . GLY B 1 65 ? 25.422 -10.656 0.632 1 96.19 65 GLY B C 1
ATOM 2733 O O . GLY B 1 65 ? 25.531 -9.445 0.429 1 96.19 65 GLY B O 1
ATOM 2734 N N . PHE B 1 66 ? 24.484 -11.117 1.436 1 95.38 66 PHE B N 1
ATOM 2735 C CA . PHE B 1 66 ? 23.547 -10.211 2.107 1 95.38 66 PHE B CA 1
ATOM 2736 C C . PHE B 1 66 ? 24.141 -9.719 3.43 1 95.38 66 PHE B C 1
ATOM 2738 O O . PHE B 1 66 ? 24.766 -10.492 4.156 1 95.38 66 PHE B O 1
ATOM 2745 N N . PRO B 1 67 ? 23.953 -8.414 3.686 1 91.31 67 PRO B N 1
ATOM 2746 C CA . PRO B 1 67 ? 24.266 -7.992 5.055 1 91.31 67 PRO B CA 1
ATOM 2747 C C . PRO B 1 67 ? 23.406 -8.695 6.098 1 91.31 67 PRO B C 1
ATOM 2749 O O . PRO B 1 67 ? 22.297 -9.164 5.785 1 91.31 67 PRO B O 1
ATOM 2752 N N . SER B 1 68 ? 23.844 -8.711 7.312 1 86.69 68 SER B N 1
ATOM 2753 C CA . SER B 1 68 ? 23.219 -9.492 8.375 1 86.69 68 SER B CA 1
ATOM 2754 C C . SER B 1 68 ? 21.797 -9.016 8.656 1 86.69 68 SER B C 1
ATOM 2756 O O . SER B 1 68 ? 20.922 -9.812 9.016 1 86.69 68 SER B O 1
ATOM 2758 N N . TRP B 1 69 ? 21.578 -7.754 8.422 1 89.19 69 TRP B N 1
ATOM 2759 C CA . TRP B 1 69 ? 20.281 -7.199 8.797 1 89.19 69 TRP B CA 1
ATOM 2760 C C . TRP B 1 69 ? 19.188 -7.664 7.844 1 89.19 69 TRP B C 1
ATOM 2762 O O . TRP B 1 69 ? 18 -7.594 8.164 1 89.19 69 TRP B O 1
ATOM 2772 N N . VAL B 1 70 ? 19.578 -8.172 6.711 1 94.25 70 VAL B N 1
ATOM 2773 C CA . VAL B 1 70 ? 18.594 -8.555 5.695 1 94.25 70 VAL B CA 1
ATOM 2774 C C . VAL B 1 70 ? 17.766 -9.734 6.195 1 94.25 70 VAL B C 1
ATOM 2776 O O . VAL B 1 70 ? 16.547 -9.727 6.102 1 94.25 70 VAL B O 1
ATOM 2779 N N . ARG B 1 71 ? 18.391 -10.758 6.723 1 96.12 71 ARG B N 1
ATOM 2780 C CA . ARG B 1 71 ? 17.625 -11.898 7.223 1 96.12 71 ARG B CA 1
ATOM 2781 C C . ARG B 1 71 ? 16.688 -11.484 8.352 1 96.12 71 ARG B C 1
ATOM 2783 O O . ARG B 1 71 ? 15.57 -11.992 8.461 1 96.12 71 ARG B O 1
ATOM 2790 N N . ASP B 1 72 ? 17.219 -10.617 9.203 1 94 72 ASP B N 1
ATOM 2791 C CA . ASP B 1 72 ? 16.406 -10.148 10.32 1 94 72 ASP B CA 1
ATOM 2792 C C . ASP B 1 72 ? 15.141 -9.438 9.828 1 94 72 ASP B C 1
ATOM 2794 O O . ASP B 1 72 ? 14.062 -9.602 10.398 1 94 72 ASP B O 1
ATOM 2798 N N . ARG B 1 73 ? 15.266 -8.672 8.828 1 94.81 73 ARG B N 1
ATOM 2799 C CA . ARG B 1 73 ? 14.109 -7.996 8.266 1 94.81 73 ARG B CA 1
ATOM 2800 C C . ARG B 1 73 ? 13.148 -8.992 7.617 1 94.81 73 ARG B C 1
ATOM 2802 O O . ARG B 1 73 ? 11.93 -8.852 7.723 1 94.81 73 ARG B O 1
ATOM 2809 N N . PHE B 1 74 ? 13.672 -10.016 6.973 1 97.5 74 PHE B N 1
ATOM 2810 C CA . PHE B 1 74 ? 12.805 -11.062 6.434 1 97.5 74 PHE B CA 1
ATOM 2811 C C . PHE B 1 74 ? 12.062 -11.781 7.555 1 97.5 74 PHE B C 1
ATOM 2813 O O . PHE B 1 74 ? 10.922 -12.203 7.379 1 97.5 74 PHE B O 1
ATOM 2820 N N . GLN B 1 75 ? 12.734 -11.969 8.688 1 96.81 75 GLN B N 1
ATOM 2821 C CA . GLN B 1 75 ? 12.047 -12.555 9.836 1 96.81 75 GLN B CA 1
ATOM 2822 C C . GLN B 1 75 ? 10.883 -11.68 10.281 1 96.81 75 GLN B C 1
ATOM 2824 O O . GLN B 1 75 ? 9.828 -12.188 10.664 1 96.81 75 GLN B O 1
ATOM 2829 N N . GLN B 1 76 ? 11.062 -10.367 10.258 1 96.19 76 GLN B N 1
ATOM 2830 C CA . GLN B 1 76 ? 9.953 -9.469 10.578 1 96.19 76 GLN B CA 1
ATOM 2831 C C . GLN B 1 76 ? 8.797 -9.648 9.594 1 96.19 76 GLN B C 1
ATOM 2833 O O . GLN B 1 76 ? 7.633 -9.68 9.992 1 96.19 76 GLN B O 1
ATOM 2838 N N . ILE B 1 77 ? 9.109 -9.773 8.336 1 98.19 77 ILE B N 1
ATOM 2839 C CA . ILE B 1 77 ? 8.07 -10.023 7.34 1 98.19 77 ILE B CA 1
ATOM 2840 C C . ILE B 1 77 ? 7.355 -11.336 7.66 1 98.19 77 ILE B C 1
ATOM 2842 O O . ILE B 1 77 ? 6.125 -11.414 7.594 1 98.19 77 ILE B O 1
ATOM 2846 N N . ALA B 1 78 ? 8.141 -12.359 8 1 98.44 78 ALA B N 1
ATOM 2847 C CA . ALA B 1 78 ? 7.543 -13.633 8.383 1 98.44 78 ALA B CA 1
ATOM 2848 C C . ALA B 1 78 ? 6.566 -13.461 9.547 1 98.44 78 ALA B C 1
ATOM 2850 O O . ALA B 1 78 ? 5.48 -14.047 9.539 1 98.44 78 ALA B O 1
ATOM 2851 N N . ASP B 1 79 ? 6.93 -12.695 10.477 1 97.56 79 ASP B N 1
ATOM 2852 C CA . ASP B 1 79 ? 6.062 -12.43 11.617 1 97.56 79 ASP B CA 1
ATOM 2853 C C . ASP B 1 79 ? 4.797 -11.688 11.188 1 97.56 79 ASP B C 1
ATOM 2855 O O . ASP B 1 79 ? 3.713 -11.945 11.711 1 97.56 79 ASP B O 1
ATOM 2859 N N . HIS B 1 80 ? 4.914 -10.773 10.273 1 98.44 80 HIS B N 1
ATOM 2860 C CA . HIS B 1 80 ? 3.746 -10.078 9.734 1 98.44 80 HIS B CA 1
ATOM 2861 C C . HIS B 1 80 ? 2.805 -11.055 9.031 1 98.44 80 HIS B C 1
ATOM 2863 O O . HIS B 1 80 ? 1.588 -10.992 9.211 1 98.44 80 HIS B O 1
ATOM 2869 N N . GLU B 1 81 ? 3.404 -11.938 8.25 1 98.81 81 GLU B N 1
ATOM 2870 C CA . GLU B 1 81 ? 2.58 -12.93 7.559 1 98.81 81 GLU B CA 1
ATOM 2871 C C . GLU B 1 81 ? 1.809 -13.797 8.547 1 98.81 81 GLU B C 1
ATOM 2873 O O . GLU B 1 81 ? 0.63 -14.086 8.336 1 98.81 81 GLU B O 1
ATOM 2878 N N . ALA B 1 82 ? 2.488 -14.203 9.594 1 98.81 82 ALA B N 1
ATOM 2879 C CA . ALA B 1 82 ? 1.822 -14.984 10.633 1 98.81 82 ALA B CA 1
ATOM 2880 C C . ALA B 1 82 ? 0.692 -14.188 11.281 1 98.81 82 ALA B C 1
ATOM 2882 O O . ALA B 1 82 ? -0.376 -14.734 11.562 1 98.81 82 ALA B O 1
ATOM 2883 N N . SER B 1 83 ? 0.931 -12.93 11.516 1 98.75 83 SER B N 1
ATOM 2884 C CA . SER B 1 83 ? -0.094 -12.062 12.078 1 98.75 83 SER B CA 1
ATOM 2885 C C . SER B 1 83 ? -1.291 -11.938 11.141 1 98.75 83 SER B C 1
ATOM 2887 O O . SER B 1 83 ? -2.438 -11.906 11.594 1 98.75 83 SER B O 1
ATOM 2889 N N . HIS B 1 84 ? -1.056 -11.828 9.82 1 98.88 84 HIS B N 1
ATOM 2890 C CA . HIS B 1 84 ? -2.143 -11.758 8.852 1 98.88 84 HIS B CA 1
ATOM 2891 C C . HIS B 1 84 ? -2.986 -13.023 8.875 1 98.88 84 HIS B C 1
ATOM 2893 O O . HIS B 1 84 ? -4.219 -12.961 8.836 1 98.88 84 HIS B O 1
ATOM 2899 N N . VAL B 1 85 ? -2.318 -14.172 8.938 1 98.94 85 VAL B N 1
ATOM 2900 C CA . VAL B 1 85 ? -3.025 -15.445 9.039 1 98.94 85 VAL B CA 1
ATOM 2901 C C . VAL B 1 85 ? -3.898 -15.461 10.289 1 98.94 85 VAL B C 1
ATOM 2903 O O . VAL B 1 85 ? -5.082 -15.797 10.227 1 98.94 85 VAL B O 1
ATOM 2906 N N . GLN B 1 86 ? -3.291 -15.125 11.422 1 98.81 86 GLN B N 1
ATOM 2907 C CA . GLN B 1 86 ? -4.039 -15.125 12.672 1 98.81 86 GLN B CA 1
ATOM 2908 C C . GLN B 1 86 ? -5.227 -14.18 12.602 1 98.81 86 GLN B C 1
ATOM 2910 O O . GLN B 1 86 ? -6.324 -14.508 13.055 1 98.81 86 GLN B O 1
ATOM 2915 N N . PHE B 1 87 ? -5.039 -13.031 12.102 1 98.69 87 PHE B N 1
ATOM 2916 C CA . PHE B 1 87 ? -6.07 -12.008 11.992 1 98.69 87 PHE B CA 1
ATOM 2917 C C . PHE B 1 87 ? -7.258 -12.523 11.188 1 98.69 87 PHE B C 1
ATOM 2919 O O . PHE B 1 87 ? -8.398 -12.461 11.641 1 98.69 87 PHE B O 1
ATOM 2926 N N . LEU B 1 88 ? -7.008 -13.07 9.992 1 98.88 88 LEU B N 1
ATOM 2927 C CA . LEU B 1 88 ? -8.062 -13.555 9.109 1 98.88 88 LEU B CA 1
ATOM 2928 C C . LEU B 1 88 ? -8.711 -14.812 9.672 1 98.88 88 LEU B C 1
ATOM 2930 O O . LEU B 1 88 ? -9.93 -14.992 9.555 1 98.88 88 LEU B O 1
ATOM 2934 N N . SER B 1 89 ? -7.895 -15.703 10.258 1 98.88 89 SER B N 1
ATOM 2935 C CA . SER B 1 89 ? -8.445 -16.906 10.867 1 98.88 89 SER B CA 1
ATOM 2936 C C . SER B 1 89 ? -9.414 -16.578 11.992 1 98.88 89 SER B C 1
ATOM 2938 O O . SER B 1 89 ? -10.469 -17.188 12.117 1 98.88 89 SER B O 1
ATOM 2940 N N . THR B 1 90 ? -9.016 -15.609 12.797 1 98.56 90 THR B N 1
ATOM 2941 C CA . THR B 1 90 ? -9.883 -15.188 13.891 1 98.56 90 THR B CA 1
ATOM 2942 C C . THR B 1 90 ? -11.188 -14.594 13.359 1 98.56 90 THR B C 1
ATOM 2944 O O . THR B 1 90 ? -12.266 -14.914 13.852 1 98.56 90 THR B O 1
ATOM 2947 N N . ALA B 1 91 ? -11.148 -13.781 12.352 1 98.06 91 ALA B N 1
ATOM 2948 C CA . ALA B 1 91 ? -12.328 -13.141 11.766 1 98.06 91 ALA B CA 1
ATOM 2949 C C . ALA B 1 91 ? -13.258 -14.172 11.148 1 98.06 91 ALA B C 1
ATOM 2951 O O . ALA B 1 91 ? -14.484 -14.031 11.203 1 98.06 91 ALA B O 1
ATOM 2952 N N . LEU B 1 92 ? -12.703 -15.211 10.562 1 98.62 92 LEU B N 1
ATOM 2953 C CA . LEU B 1 92 ? -13.484 -16.203 9.82 1 98.62 92 LEU B CA 1
ATOM 2954 C C . LEU B 1 92 ? -14.031 -17.266 10.758 1 98.62 92 LEU B C 1
ATOM 2956 O O . LEU B 1 92 ? -15.031 -17.922 10.438 1 98.62 92 LEU B O 1
ATOM 2960 N N . GLY B 1 93 ? -13.352 -17.547 11.93 1 98.19 93 GLY B N 1
ATOM 2961 C CA . GLY B 1 93 ? -13.773 -18.594 12.836 1 98.19 93 GLY B CA 1
ATOM 2962 C C . GLY B 1 93 ? -13.773 -19.969 12.188 1 98.19 93 GLY B C 1
ATOM 2963 O O . GLY B 1 93 ? -12.773 -20.391 11.609 1 98.19 93 GLY B O 1
ATOM 2964 N N . SER B 1 94 ? -14.891 -20.578 12.164 1 97.75 94 SER B N 1
ATOM 2965 C CA . SER B 1 94 ? -15.016 -21.938 11.648 1 97.75 94 SER B CA 1
ATOM 2966 C C . SER B 1 94 ? -14.945 -21.969 10.125 1 97.75 94 SER B C 1
ATOM 2968 O O . SER B 1 94 ? -14.773 -23.031 9.523 1 97.75 94 SER B O 1
ATOM 2970 N N . SER B 1 95 ? -15.07 -20.797 9.562 1 98.06 95 SER B N 1
ATOM 2971 C CA . SER B 1 95 ? -15.023 -20.703 8.102 1 98.06 95 SER B CA 1
ATOM 2972 C C . SER B 1 95 ? -13.602 -20.531 7.602 1 98.06 95 SER B C 1
ATOM 2974 O O . SER B 1 95 ? -13.375 -20.375 6.398 1 98.06 95 SER B O 1
ATOM 2976 N N . ALA B 1 96 ? -12.648 -20.5 8.508 1 98.75 96 ALA B N 1
ATOM 2977 C CA . ALA B 1 96 ? -11.258 -20.25 8.133 1 98.75 96 ALA B CA 1
ATOM 2978 C C . ALA B 1 96 ? -10.688 -21.422 7.32 1 98.75 96 ALA B C 1
ATOM 2980 O O . ALA B 1 96 ? -10.875 -22.578 7.68 1 98.75 96 ALA B O 1
ATOM 2981 N N . THR B 1 97 ? -10.078 -21.094 6.223 1 98.75 97 THR B N 1
ATOM 2982 C CA . THR B 1 97 ? -9.312 -22.125 5.504 1 98.75 97 THR B CA 1
ATOM 2983 C C . THR B 1 97 ? -8.078 -22.531 6.301 1 98.75 97 THR B C 1
ATOM 2985 O O . THR B 1 97 ? -7.551 -21.75 7.086 1 98.75 97 THR B O 1
ATOM 2988 N N . GLN B 1 98 ? -7.668 -23.719 6.043 1 98.75 98 GLN B N 1
ATOM 2989 C CA . GLN B 1 98 ? -6.441 -24.219 6.648 1 98.75 98 GLN B CA 1
ATOM 2990 C C . GLN B 1 98 ? -5.281 -24.188 5.66 1 98.75 98 GLN B C 1
ATOM 2992 O O . GLN B 1 98 ? -5.496 -24.141 4.445 1 98.75 98 GLN B O 1
ATOM 2997 N N . ALA B 1 99 ? -4.082 -24.172 6.234 1 98.81 99 ALA B N 1
ATOM 2998 C CA . ALA B 1 99 ? -2.887 -24.141 5.398 1 98.81 99 ALA B CA 1
ATOM 2999 C C . ALA B 1 99 ? -2.811 -25.391 4.523 1 98.81 99 ALA B C 1
ATOM 3001 O O . ALA B 1 99 ? -3.154 -26.5 4.965 1 98.81 99 ALA B O 1
ATOM 3002 N N . CYS B 1 100 ? -2.314 -25.266 3.336 1 98.75 100 CYS B N 1
ATOM 3003 C CA . CYS B 1 100 ? -2.039 -26.359 2.414 1 98.75 100 CYS B CA 1
ATOM 3004 C C . CYS B 1 100 ? -0.597 -26.844 2.547 1 98.75 100 CYS B C 1
ATOM 3006 O O . CYS B 1 100 ? 0.132 -26.391 3.43 1 98.75 100 CYS B O 1
ATOM 3008 N N . ASN B 1 101 ? -0.288 -27.891 1.768 1 98.69 101 ASN B N 1
ATOM 3009 C CA . ASN B 1 101 ? 1.104 -28.25 1.521 1 98.69 101 ASN B CA 1
ATOM 3010 C C . ASN B 1 101 ? 1.673 -27.516 0.317 1 98.69 101 ASN B C 1
ATOM 3012 O O . ASN B 1 101 ? 0.992 -27.344 -0.696 1 98.69 101 ASN B O 1
ATOM 3016 N N . TYR B 1 102 ? 2.869 -27.031 0.575 1 98.81 102 TYR B N 1
ATOM 3017 C CA . TYR B 1 102 ? 3.43 -26.141 -0.434 1 98.81 102 TYR B CA 1
ATOM 3018 C C . TYR B 1 102 ? 4.805 -26.625 -0.886 1 98.81 102 TYR B C 1
ATOM 3020 O O . TYR B 1 102 ? 5.477 -27.359 -0.165 1 98.81 102 TYR B O 1
ATOM 3028 N N . SER B 1 103 ? 5.156 -26.281 -2.068 1 98.69 103 SER B N 1
ATOM 3029 C CA . SER B 1 103 ? 6.512 -26.438 -2.584 1 98.69 103 SER B CA 1
ATOM 3030 C C . SER B 1 103 ? 7.004 -25.156 -3.254 1 98.69 103 SER B C 1
ATOM 3032 O O . SER B 1 103 ? 6.355 -24.641 -4.164 1 98.69 103 SER B O 1
ATOM 3034 N N . PHE B 1 104 ? 8.117 -24.719 -2.736 1 98.81 104 PHE B N 1
ATOM 3035 C CA . PHE B 1 104 ? 8.719 -23.5 -3.281 1 98.81 104 PHE B CA 1
ATOM 3036 C C . PHE B 1 104 ? 10.078 -23.812 -3.898 1 98.81 104 PHE B C 1
ATOM 3038 O O . PHE B 1 104 ? 10.859 -24.578 -3.344 1 98.81 104 PHE B O 1
ATOM 3045 N N . PRO B 1 105 ? 10.414 -23.188 -4.988 1 98.5 105 PRO B N 1
ATOM 3046 C CA . PRO B 1 105 ? 11.594 -23.594 -5.75 1 98.5 105 PRO B CA 1
ATOM 3047 C C . PRO B 1 105 ? 12.867 -22.891 -5.289 1 98.5 105 PRO B C 1
ATOM 3049 O O . PRO B 1 105 ? 13.891 -22.953 -5.969 1 98.5 105 PRO B O 1
ATOM 3052 N N . TYR B 1 106 ? 12.875 -22.172 -4.141 1 98.56 106 TYR B N 1
ATOM 3053 C CA . TYR B 1 106 ? 14.102 -21.516 -3.705 1 98.56 106 TYR B CA 1
ATOM 3054 C C . TYR B 1 106 ? 15.133 -22.547 -3.254 1 98.56 106 TYR B C 1
ATOM 3056 O O . TYR B 1 106 ? 14.789 -23.562 -2.654 1 98.56 106 TYR B O 1
ATOM 3064 N N . THR B 1 107 ? 16.453 -22.25 -3.543 1 98.56 107 THR B N 1
ATOM 3065 C CA . THR B 1 107 ? 17.531 -23.156 -3.188 1 98.56 107 THR B CA 1
ATOM 3066 C C . THR B 1 107 ? 18.578 -22.453 -2.334 1 98.56 107 THR B C 1
ATOM 3068 O O . THR B 1 107 ? 19.469 -23.094 -1.78 1 98.56 107 THR B O 1
ATOM 3071 N N . ASP B 1 108 ? 18.531 -21.172 -2.26 1 98.62 108 ASP B N 1
ATOM 3072 C CA . ASP B 1 108 ? 19.438 -20.312 -1.521 1 98.62 108 ASP B CA 1
ATOM 3073 C C . ASP B 1 108 ? 18.797 -18.969 -1.205 1 98.62 108 ASP B C 1
ATOM 3075 O O . ASP B 1 108 ? 17.688 -18.688 -1.656 1 98.62 108 ASP B O 1
ATOM 3079 N N . PRO B 1 109 ? 19.406 -18.109 -0.372 1 98.5 109 PRO B N 1
ATOM 3080 C CA . PRO B 1 109 ? 18.812 -16.828 0.012 1 98.5 109 PRO B CA 1
ATOM 3081 C C . PRO B 1 109 ? 18.547 -15.914 -1.184 1 98.5 109 PRO B C 1
ATOM 3083 O O . PRO B 1 109 ? 17.594 -15.141 -1.183 1 98.5 109 PRO B O 1
ATOM 3086 N N . LYS B 1 110 ? 19.359 -16 -2.199 1 98.25 110 LYS B N 1
ATOM 3087 C CA . LYS B 1 110 ? 19.172 -15.133 -3.361 1 98.25 110 LYS B CA 1
ATOM 3088 C C . LYS B 1 110 ? 17.906 -15.508 -4.117 1 98.25 110 LYS B C 1
ATOM 3090 O O . LYS B 1 110 ? 17.094 -14.641 -4.461 1 98.25 110 LYS B O 1
ATOM 3095 N N . SER B 1 111 ? 17.75 -16.812 -4.383 1 98.38 111 SER B N 1
ATOM 3096 C CA . SER B 1 111 ? 16.531 -17.25 -5.062 1 98.38 111 SER B CA 1
ATOM 3097 C C . SER B 1 111 ? 15.305 -17.047 -4.184 1 98.38 111 SER B C 1
ATOM 3099 O O . SER B 1 111 ? 14.211 -16.781 -4.684 1 98.38 111 SER B O 1
ATOM 3101 N N . PHE B 1 112 ? 15.461 -17.156 -2.854 1 98.75 112 PHE B N 1
ATOM 3102 C CA . PHE B 1 112 ? 14.398 -16.844 -1.904 1 98.75 112 PHE B CA 1
ATOM 3103 C C . PHE B 1 112 ? 14.008 -15.375 -1.999 1 98.75 112 PHE B C 1
ATOM 3105 O O . PHE B 1 112 ? 12.82 -15.055 -2.111 1 98.75 112 PHE B O 1
ATOM 3112 N N . ALA B 1 113 ? 15 -14.484 -2.014 1 98.56 113 ALA B N 1
ATOM 3113 C CA . ALA B 1 113 ? 14.727 -13.047 -2.059 1 98.56 113 ALA B CA 1
ATOM 3114 C C . ALA B 1 113 ? 14.047 -12.656 -3.369 1 98.56 113 ALA B C 1
ATOM 3116 O O . ALA B 1 113 ? 13.117 -11.859 -3.377 1 98.56 113 ALA B O 1
ATOM 3117 N N . ALA B 1 114 ? 14.477 -13.266 -4.461 1 97.25 114 ALA B N 1
ATOM 3118 C CA . ALA B 1 114 ? 13.875 -12.984 -5.762 1 97.25 114 ALA B CA 1
ATOM 3119 C C . ALA B 1 114 ? 12.406 -13.414 -5.781 1 97.25 114 ALA B C 1
ATOM 3121 O O . ALA B 1 114 ? 11.539 -12.648 -6.223 1 97.25 114 ALA B O 1
ATOM 3122 N N . LEU B 1 115 ? 12.141 -14.586 -5.273 1 98.56 115 LEU B N 1
ATOM 3123 C CA . LEU B 1 115 ? 10.766 -15.086 -5.254 1 98.56 115 LEU B CA 1
ATOM 3124 C C . LEU B 1 115 ? 9.914 -14.297 -4.273 1 98.56 115 LEU B C 1
ATOM 3126 O O . LEU B 1 115 ? 8.727 -14.07 -4.516 1 98.56 115 LEU B O 1
ATOM 3130 N N . ALA B 1 116 ? 10.523 -13.805 -3.168 1 98.81 116 ALA B N 1
ATOM 3131 C CA . ALA B 1 116 ? 9.812 -12.953 -2.219 1 98.81 116 ALA B CA 1
ATOM 3132 C C . ALA B 1 116 ? 9.281 -11.695 -2.898 1 98.81 116 ALA B C 1
ATOM 3134 O O . ALA B 1 116 ? 8.133 -11.297 -2.684 1 98.81 116 ALA B O 1
ATOM 3135 N N . GLY B 1 117 ? 10.141 -11.086 -3.736 1 97.69 117 GLY B N 1
ATOM 3136 C CA . GLY B 1 117 ? 9.695 -9.922 -4.48 1 97.69 117 GLY B CA 1
ATOM 3137 C C . GLY B 1 117 ? 8.5 -10.203 -5.375 1 97.69 117 GLY B C 1
ATOM 3138 O O . GLY B 1 117 ? 7.578 -9.391 -5.453 1 97.69 117 GLY B O 1
ATOM 3139 N N . VAL B 1 118 ? 8.5 -11.352 -5.973 1 97.31 118 VAL B N 1
ATOM 3140 C CA . VAL B 1 118 ? 7.434 -11.758 -6.883 1 97.31 118 VAL B CA 1
ATOM 3141 C C . VAL B 1 118 ? 6.156 -12.023 -6.094 1 97.31 118 VAL B C 1
ATOM 3143 O O . VAL B 1 118 ? 5.098 -11.469 -6.41 1 97.31 118 VAL B O 1
ATOM 3146 N N . LEU B 1 119 ? 6.258 -12.797 -5.027 1 98.62 119 LEU B N 1
ATOM 3147 C CA . LEU B 1 119 ? 5.082 -13.211 -4.27 1 98.62 119 LEU B CA 1
ATOM 3148 C C . LEU B 1 119 ? 4.469 -12.023 -3.533 1 98.62 119 LEU B C 1
ATOM 3150 O O . LEU B 1 119 ? 3.242 -11.914 -3.445 1 98.62 119 LEU B O 1
ATOM 3154 N N . GLU B 1 120 ? 5.316 -11.148 -3.006 1 98.62 120 GLU B N 1
ATOM 3155 C CA . GLU B 1 120 ? 4.793 -9.945 -2.363 1 98.62 120 GLU B CA 1
ATOM 3156 C C . GLU B 1 120 ? 4.066 -9.062 -3.367 1 98.62 120 GLU B C 1
ATOM 3158 O O . GLU B 1 120 ? 3.037 -8.461 -3.043 1 98.62 120 GLU B O 1
ATOM 3163 N N . GLY B 1 121 ? 4.625 -8.953 -4.547 1 98.38 121 GLY B N 1
ATOM 3164 C CA . GLY B 1 121 ? 3.943 -8.219 -5.598 1 98.38 121 GLY B CA 1
ATOM 3165 C C . GLY B 1 121 ? 2.588 -8.797 -5.949 1 98.38 121 GLY B C 1
ATOM 3166 O O . GLY B 1 121 ? 1.616 -8.062 -6.129 1 98.38 121 GLY B O 1
ATOM 3167 N N . VAL B 1 122 ? 2.537 -10.102 -6.055 1 98.69 122 VAL B N 1
ATOM 3168 C CA . VAL B 1 122 ? 1.278 -10.789 -6.332 1 98.69 122 VAL B CA 1
ATOM 3169 C C . VAL B 1 122 ? 0.292 -10.539 -5.195 1 98.69 122 VAL B C 1
ATOM 3171 O O . VAL B 1 122 ? -0.895 -10.305 -5.434 1 98.69 122 VAL B O 1
ATOM 3174 N N . GLY B 1 123 ? 0.794 -10.617 -3.938 1 98.75 123 GLY B N 1
ATOM 3175 C CA . GLY B 1 123 ? -0.048 -10.289 -2.799 1 98.75 123 GLY B CA 1
ATOM 3176 C C . GLY B 1 123 ? -0.619 -8.883 -2.861 1 98.75 123 GLY B C 1
ATOM 3177 O O . GLY B 1 123 ? -1.8 -8.672 -2.576 1 98.75 123 GLY B O 1
ATOM 3178 N N . THR B 1 124 ? 0.214 -7.938 -3.221 1 98.88 124 THR B N 1
ATOM 3179 C CA . THR B 1 124 ? -0.236 -6.559 -3.396 1 98.88 124 THR B CA 1
ATOM 3180 C C . THR B 1 124 ? -1.323 -6.477 -4.465 1 98.88 124 THR B C 1
ATOM 3182 O O . THR B 1 124 ? -2.385 -5.895 -4.234 1 98.88 124 THR B O 1
ATOM 3185 N N . ALA B 1 125 ? -1.107 -7.117 -5.598 1 98.88 125 ALA B N 1
ATOM 3186 C CA . ALA B 1 125 ? -2.076 -7.102 -6.691 1 98.88 125 ALA B CA 1
ATOM 3187 C C . ALA B 1 125 ? -3.379 -7.785 -6.281 1 98.88 125 ALA B C 1
ATOM 3189 O O . ALA B 1 125 ? -4.461 -7.383 -6.715 1 98.88 125 ALA B O 1
ATOM 3190 N N . ALA B 1 126 ? -3.268 -8.773 -5.461 1 98.88 126 ALA B N 1
ATOM 3191 C CA . ALA B 1 126 ? -4.426 -9.531 -4.996 1 98.88 126 ALA B CA 1
ATOM 3192 C C . ALA B 1 126 ? -5.332 -8.68 -4.121 1 98.88 126 ALA B C 1
ATOM 3194 O O . ALA B 1 126 ? -6.527 -8.547 -4.391 1 98.88 126 ALA B O 1
ATOM 3195 N N . TYR B 1 127 ? -4.758 -8.102 -3.09 1 98.94 127 TYR B N 1
ATOM 3196 C CA . TYR B 1 127 ? -5.562 -7.273 -2.199 1 98.94 127 TYR B CA 1
ATOM 3197 C C . TYR B 1 127 ? -6.129 -6.066 -2.939 1 98.94 127 TYR B C 1
ATOM 3199 O O . TYR B 1 127 ? -7.293 -5.707 -2.754 1 98.94 127 TYR B O 1
ATOM 3207 N N . LEU B 1 128 ? -5.289 -5.48 -3.76 1 98.88 128 LEU B N 1
ATOM 3208 C CA . LEU B 1 128 ? -5.715 -4.336 -4.555 1 98.88 128 LEU B CA 1
ATOM 3209 C C . LEU B 1 128 ? -6.891 -4.703 -5.453 1 98.88 128 LEU B C 1
ATOM 3211 O O . LEU B 1 128 ? -7.902 -3.994 -5.48 1 98.88 128 LEU B O 1
ATOM 3215 N N . GLY B 1 129 ? -6.863 -5.781 -6.113 1 98.62 129 GLY B N 1
ATOM 3216 C CA . GLY B 1 129 ? -7.883 -6.184 -7.066 1 98.62 129 GLY B CA 1
ATOM 3217 C C . GLY B 1 129 ? -9.148 -6.703 -6.402 1 98.62 129 GLY B C 1
ATOM 3218 O O . GLY B 1 129 ? -10.242 -6.578 -6.957 1 98.62 129 GLY B O 1
ATOM 3219 N N . ALA B 1 130 ? -9.023 -7.246 -5.207 1 98.62 130 ALA B N 1
ATOM 3220 C CA . ALA B 1 130 ? -10.156 -7.906 -4.559 1 98.62 130 ALA B CA 1
ATOM 3221 C C . ALA B 1 130 ? -10.953 -6.922 -3.707 1 98.62 130 ALA B C 1
ATOM 3223 O O . ALA B 1 130 ? -12.07 -7.219 -3.287 1 98.62 130 ALA B O 1
ATOM 3224 N N . ALA B 1 131 ? -10.391 -5.77 -3.455 1 98.5 131 ALA B N 1
ATOM 3225 C CA . ALA B 1 131 ? -11.008 -4.809 -2.545 1 98.5 131 ALA B CA 1
ATOM 3226 C C . ALA B 1 131 ? -12.43 -4.469 -2.98 1 98.5 131 ALA B C 1
ATOM 3228 O O . ALA B 1 131 ? -13.32 -4.281 -2.143 1 98.5 131 ALA B O 1
ATOM 3229 N N . LYS B 1 132 ? -12.703 -4.434 -4.266 1 97.75 132 LYS B N 1
ATOM 3230 C CA . LYS B 1 132 ? -13.984 -4.004 -4.805 1 97.75 132 LYS B CA 1
ATOM 3231 C C . LYS B 1 132 ? -15.094 -4.988 -4.438 1 97.75 132 LYS B C 1
ATOM 3233 O O . LYS B 1 132 ? -16.281 -4.664 -4.539 1 97.75 132 LYS B O 1
ATOM 3238 N N . TYR B 1 133 ? -14.727 -6.172 -4.02 1 97.69 133 TYR B N 1
ATOM 3239 C CA . TYR B 1 133 ? -15.719 -7.188 -3.715 1 97.69 133 TYR B CA 1
ATOM 3240 C C . TYR B 1 133 ? -16.109 -7.145 -2.24 1 97.69 133 TYR B C 1
ATOM 3242 O O . TYR B 1 133 ? -17.078 -7.785 -1.829 1 97.69 133 TYR B O 1
ATOM 3250 N N . ILE B 1 134 ? -15.344 -6.414 -1.42 1 97.94 134 ILE B N 1
ATOM 3251 C CA . ILE B 1 134 ? -15.633 -6.344 0.009 1 97.94 134 ILE B CA 1
ATOM 3252 C C . ILE B 1 134 ? -16.75 -5.328 0.262 1 97.94 134 ILE B C 1
ATOM 3254 O O . ILE B 1 134 ? -16.641 -4.172 -0.156 1 97.94 134 ILE B O 1
ATOM 3258 N N . THR B 1 135 ? -17.766 -5.777 0.935 1 96.56 135 THR B N 1
ATOM 3259 C CA . THR B 1 135 ? -18.922 -4.918 1.183 1 96.56 135 THR B CA 1
ATOM 3260 C C . THR B 1 135 ? -18.875 -4.352 2.6 1 96.56 135 THR B C 1
ATOM 3262 O O . THR B 1 135 ? -19.25 -3.199 2.824 1 96.56 135 THR B O 1
ATOM 3265 N N . ASN B 1 136 ? -18.484 -5.191 3.588 1 97.25 136 ASN B N 1
ATOM 3266 C CA . ASN B 1 136 ? -18.328 -4.699 4.953 1 97.25 136 ASN B CA 1
ATOM 3267 C C . ASN B 1 136 ? -17.203 -3.67 5.059 1 97.25 136 ASN B C 1
ATOM 3269 O O . ASN B 1 136 ? -16.047 -3.984 4.801 1 97.25 136 ASN B O 1
ATOM 3273 N N . LYS B 1 137 ? -17.531 -2.518 5.52 1 97 137 LYS B N 1
ATOM 3274 C CA . LYS B 1 137 ? -16.578 -1.408 5.473 1 97 137 LYS B CA 1
ATOM 3275 C C . LYS B 1 137 ? -15.461 -1.603 6.488 1 97 137 LYS B C 1
ATOM 3277 O O . LYS B 1 137 ? -14.336 -1.142 6.277 1 97 137 LYS B O 1
ATOM 3282 N N . ASP B 1 138 ? -15.688 -2.217 7.582 1 96.69 138 ASP B N 1
ATOM 3283 C CA . ASP B 1 138 ? -14.625 -2.531 8.531 1 96.69 138 ASP B CA 1
ATOM 3284 C C . ASP B 1 138 ? -13.633 -3.533 7.934 1 96.69 138 ASP B C 1
ATOM 3286 O O . ASP B 1 138 ? -12.422 -3.414 8.133 1 96.69 138 ASP B O 1
ATOM 3290 N N . TYR B 1 139 ? -14.211 -4.539 7.191 1 98.12 139 TYR B N 1
ATOM 3291 C CA . TYR B 1 139 ? -13.359 -5.496 6.496 1 98.12 139 TYR B CA 1
ATOM 3292 C C . TYR B 1 139 ? -12.516 -4.801 5.434 1 98.12 139 TYR B C 1
ATOM 3294 O O . TYR B 1 139 ? -11.344 -5.129 5.25 1 98.12 139 TYR B O 1
ATOM 3302 N N . LEU B 1 140 ? -13.148 -3.842 4.801 1 98.62 140 LEU B N 1
ATOM 3303 C CA . LEU B 1 140 ? -12.438 -3.113 3.756 1 98.62 140 LEU B CA 1
ATOM 3304 C C . LEU B 1 140 ? -11.258 -2.344 4.34 1 98.62 140 LEU B C 1
ATOM 3306 O O . LEU B 1 140 ? -10.164 -2.365 3.775 1 98.62 140 LEU B O 1
ATOM 3310 N N . THR B 1 141 ? -11.406 -1.713 5.465 1 98.69 141 THR B N 1
ATOM 3311 C CA . THR B 1 141 ? -10.336 -0.973 6.121 1 98.69 141 THR B CA 1
ATOM 3312 C C . THR B 1 141 ? -9.227 -1.917 6.578 1 98.69 141 THR B C 1
ATOM 3314 O O . THR B 1 141 ? -8.039 -1.639 6.379 1 98.69 141 THR B O 1
ATOM 3317 N N . ALA B 1 142 ? -9.625 -3.014 7.141 1 98.69 142 ALA B N 1
ATOM 3318 C CA . ALA B 1 142 ? -8.633 -3.994 7.586 1 98.69 142 ALA B CA 1
ATOM 3319 C C . ALA B 1 142 ? -7.855 -4.562 6.406 1 98.69 142 ALA B C 1
ATOM 3321 O O . ALA B 1 142 ? -6.633 -4.719 6.48 1 98.69 142 ALA B O 1
ATOM 3322 N N . ALA B 1 143 ? -8.562 -4.879 5.344 1 98.81 143 ALA B N 1
ATOM 3323 C CA . ALA B 1 143 ? -7.91 -5.391 4.141 1 98.81 143 ALA B CA 1
ATOM 3324 C C . ALA B 1 143 ? -6.934 -4.363 3.572 1 98.81 143 ALA B C 1
ATOM 3326 O O . ALA B 1 143 ? -5.852 -4.723 3.107 1 98.81 143 ALA B O 1
ATOM 3327 N N . ALA B 1 144 ? -7.316 -3.115 3.633 1 98.88 144 ALA B N 1
ATOM 3328 C CA . ALA B 1 144 ? -6.438 -2.057 3.143 1 98.88 144 ALA B CA 1
ATOM 3329 C C . ALA B 1 144 ? -5.184 -1.943 4.004 1 98.88 144 ALA B C 1
ATOM 3331 O O . ALA B 1 144 ? -4.098 -1.652 3.494 1 98.88 144 ALA B O 1
ATOM 3332 N N . ALA B 1 145 ? -5.309 -2.195 5.277 1 98.88 145 ALA B N 1
ATOM 3333 C CA . ALA B 1 145 ? -4.152 -2.158 6.164 1 98.88 145 ALA B CA 1
ATOM 3334 C C . ALA B 1 145 ? -3.188 -3.301 5.859 1 98.88 145 ALA B C 1
ATOM 3336 O O . ALA B 1 145 ? -1.968 -3.125 5.906 1 98.88 145 ALA B O 1
ATOM 3337 N N . VAL B 1 146 ? -3.725 -4.449 5.539 1 98.94 146 VAL B N 1
ATOM 3338 C CA . VAL B 1 146 ? -2.885 -5.566 5.121 1 98.94 146 VAL B CA 1
ATOM 3339 C C . VAL B 1 146 ? -2.256 -5.258 3.764 1 98.94 146 VAL B C 1
ATOM 3341 O O . VAL B 1 146 ? -1.057 -5.465 3.566 1 98.94 146 VAL B O 1
ATOM 3344 N N . LEU B 1 147 ? -3.039 -4.715 2.846 1 98.94 147 LEU B N 1
ATOM 3345 C CA . LEU B 1 147 ? -2.592 -4.348 1.506 1 98.94 147 LEU B CA 1
ATOM 3346 C C . LEU B 1 147 ? -1.369 -3.439 1.568 1 98.94 147 LEU B C 1
ATOM 3348 O O . LEU B 1 147 ? -0.365 -3.695 0.9 1 98.94 147 LEU B O 1
ATOM 3352 N N . THR B 1 148 ? -1.45 -2.406 2.354 1 98.94 148 THR B N 1
ATOM 3353 C CA . THR B 1 148 ? -0.348 -1.452 2.408 1 98.94 148 THR B CA 1
ATOM 3354 C C . THR B 1 148 ? 0.886 -2.086 3.043 1 98.94 148 THR B C 1
ATOM 3356 O O . THR B 1 148 ? 2.014 -1.806 2.635 1 98.94 148 THR B O 1
ATOM 3359 N N . THR B 1 149 ? 0.694 -2.945 4 1 98.75 149 THR B N 1
ATOM 3360 C CA . THR B 1 149 ? 1.838 -3.635 4.586 1 98.75 149 THR B CA 1
ATOM 3361 C C . THR B 1 149 ? 2.502 -4.551 3.561 1 98.75 149 THR B C 1
ATOM 3363 O O . THR B 1 149 ? 3.729 -4.566 3.439 1 98.75 149 THR B O 1
ATOM 3366 N N . GLU B 1 150 ? 1.661 -5.289 2.801 1 98.75 150 GLU B N 1
ATOM 3367 C CA . GLU B 1 150 ? 2.197 -6.121 1.727 1 98.75 150 GLU B CA 1
ATOM 3368 C C . GLU B 1 150 ? 2.973 -5.281 0.714 1 98.75 150 GLU B C 1
ATOM 3370 O O . GLU B 1 150 ? 4 -5.719 0.193 1 98.75 150 GLU B O 1
ATOM 3375 N N . THR B 1 151 ? 2.477 -4.141 0.49 1 98.88 151 THR B N 1
ATOM 3376 C CA . THR B 1 151 ? 3.102 -3.238 -0.469 1 98.88 151 THR B CA 1
ATOM 3377 C C . THR B 1 151 ? 4.449 -2.748 0.049 1 98.88 151 THR B C 1
ATOM 3379 O O . THR B 1 151 ? 5.41 -2.629 -0.717 1 98.88 151 THR B O 1
ATOM 3382 N N . ARG B 1 152 ? 4.52 -2.479 1.318 1 98.69 152 ARG B N 1
ATOM 3383 C CA . ARG B 1 152 ? 5.793 -2.107 1.929 1 98.69 152 ARG B CA 1
ATOM 3384 C C . ARG B 1 152 ? 6.805 -3.242 1.816 1 98.69 152 ARG B C 1
ATOM 3386 O O . ARG B 1 152 ? 7.98 -3.006 1.536 1 98.69 152 ARG B O 1
ATOM 3393 N N . HIS B 1 153 ? 6.312 -4.508 2.037 1 98.69 153 HIS B N 1
ATOM 3394 C CA . HIS B 1 153 ? 7.191 -5.656 1.863 1 98.69 153 HIS B CA 1
ATOM 3395 C C . HIS B 1 153 ? 7.777 -5.695 0.454 1 98.69 153 HIS B C 1
ATOM 3397 O O . HIS B 1 153 ? 8.984 -5.852 0.284 1 98.69 153 HIS B O 1
ATOM 3403 N N . THR B 1 154 ? 6.926 -5.516 -0.496 1 98.38 154 THR B N 1
ATOM 3404 C CA . THR B 1 154 ? 7.34 -5.57 -1.894 1 98.38 154 THR B CA 1
ATOM 3405 C C . THR B 1 154 ? 8.367 -4.484 -2.195 1 98.38 154 THR B C 1
ATOM 3407 O O . THR B 1 154 ? 9.406 -4.758 -2.801 1 98.38 154 THR B O 1
ATOM 3410 N N . ALA B 1 155 ? 8.086 -3.277 -1.781 1 97.88 155 ALA B N 1
ATOM 3411 C CA . ALA B 1 155 ? 8.977 -2.152 -2.041 1 97.88 155 ALA B CA 1
ATOM 3412 C C . ALA B 1 155 ? 10.344 -2.377 -1.393 1 97.88 155 ALA B C 1
ATOM 3414 O O . ALA B 1 155 ? 11.375 -2.084 -1.995 1 97.88 155 ALA B O 1
ATOM 3415 N N . TRP B 1 156 ? 10.352 -2.887 -0.18 1 97.19 156 TRP B N 1
ATOM 3416 C CA . TRP B 1 156 ? 11.602 -3.113 0.543 1 97.19 156 TRP B CA 1
ATOM 3417 C C . TRP B 1 156 ? 12.438 -4.188 -0.14 1 97.19 156 TRP B C 1
ATOM 3419 O O . TRP B 1 156 ? 13.625 -3.99 -0.39 1 97.19 156 TRP B O 1
ATOM 3429 N N . VAL B 1 157 ? 11.812 -5.348 -0.473 1 97.38 157 VAL B N 1
ATOM 3430 C CA . VAL B 1 157 ? 12.555 -6.441 -1.096 1 97.38 157 VAL B CA 1
ATOM 3431 C C . VAL B 1 157 ? 13.148 -5.977 -2.424 1 97.38 157 VAL B C 1
ATOM 3433 O O . VAL B 1 157 ? 14.328 -6.207 -2.697 1 97.38 157 VAL B O 1
ATOM 3436 N N . LYS B 1 158 ? 12.359 -5.281 -3.211 1 94.81 158 LYS B N 1
ATOM 3437 C CA . LYS B 1 158 ? 12.789 -4.891 -4.551 1 94.81 158 LYS B CA 1
ATOM 3438 C C . LYS B 1 158 ? 13.875 -3.82 -4.492 1 94.81 158 LYS B C 1
ATOM 3440 O O . LYS B 1 158 ? 14.844 -3.869 -5.246 1 94.81 158 LYS B O 1
ATOM 3445 N N . SER B 1 159 ? 13.727 -2.883 -3.549 1 93.81 159 SER B N 1
ATOM 3446 C CA . SER B 1 159 ? 14.633 -1.744 -3.572 1 93.81 159 SER B CA 1
ATOM 3447 C C . SER B 1 159 ? 15.812 -1.957 -2.623 1 93.81 159 SER B C 1
ATOM 3449 O O . SER B 1 159 ? 16.969 -1.925 -3.043 1 93.81 159 SER B O 1
ATOM 3451 N N . ALA B 1 160 ? 15.539 -2.293 -1.357 1 92.06 160 ALA B N 1
ATOM 3452 C CA . ALA B 1 160 ? 16.594 -2.354 -0.345 1 92.06 160 ALA B CA 1
ATOM 3453 C C . ALA B 1 160 ? 17.406 -3.635 -0.479 1 92.06 160 ALA B C 1
ATOM 3455 O O . ALA B 1 160 ? 18.609 -3.646 -0.195 1 92.06 160 ALA B O 1
ATOM 3456 N N . VAL B 1 161 ? 16.75 -4.688 -0.93 1 93.38 161 VAL B N 1
ATOM 3457 C CA . VAL B 1 161 ? 17.438 -5.973 -0.985 1 93.38 161 VAL B CA 1
ATOM 3458 C C . VAL B 1 161 ? 17.984 -6.211 -2.393 1 93.38 161 VAL B C 1
ATOM 3460 O O . VAL B 1 161 ? 19.156 -6.516 -2.568 1 93.38 161 VAL B O 1
ATOM 3463 N N . MET B 1 162 ? 17.125 -5.996 -3.4 1 91.69 162 MET B N 1
ATOM 3464 C CA . MET B 1 162 ? 17.484 -6.387 -4.762 1 91.69 162 MET B CA 1
ATOM 3465 C C . MET B 1 162 ? 18.078 -5.211 -5.523 1 91.69 162 MET B C 1
ATOM 3467 O O . MET B 1 162 ? 18.562 -5.375 -6.648 1 91.69 162 MET B O 1
ATOM 3471 N N . HIS B 1 163 ? 18.047 -4.004 -4.953 1 89.25 163 HIS B N 1
ATOM 3472 C CA . HIS B 1 163 ? 18.609 -2.791 -5.527 1 89.25 163 HIS B CA 1
ATOM 3473 C C . HIS B 1 163 ? 17.969 -2.465 -6.871 1 89.25 163 HIS B C 1
ATOM 3475 O O . HIS B 1 163 ? 18.656 -2.037 -7.805 1 89.25 163 HIS B O 1
ATOM 3481 N N . ASP B 1 164 ? 16.672 -2.783 -6.863 1 90.25 164 ASP B N 1
ATOM 3482 C CA . ASP B 1 164 ? 15.836 -2.418 -8 1 90.25 164 ASP B CA 1
ATOM 3483 C C . ASP B 1 164 ? 14.852 -1.314 -7.621 1 90.25 164 ASP B C 1
ATOM 3485 O O . ASP B 1 164 ? 14.984 -0.694 -6.562 1 90.25 164 ASP B O 1
ATOM 3489 N N . SER B 1 165 ? 13.914 -1.011 -8.508 1 92.06 165 SER B N 1
ATOM 3490 C CA . SER B 1 165 ? 12.922 0.032 -8.242 1 92.06 165 SER B CA 1
ATOM 3491 C C . SER B 1 165 ? 11.883 -0.437 -7.23 1 92.06 165 SER B C 1
ATOM 3493 O O . SER B 1 165 ? 11.445 -1.59 -7.27 1 92.06 165 SER B O 1
ATOM 3495 N N . ALA B 1 166 ? 11.422 0.475 -6.43 1 95.75 166 ALA B N 1
ATOM 3496 C CA . ALA B 1 166 ? 10.383 0.188 -5.441 1 95.75 166 ALA B CA 1
ATOM 3497 C C . ALA B 1 166 ? 8.992 0.246 -6.07 1 95.75 166 ALA B C 1
ATOM 3499 O O . ALA B 1 166 ? 8.008 -0.166 -5.457 1 95.75 166 ALA B O 1
ATOM 3500 N N . TRP B 1 167 ? 8.883 0.772 -7.309 1 97 167 TRP B N 1
ATOM 3501 C CA . TRP B 1 167 ? 7.598 0.966 -7.973 1 97 167 TRP B CA 1
ATOM 3502 C C . TRP B 1 167 ? 7.684 0.609 -9.453 1 97 167 TRP B C 1
ATOM 3504 O O . TRP B 1 167 ? 8.781 0.508 -10.008 1 97 167 TRP B O 1
ATOM 3514 N N . SER B 1 168 ? 6.535 0.412 -10.07 1 95.5 168 SER B N 1
ATOM 3515 C CA . SER B 1 168 ? 6.441 0.124 -11.5 1 95.5 168 SER B CA 1
ATOM 3516 C C . SER B 1 168 ? 5.871 1.312 -12.266 1 95.5 168 SER B C 1
ATOM 3518 O O . SER B 1 168 ? 5.754 1.266 -13.492 1 95.5 168 SER B O 1
ATOM 3520 N N . GLY B 1 169 ? 5.551 2.42 -11.656 1 95.12 169 GLY B N 1
ATOM 3521 C CA . GLY B 1 169 ? 4.898 3.59 -12.219 1 95.12 169 GLY B CA 1
ATOM 3522 C C . GLY B 1 169 ? 3.988 4.301 -11.234 1 95.12 169 GLY B C 1
ATOM 3523 O O . GLY B 1 169 ? 4.113 4.113 -10.023 1 95.12 169 GLY B O 1
ATOM 3524 N N . ALA B 1 170 ? 3.109 5.09 -11.75 1 97.62 170 ALA B N 1
ATOM 3525 C CA . ALA B 1 170 ? 2.301 5.977 -10.914 1 97.62 170 ALA B CA 1
ATOM 3526 C C . ALA B 1 170 ? 1.136 5.219 -10.281 1 97.62 170 ALA B C 1
ATOM 3528 O O . ALA B 1 170 ? 0.491 5.723 -9.359 1 97.62 170 ALA B O 1
ATOM 3529 N N . PHE B 1 171 ? 0.868 4.039 -10.828 1 98.62 171 PHE B N 1
ATOM 3530 C CA . PHE B 1 171 ? -0.226 3.213 -10.328 1 98.62 171 PHE B CA 1
ATOM 3531 C C . PHE B 1 171 ? 0.192 1.751 -10.242 1 98.62 171 PHE B C 1
ATOM 3533 O O . PHE B 1 171 ? 0.868 1.239 -11.141 1 98.62 171 PHE B O 1
ATOM 3540 N N . ASP B 1 172 ? -0.198 1.104 -9.156 1 98.62 172 ASP B N 1
ATOM 3541 C CA . ASP B 1 172 ? -0.03 -0.345 -9.117 1 98.62 172 ASP B CA 1
ATOM 3542 C C . ASP B 1 172 ? -1.114 -1.049 -9.93 1 98.62 172 ASP B C 1
ATOM 3544 O O . ASP B 1 172 ? -2.127 -0.441 -10.281 1 98.62 172 ASP B O 1
ATOM 3548 N N . THR B 1 173 ? -0.87 -2.277 -10.195 1 98.75 173 THR B N 1
ATOM 3549 C CA . THR B 1 173 ? -1.719 -3.049 -11.094 1 98.75 173 THR B CA 1
ATOM 3550 C C . THR B 1 173 ? -2.604 -4.016 -10.312 1 98.75 173 THR B C 1
ATOM 3552 O O . THR B 1 173 ? -2.102 -4.91 -9.625 1 98.75 173 THR B O 1
ATOM 3555 N N . PRO B 1 174 ? -3.941 -3.85 -10.391 1 98.81 174 PRO B N 1
ATOM 3556 C CA . PRO B 1 174 ? -4.828 -4.855 -9.797 1 98.81 174 PRO B CA 1
ATOM 3557 C C . PRO B 1 174 ? -4.898 -6.137 -10.625 1 98.81 174 PRO B C 1
ATOM 3559 O O . PRO B 1 174 ? -4.863 -6.082 -11.859 1 98.81 174 PRO B O 1
ATOM 3562 N N . LEU B 1 175 ? -4.965 -7.254 -9.969 1 98.75 175 LEU B N 1
ATOM 3563 C CA . LEU B 1 175 ? -5.281 -8.516 -10.625 1 98.75 175 LEU B CA 1
ATOM 3564 C C . LEU B 1 175 ? -6.602 -9.078 -10.117 1 98.75 175 LEU B C 1
ATOM 3566 O O . LEU B 1 175 ? -6.918 -8.953 -8.93 1 98.75 175 LEU B O 1
ATOM 3570 N N . ASP B 1 176 ? -7.363 -9.68 -11.031 1 97.31 176 ASP B N 1
ATOM 3571 C CA . ASP B 1 176 ? -8.602 -10.336 -10.609 1 97.31 176 ASP B CA 1
ATOM 3572 C C . ASP B 1 176 ? -8.305 -11.648 -9.891 1 97.31 176 ASP B C 1
ATOM 3574 O O . ASP B 1 176 ? -7.152 -12.086 -9.82 1 97.31 176 ASP B O 1
ATOM 3578 N N . LEU B 1 177 ? -9.312 -12.234 -9.336 1 98.38 177 LEU B N 1
ATOM 3579 C CA . LEU B 1 177 ? -9.164 -13.367 -8.43 1 98.38 177 LEU B CA 1
ATOM 3580 C C . LEU B 1 177 ? -8.523 -14.555 -9.141 1 98.38 177 LEU B C 1
ATOM 3582 O O . LEU B 1 177 ? -7.59 -15.164 -8.625 1 98.38 177 LEU B O 1
ATOM 3586 N N . ASN B 1 178 ? -8.969 -14.859 -10.336 1 98.5 178 ASN B N 1
ATOM 3587 C CA . ASN B 1 178 ? -8.445 -16.016 -11.062 1 98.5 178 ASN B CA 1
ATOM 3588 C C . ASN B 1 178 ? -6.992 -15.797 -11.484 1 98.5 178 ASN B C 1
ATOM 3590 O O . ASN B 1 178 ? -6.188 -16.734 -11.461 1 98.5 178 ASN B O 1
ATOM 3594 N N . ALA B 1 179 ? -6.66 -14.578 -11.891 1 98.69 179 ALA B N 1
ATOM 3595 C CA . ALA B 1 179 ? -5.281 -14.273 -12.266 1 98.69 179 ALA B CA 1
ATOM 3596 C C . ALA B 1 179 ? -4.332 -14.484 -11.086 1 98.69 179 ALA B C 1
ATOM 3598 O O . ALA B 1 179 ? -3.279 -15.109 -11.234 1 98.69 179 ALA B O 1
ATOM 3599 N N . VAL B 1 180 ? -4.742 -13.984 -9.953 1 98.88 180 VAL B N 1
ATOM 3600 C CA . VAL B 1 180 ? -3.918 -14.133 -8.758 1 98.88 180 VAL B CA 1
ATOM 3601 C C . VAL B 1 180 ? -3.789 -15.617 -8.406 1 98.88 180 VAL B C 1
ATOM 3603 O O . VAL B 1 180 ? -2.688 -16.109 -8.133 1 98.88 180 VAL B O 1
ATOM 3606 N N . TYR B 1 181 ? -4.91 -16.312 -8.406 1 98.62 181 TYR B N 1
ATOM 3607 C CA . TYR B 1 181 ? -4.879 -17.719 -8.055 1 98.62 181 TYR B CA 1
ATOM 3608 C C . TYR B 1 181 ? -4.012 -18.516 -9.031 1 98.62 181 TYR B C 1
ATOM 3610 O O . TYR B 1 181 ? -3.312 -19.453 -8.625 1 98.62 181 TYR B O 1
ATOM 3618 N N . SER B 1 182 ? -4.027 -18.141 -10.273 1 98.5 182 SER B N 1
ATOM 3619 C CA . SER B 1 182 ? -3.201 -18.797 -11.281 1 98.5 182 SER B CA 1
ATOM 3620 C C . SER B 1 182 ? -1.719 -18.656 -10.953 1 98.5 182 SER B C 1
ATOM 3622 O O . SER B 1 182 ? -0.928 -19.562 -11.242 1 98.5 182 SER B O 1
ATOM 3624 N N . LEU B 1 183 ? -1.347 -17.547 -10.375 1 98.75 183 LEU B N 1
ATOM 3625 C CA . LEU B 1 183 ? 0.048 -17.297 -10.031 1 98.75 183 LEU B CA 1
ATOM 3626 C C . LEU B 1 183 ? 0.427 -18.016 -8.742 1 98.75 183 LEU B C 1
ATOM 3628 O O . LEU B 1 183 ? 1.591 -18.375 -8.547 1 98.75 183 LEU B O 1
ATOM 3632 N N . ALA B 1 184 ? -0.537 -18.297 -7.91 1 98.56 184 ALA B N 1
ATOM 3633 C CA . ALA B 1 184 ? -0.295 -18.922 -6.609 1 98.56 184 ALA B CA 1
ATOM 3634 C C . ALA B 1 184 ? -0.367 -20.438 -6.707 1 98.56 184 ALA B C 1
ATOM 3636 O O . ALA B 1 184 ? 0.369 -21.156 -6.016 1 98.56 184 ALA B O 1
ATOM 3637 N N . ALA B 1 185 ? -1.164 -20.953 -7.574 1 97.69 185 ALA B N 1
ATOM 3638 C CA . ALA B 1 185 ? -1.563 -22.359 -7.637 1 97.69 185 ALA B CA 1
ATOM 3639 C C . ALA B 1 185 ? -0.35 -23.266 -7.824 1 97.69 185 ALA B C 1
ATOM 3641 O O . ALA B 1 185 ? -0.272 -24.344 -7.223 1 97.69 185 ALA B O 1
ATOM 3642 N N . PRO B 1 186 ? 0.614 -22.844 -8.586 1 97.75 186 PRO B N 1
ATOM 3643 C CA . PRO B 1 186 ? 1.735 -23.766 -8.828 1 97.75 186 PRO B CA 1
ATOM 3644 C C . PRO B 1 186 ? 2.514 -24.094 -7.555 1 97.75 186 PRO B C 1
ATOM 3646 O O . PRO B 1 186 ? 3.258 -25.078 -7.523 1 97.75 186 PRO B O 1
ATOM 3649 N N . PHE B 1 187 ? 2.408 -23.312 -6.512 1 98.69 187 PHE B N 1
ATOM 3650 C CA . PHE B 1 187 ? 3.15 -23.547 -5.277 1 98.69 187 PHE B CA 1
ATOM 3651 C C . PHE B 1 187 ? 2.355 -24.422 -4.324 1 98.69 187 PHE B C 1
ATOM 3653 O O . PHE B 1 187 ? 2.871 -24.844 -3.289 1 98.69 187 PHE B O 1
ATOM 3660 N N . ILE B 1 188 ? 1.073 -24.656 -4.598 1 98.38 188 ILE B N 1
ATOM 3661 C CA . ILE B 1 188 ? 0.181 -25.438 -3.736 1 98.38 188 ILE B CA 1
ATOM 3662 C C . ILE B 1 188 ? 0.141 -26.891 -4.199 1 98.38 188 ILE B C 1
ATOM 3664 O O . ILE B 1 188 ? -0.335 -27.172 -5.301 1 98.38 188 ILE B O 1
ATOM 3668 N N . ILE B 1 189 ? 0.543 -27.781 -3.361 1 98.5 189 ILE B N 1
ATOM 3669 C CA . ILE B 1 189 ? 0.607 -29.203 -3.707 1 98.5 189 ILE B CA 1
ATOM 3670 C C . ILE B 1 189 ? -0.729 -29.875 -3.391 1 98.5 189 ILE B C 1
ATOM 3672 O O . ILE B 1 189 ? -1.268 -30.609 -4.215 1 98.5 189 ILE B O 1
ATOM 3676 N N . SER B 1 190 ? -1.239 -29.688 -2.189 1 98.06 190 SER B N 1
ATOM 3677 C CA . SER B 1 190 ? -2.516 -30.234 -1.739 1 98.06 190 SER B CA 1
ATOM 3678 C C . SER B 1 190 ? -3.076 -29.438 -0.568 1 98.06 190 SER B C 1
ATOM 3680 O O . SER B 1 190 ? -2.32 -28.844 0.205 1 98.06 190 SER B O 1
ATOM 3682 N N . CYS B 1 191 ? -4.332 -29.453 -0.554 1 98.06 191 CYS B N 1
ATOM 3683 C CA . CYS B 1 191 ? -5.02 -28.797 0.555 1 98.06 191 CYS B CA 1
ATOM 3684 C C . CYS B 1 191 ? -5.891 -29.797 1.313 1 98.06 191 CYS B C 1
ATOM 3686 O O . CYS B 1 191 ? -6.359 -30.781 0.742 1 98.06 191 CYS B O 1
ATOM 3688 N N . PRO B 1 192 ? -6.125 -29.453 2.578 1 98.06 192 PRO B N 1
ATOM 3689 C CA . PRO B 1 192 ? -7.09 -30.297 3.299 1 98.06 192 PRO B CA 1
ATOM 3690 C C . PRO B 1 192 ? -8.453 -30.328 2.621 1 98.06 192 PRO B C 1
ATOM 3692 O O . PRO B 1 192 ? -8.93 -29.312 2.121 1 98.06 192 PRO B O 1
ATOM 3695 N N . SER B 1 193 ? -9.086 -31.516 2.648 1 96.75 193 SER B N 1
ATOM 3696 C CA . SER B 1 193 ? -10.391 -31.688 2.016 1 96.75 193 SER B CA 1
ATOM 3697 C C . SER B 1 193 ? -11.461 -30.859 2.734 1 96.75 193 SER B C 1
ATOM 3699 O O . SER B 1 193 ? -12.531 -30.609 2.18 1 96.75 193 SER B O 1
ATOM 3701 N N . SER B 1 194 ? -11.18 -30.438 3.994 1 96.69 194 SER B N 1
ATOM 3702 C CA . SER B 1 194 ? -12.133 -29.672 4.789 1 96.69 194 SER B CA 1
ATOM 3703 C C . SER B 1 194 ? -12.188 -28.219 4.34 1 96.69 194 SER B C 1
ATOM 3705 O O . SER B 1 194 ? -13.086 -27.469 4.734 1 96.69 194 SER B O 1
ATOM 3707 N N . ASN B 1 195 ? -11.172 -27.797 3.578 1 98.12 195 ASN B N 1
ATOM 3708 C CA . ASN B 1 195 ? -11.195 -26.406 3.1 1 98.12 195 ASN B CA 1
ATOM 3709 C C . ASN B 1 195 ? -12.383 -26.156 2.174 1 98.12 195 ASN B C 1
ATOM 3711 O O . ASN B 1 195 ? -12.727 -27.016 1.356 1 98.12 195 ASN B O 1
ATOM 3715 N N . PRO B 1 196 ? -12.953 -24.984 2.35 1 96.5 196 PRO B N 1
ATOM 3716 C CA . PRO B 1 196 ? -14.031 -24.656 1.417 1 96.5 196 PRO B CA 1
ATOM 3717 C C . PRO B 1 196 ? -13.539 -24.469 -0.015 1 96.5 196 PRO B C 1
ATOM 3719 O O . PRO B 1 196 ? -12.367 -24.156 -0.23 1 96.5 196 PRO B O 1
ATOM 3722 N N . SER B 1 197 ? -14.5 -24.734 -0.926 1 93.44 197 SER B N 1
ATOM 3723 C CA . SER B 1 197 ? -14.203 -24.359 -2.305 1 93.44 197 SER B CA 1
ATOM 3724 C C . SER B 1 197 ? -14.188 -22.844 -2.475 1 93.44 197 SER B C 1
ATOM 3726 O O . SER B 1 197 ? -15.094 -22.156 -2.006 1 93.44 197 SER B O 1
ATOM 3728 N N . LEU B 1 198 ? -13.172 -22.375 -3.078 1 95.31 198 LEU B N 1
ATOM 3729 C CA . LEU B 1 198 ? -13.07 -20.938 -3.369 1 95.31 198 LEU B CA 1
ATOM 3730 C C . LEU B 1 198 ? -13.625 -20.625 -4.754 1 95.31 198 LEU B C 1
ATOM 3732 O O . LEU B 1 198 ? -13.602 -21.484 -5.645 1 95.31 198 LEU B O 1
ATOM 3736 N N . PRO B 1 199 ? -14.156 -19.422 -4.887 1 94.75 199 PRO B N 1
ATOM 3737 C CA . PRO B 1 199 ? -14.688 -19.031 -6.195 1 94.75 199 PRO B CA 1
ATOM 3738 C C . PRO B 1 199 ? -13.594 -18.625 -7.18 1 94.75 199 PRO B C 1
ATOM 3740 O O . PRO B 1 199 ? -13.695 -17.562 -7.812 1 94.75 199 PRO B O 1
ATOM 3743 N N . VAL B 1 200 ? -12.57 -19.453 -7.305 1 97.06 200 VAL B N 1
ATOM 3744 C CA . VAL B 1 200 ? -11.453 -19.156 -8.203 1 97.06 200 VAL B CA 1
ATOM 3745 C C . VAL B 1 200 ? -11.07 -20.422 -8.984 1 97.06 200 VAL B C 1
ATOM 3747 O O . VAL B 1 200 ? -11.328 -21.531 -8.539 1 97.06 200 VAL B O 1
ATOM 3750 N N . LYS B 1 201 ? -10.539 -20.188 -10.125 1 95.44 201 LYS B N 1
ATOM 3751 C CA . LYS B 1 201 ? -9.992 -21.234 -10.984 1 95.44 201 LYS B CA 1
ATOM 3752 C C . LYS B 1 201 ? -8.711 -20.781 -11.672 1 95.44 201 LYS B C 1
ATOM 3754 O O . LYS B 1 201 ? -8.648 -19.672 -12.203 1 95.44 201 LYS B O 1
ATOM 3759 N N . ALA B 1 202 ? -7.738 -21.641 -11.672 1 96.56 202 ALA B N 1
ATOM 3760 C CA . ALA B 1 202 ? -6.477 -21.297 -12.32 1 96.56 202 ALA B CA 1
ATOM 3761 C C . ALA B 1 202 ? -6.605 -21.359 -13.836 1 96.56 202 ALA B C 1
ATOM 3763 O O . ALA B 1 202 ? -7.211 -22.281 -14.375 1 96.56 202 ALA B O 1
ATOM 3764 N N . PHE B 1 203 ? -6.031 -20.344 -14.508 1 96.69 203 PHE B N 1
ATOM 3765 C CA . PHE B 1 203 ? -5.883 -20.406 -15.953 1 96.69 203 PHE B CA 1
ATOM 3766 C C . PHE B 1 203 ? -4.73 -21.328 -16.344 1 96.69 203 PHE B C 1
ATOM 3768 O O . PHE B 1 203 ? -3.855 -21.609 -15.531 1 96.69 203 PHE B O 1
ATOM 3775 N N . PRO B 1 204 ? -4.793 -21.766 -17.609 1 96.38 204 PRO B N 1
ATOM 3776 C CA . PRO B 1 204 ? -3.6 -22.453 -18.109 1 96.38 204 PRO B CA 1
ATOM 3777 C C . PRO B 1 204 ? -2.338 -21.609 -18.016 1 96.38 204 PRO B C 1
ATOM 3779 O O . PRO B 1 204 ? -2.408 -20.375 -18.125 1 96.38 204 PRO B O 1
ATOM 3782 N N . ALA B 1 205 ? -1.232 -22.25 -17.891 1 96.5 205 ALA B N 1
ATOM 3783 C CA . ALA B 1 205 ? 0.044 -21.578 -17.688 1 96.5 205 ALA B CA 1
ATOM 3784 C C . ALA B 1 205 ? 0.468 -20.812 -18.938 1 96.5 205 ALA B C 1
ATOM 3786 O O . ALA B 1 205 ? 0.211 -21.266 -20.062 1 96.5 205 ALA B O 1
ATOM 3787 N N . LEU B 1 206 ? 1.086 -19.688 -18.734 1 97.56 206 LEU B N 1
ATOM 3788 C CA . LEU B 1 206 ? 1.705 -18.875 -19.766 1 97.56 206 LEU B CA 1
ATOM 3789 C C . LEU B 1 206 ? 3.18 -18.625 -19.469 1 97.56 206 LEU B C 1
ATOM 3791 O O . LEU B 1 206 ? 3.521 -18.094 -18.406 1 97.56 206 LEU B O 1
ATOM 3795 N N . ARG B 1 207 ? 4.008 -19.047 -20.359 1 97.06 207 ARG B N 1
ATOM 3796 C CA . ARG B 1 207 ? 5.445 -18.859 -20.203 1 97.06 207 ARG B CA 1
ATOM 3797 C C . ARG B 1 207 ? 5.996 -17.922 -21.266 1 97.06 207 ARG B C 1
ATOM 3799 O O . ARG B 1 207 ? 5.52 -17.922 -22.406 1 97.06 207 ARG B O 1
ATOM 3806 N N . VAL B 1 208 ? 6.918 -17.094 -20.859 1 96.88 208 VAL B N 1
ATOM 3807 C CA . VAL B 1 208 ? 7.652 -16.25 -21.797 1 96.88 208 VAL B CA 1
ATOM 3808 C C . VAL B 1 208 ? 8.953 -16.922 -22.203 1 96.88 208 VAL B C 1
ATOM 3810 O O . VAL B 1 208 ? 9.758 -17.297 -21.344 1 96.88 208 VAL B O 1
ATOM 3813 N N . THR B 1 209 ? 9.242 -17.031 -23.469 1 93.69 209 THR B N 1
ATOM 3814 C CA . THR B 1 209 ? 10.359 -17.859 -23.922 1 93.69 209 THR B CA 1
ATOM 3815 C C . THR B 1 209 ? 11.492 -16.984 -24.453 1 93.69 209 THR B C 1
ATOM 3817 O O . THR B 1 209 ? 12.531 -17.484 -24.875 1 93.69 209 THR B O 1
ATOM 3820 N N . SER B 1 210 ? 11.344 -15.695 -24.5 1 89.56 210 SER B N 1
ATOM 3821 C CA . SER B 1 210 ? 12.367 -14.719 -24.859 1 89.56 210 SER B CA 1
ATOM 3822 C C . SER B 1 210 ? 12.398 -13.562 -23.859 1 89.56 210 SER B C 1
ATOM 3824 O O . SER B 1 210 ? 11.445 -13.352 -23.125 1 89.56 210 SER B O 1
ATOM 3826 N N . THR B 1 211 ? 13.555 -12.891 -23.844 1 90.38 211 THR B N 1
ATOM 3827 C CA . THR B 1 211 ? 13.656 -11.75 -22.938 1 90.38 211 THR B CA 1
ATOM 3828 C C . THR B 1 211 ? 12.781 -10.594 -23.406 1 90.38 211 THR B C 1
ATOM 3830 O O . THR B 1 211 ? 13.016 -10.047 -24.484 1 90.38 211 THR B O 1
ATOM 3833 N N . PRO B 1 212 ? 11.859 -10.289 -22.703 1 94.62 212 PRO B N 1
ATOM 3834 C CA . PRO B 1 212 ? 10.977 -9.203 -23.141 1 94.62 212 PRO B CA 1
ATOM 3835 C C . PRO B 1 212 ? 11.648 -7.836 -23.062 1 94.62 212 PRO B C 1
ATOM 3837 O O . PRO B 1 212 ? 12.43 -7.566 -22.141 1 94.62 212 PRO B O 1
ATOM 3840 N N . SER B 1 213 ? 11.406 -7.035 -24.047 1 95 213 SER B N 1
ATOM 3841 C CA . SER B 1 213 ? 11.867 -5.652 -24.125 1 95 213 SER B CA 1
ATOM 3842 C C . SER B 1 213 ? 10.812 -4.75 -24.75 1 95 213 SER B C 1
ATOM 3844 O O . SER B 1 213 ? 10.18 -5.133 -25.75 1 95 213 SER B O 1
ATOM 3846 N N . PRO B 1 214 ? 10.688 -3.6 -24.172 1 94.81 214 PRO B N 1
ATOM 3847 C CA . PRO B 1 214 ? 9.711 -2.689 -24.781 1 94.81 214 PRO B CA 1
ATOM 3848 C C . PRO B 1 214 ? 10 -2.404 -26.25 1 94.81 214 PRO B C 1
ATOM 3850 O O . PRO B 1 214 ? 11.156 -2.172 -26.625 1 94.81 214 PRO B O 1
ATOM 3853 N N . GLY B 1 215 ? 8.961 -2.463 -27.078 1 96.69 215 GLY B N 1
ATOM 3854 C CA . GLY B 1 215 ? 9.086 -2.18 -28.5 1 96.69 215 GLY B CA 1
ATOM 3855 C C . GLY B 1 215 ? 9.555 -3.379 -29.312 1 96.69 215 GLY B C 1
ATOM 3856 O O . GLY B 1 215 ? 9.57 -3.332 -30.531 1 96.69 215 GLY B O 1
ATOM 3857 N N . LYS B 1 216 ? 9.859 -4.406 -28.672 1 97.31 216 LYS B N 1
ATOM 3858 C CA . LYS B 1 216 ? 10.352 -5.602 -29.344 1 97.31 216 LYS B CA 1
ATOM 3859 C C . LYS B 1 216 ? 9.352 -6.754 -29.219 1 97.31 216 LYS B C 1
ATOM 3861 O O . LYS B 1 216 ? 8.406 -6.68 -28.438 1 97.31 216 LYS B O 1
ATOM 3866 N N . SER B 1 217 ? 9.648 -7.746 -29.984 1 97.19 217 SER B N 1
ATOM 3867 C CA . SER B 1 217 ? 8.781 -8.922 -29.984 1 97.19 217 SER B CA 1
ATOM 3868 C C . SER B 1 217 ? 9.109 -9.844 -28.812 1 97.19 217 SER B C 1
ATOM 3870 O O . SER B 1 217 ? 10.273 -10.031 -28.453 1 97.19 217 SER B O 1
ATOM 3872 N N . VAL B 1 218 ? 8.07 -10.422 -28.281 1 97.88 218 VAL B N 1
ATOM 3873 C CA . VAL B 1 218 ? 8.203 -11.453 -27.25 1 97.88 218 VAL B CA 1
ATOM 3874 C C . VAL B 1 218 ? 7.379 -12.672 -27.641 1 97.88 218 VAL B C 1
ATOM 3876 O O . VAL B 1 218 ? 6.289 -12.547 -28.219 1 97.88 218 VAL B O 1
ATOM 3879 N N . THR B 1 219 ? 7.91 -13.852 -27.344 1 97.44 219 THR B N 1
ATOM 3880 C CA . THR B 1 219 ? 7.238 -15.094 -27.703 1 97.44 219 THR B CA 1
ATOM 3881 C C . THR B 1 219 ? 6.719 -15.797 -26.438 1 97.44 219 THR B C 1
ATOM 3883 O O . THR B 1 219 ? 7.406 -15.836 -25.422 1 97.44 219 THR B O 1
ATOM 3886 N N . PHE B 1 220 ? 5.508 -16.375 -26.609 1 97.19 220 PHE B N 1
ATOM 3887 C CA . PHE B 1 220 ? 4.852 -17.047 -25.5 1 97.19 220 PHE B CA 1
ATOM 3888 C C . PHE B 1 220 ? 4.688 -18.531 -25.781 1 97.19 220 PHE B C 1
ATOM 3890 O O . PHE B 1 220 ? 4.613 -18.938 -26.938 1 97.19 220 PHE B O 1
ATOM 3897 N N . ASP B 1 221 ? 4.66 -19.281 -24.75 1 96.19 221 ASP B N 1
ATOM 3898 C CA . ASP B 1 221 ? 4.336 -20.703 -24.781 1 96.19 221 ASP B CA 1
ATOM 3899 C C . ASP B 1 221 ? 3.137 -21 -23.891 1 96.19 221 ASP B C 1
ATOM 3901 O O . ASP B 1 221 ? 3.148 -20.688 -22.688 1 96.19 221 ASP B O 1
ATOM 3905 N N . PHE B 1 222 ? 2.07 -21.484 -24.469 1 95.31 222 PHE B N 1
ATOM 3906 C CA . PHE B 1 222 ? 0.861 -21.875 -23.75 1 95.31 222 PHE B CA 1
ATOM 3907 C C . PHE B 1 222 ? 0.073 -22.922 -24.531 1 95.31 222 PHE B C 1
ATOM 3909 O O . PHE B 1 222 ? 0.277 -23.078 -25.734 1 95.31 222 PHE B O 1
ATOM 3916 N N . ASN B 1 223 ? -0.771 -23.656 -23.75 1 87.06 223 ASN B N 1
ATOM 3917 C CA . ASN B 1 223 ? -1.635 -24.641 -24.406 1 87.06 223 ASN B CA 1
ATOM 3918 C C . ASN B 1 223 ? -2.869 -23.984 -25.016 1 87.06 223 ASN B C 1
ATOM 3920 O O . ASN B 1 223 ? -3.74 -23.5 -24.297 1 87.06 223 ASN B O 1
ATOM 3924 N N . SER B 1 224 ? -2.939 -23.875 -26.297 1 69.56 224 SER B N 1
ATOM 3925 C CA . SER B 1 224 ? -3.984 -23.172 -27.031 1 69.56 224 SER B CA 1
ATOM 3926 C C . SER B 1 224 ? -5.113 -24.109 -27.422 1 69.56 224 SER B C 1
ATOM 3928 O O . SER B 1 224 ? -6.004 -23.734 -28.188 1 69.56 224 SER B O 1
ATOM 3930 N N . THR B 1 225 ? -5.133 -25.203 -27.078 1 65.25 225 THR B N 1
ATOM 3931 C CA . THR B 1 225 ? -6.066 -26.172 -27.641 1 65.25 225 THR B CA 1
ATOM 3932 C C . THR B 1 225 ? -7.504 -25.672 -27.516 1 65.25 225 THR B C 1
ATOM 3934 O O . THR B 1 225 ? -8.375 -26.062 -28.297 1 65.25 225 THR B O 1
ATOM 3937 N N . SER B 1 226 ? -7.695 -24.859 -26.562 1 56.22 226 SER B N 1
ATOM 3938 C CA . SER B 1 226 ? -9.094 -24.5 -26.375 1 56.22 226 SER B CA 1
ATOM 3939 C C . SER B 1 226 ? -9.508 -23.375 -27.328 1 56.22 226 SER B C 1
ATOM 3941 O O . SER B 1 226 ? -10.672 -22.969 -27.328 1 56.22 226 SER B O 1
ATOM 3943 N N . THR B 1 227 ? -8.578 -22.953 -28.125 1 63.56 227 THR B N 1
ATOM 3944 C CA . THR B 1 227 ? -8.969 -21.844 -28.984 1 63.56 227 THR B CA 1
ATOM 3945 C C . THR B 1 227 ? -9.211 -22.328 -30.406 1 63.56 227 THR B C 1
ATOM 3947 O O . THR B 1 227 ? -8.586 -23.281 -30.859 1 63.56 227 THR B O 1
ATOM 3950 N N . GLY B 1 228 ? -10.305 -22.094 -30.891 1 59.16 228 GLY B N 1
ATOM 3951 C CA . GLY B 1 228 ? -10.562 -22.438 -32.281 1 59.16 228 GLY B CA 1
ATOM 3952 C C . GLY B 1 228 ? -9.445 -22.016 -33.219 1 59.16 228 GLY B C 1
ATOM 3953 O O . GLY B 1 228 ? -8.75 -21.031 -32.969 1 59.16 228 GLY B O 1
ATOM 3954 N N . SER B 1 229 ? -8.844 -22.859 -34.125 1 62.06 229 SER B N 1
ATOM 3955 C CA . SER B 1 229 ? -7.703 -22.75 -35.031 1 62.06 229 SER B CA 1
ATOM 3956 C C . SER B 1 229 ? -7.676 -21.391 -35.719 1 62.06 229 SER B C 1
ATOM 3958 O O . SER B 1 229 ? -6.605 -20.859 -36.031 1 62.06 229 SER B O 1
ATOM 3960 N N . ASN B 1 230 ? -8.766 -20.688 -35.75 1 71.56 230 ASN B N 1
ATOM 3961 C CA . ASN B 1 230 ? -8.742 -19.469 -36.562 1 71.56 230 ASN B CA 1
ATOM 3962 C C . ASN B 1 230 ? -9.055 -18.234 -35.719 1 71.56 230 ASN B C 1
ATOM 3964 O O . ASN B 1 230 ? -9.289 -17.156 -36.281 1 71.56 230 ASN B O 1
ATOM 3968 N N . GLN B 1 231 ? -8.883 -18.422 -34.531 1 86.94 231 GLN B N 1
ATOM 3969 C CA . GLN B 1 231 ? -9.266 -17.266 -33.719 1 86.94 231 GLN B CA 1
ATOM 3970 C C . GLN B 1 231 ? -8.055 -16.375 -33.406 1 86.94 231 GLN B C 1
ATOM 3972 O O . GLN B 1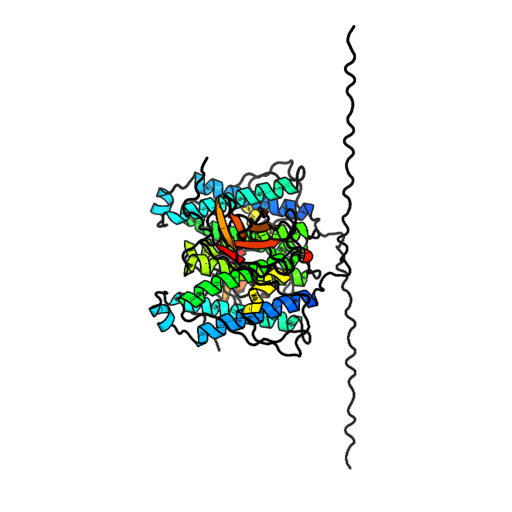 231 ? -7 -16.875 -33.031 1 86.94 231 GLN B O 1
ATOM 3977 N N . MET B 1 232 ? -8.203 -15.102 -33.688 1 92.94 232 MET B N 1
ATOM 3978 C CA . MET B 1 232 ? -7.16 -14.141 -33.344 1 92.94 232 MET B CA 1
ATOM 3979 C C . MET B 1 232 ? -7.004 -14.031 -31.828 1 92.94 232 MET B C 1
ATOM 3981 O O . MET B 1 232 ? -7.992 -13.914 -31.109 1 92.94 232 MET B O 1
ATOM 3985 N N . LEU B 1 233 ? -5.789 -14.188 -31.406 1 96.5 233 LEU B N 1
ATOM 3986 C CA . LEU B 1 233 ? -5.465 -14.031 -29.984 1 96.5 233 LEU B CA 1
ATOM 3987 C C . LEU B 1 233 ? -4.676 -12.75 -29.75 1 96.5 233 LEU B C 1
ATOM 3989 O O . LEU B 1 233 ? -4.059 -12.211 -30.672 1 96.5 233 LEU B O 1
ATOM 3993 N N . TYR B 1 234 ? -4.691 -12.312 -28.562 1 97.75 234 TYR B N 1
ATOM 3994 C CA . TYR B 1 234 ? -4.004 -11.086 -28.156 1 97.75 234 TYR B CA 1
ATOM 3995 C C . TYR B 1 234 ? -3.221 -11.305 -26.859 1 97.75 234 TYR B C 1
ATOM 3997 O O . TYR B 1 234 ? -3.697 -11.977 -25.953 1 97.75 234 TYR B O 1
ATOM 4005 N N . ALA B 1 235 ? -2.039 -10.75 -26.828 1 98.44 235 ALA B N 1
ATOM 4006 C CA . ALA B 1 235 ? -1.405 -10.523 -25.531 1 98.44 235 ALA B CA 1
ATOM 4007 C C . ALA B 1 235 ? -1.935 -9.25 -24.875 1 98.44 235 ALA B C 1
ATOM 4009 O O . ALA B 1 235 ? -1.891 -8.172 -25.484 1 98.44 235 ALA B O 1
ATOM 4010 N N . ALA B 1 236 ? -2.518 -9.406 -23.766 1 98.81 236 ALA B N 1
ATOM 4011 C CA . ALA B 1 236 ? -2.93 -8.266 -22.953 1 98.81 236 ALA B CA 1
ATOM 4012 C C . ALA B 1 236 ? -1.925 -7.988 -21.844 1 98.81 236 ALA B C 1
ATOM 4014 O O . ALA B 1 236 ? -1.643 -8.867 -21.016 1 98.81 236 ALA B O 1
ATOM 4015 N N . PHE B 1 237 ? -1.366 -6.777 -21.844 1 98.75 237 PHE B N 1
ATOM 4016 C CA . PHE B 1 237 ? -0.391 -6.344 -20.844 1 98.75 237 PHE B CA 1
ATOM 4017 C C . PHE B 1 237 ? -1.035 -5.418 -19.828 1 98.75 237 PHE B C 1
ATOM 4019 O O . PHE B 1 237 ? -1.576 -4.367 -20.188 1 98.75 237 PHE B O 1
ATOM 4026 N N . PHE B 1 238 ? -1.01 -5.883 -18.594 1 98.75 238 PHE B N 1
ATOM 4027 C CA . PHE B 1 238 ? -1.508 -5.059 -17.5 1 98.75 238 PHE B CA 1
ATOM 4028 C C . PHE B 1 238 ? -0.38 -4.242 -16.875 1 98.75 238 PHE B C 1
ATOM 4030 O O . PHE B 1 238 ? 0.585 -4.801 -16.359 1 98.75 238 PHE B O 1
ATOM 4037 N N . SER B 1 239 ? -0.454 -2.93 -16.875 1 97.69 239 SER B N 1
ATOM 4038 C CA . SER B 1 239 ? 0.521 -2.004 -16.312 1 97.69 239 SER B CA 1
ATOM 4039 C C . SER B 1 239 ? -0.165 -0.807 -15.656 1 97.69 239 SER B C 1
ATOM 4041 O O . SER B 1 239 ? -0.744 0.034 -16.344 1 97.69 239 SER B O 1
ATOM 4043 N N . GLY B 1 240 ? -0 -0.713 -14.32 1 97.94 240 GLY B N 1
ATOM 4044 C CA . GLY B 1 240 ? -0.838 0.251 -13.625 1 97.94 240 GLY B CA 1
ATOM 4045 C C . GLY B 1 240 ? -2.322 0.004 -13.82 1 97.94 240 GLY B C 1
ATOM 4046 O O . GLY B 1 240 ? -2.805 -1.111 -13.609 1 97.94 240 GLY B O 1
ATOM 4047 N N . LEU B 1 241 ? -3.012 1.025 -14.227 1 98.12 241 LEU B N 1
ATOM 4048 C CA . LEU B 1 241 ? -4.449 0.913 -14.453 1 98.12 241 LEU B CA 1
ATOM 4049 C C . LEU B 1 241 ? -4.75 0.708 -15.938 1 98.12 241 LEU B C 1
ATOM 4051 O O . LEU B 1 241 ? -5.914 0.671 -16.328 1 98.12 241 LEU B O 1
ATOM 4055 N N . ASP B 1 242 ? -3.717 0.499 -16.766 1 97.25 242 ASP B N 1
ATOM 4056 C CA . ASP B 1 242 ? -3.891 0.341 -18.203 1 97.25 242 ASP B CA 1
ATOM 4057 C C . ASP B 1 242 ? -3.828 -1.13 -18.609 1 97.25 242 ASP B C 1
ATOM 4059 O O . ASP B 1 242 ? -3.131 -1.925 -17.969 1 97.25 242 ASP B O 1
ATOM 4063 N N . THR B 1 243 ? -4.57 -1.467 -19.578 1 98.38 243 THR B N 1
ATOM 4064 C CA . THR B 1 243 ? -4.422 -2.711 -20.328 1 98.38 243 THR B CA 1
ATOM 4065 C C . THR B 1 243 ? -4.086 -2.426 -21.797 1 98.38 243 THR B C 1
ATOM 4067 O O . THR B 1 243 ? -4.844 -1.746 -22.484 1 98.38 243 THR B O 1
ATOM 4070 N N . LEU B 1 244 ? -2.959 -2.861 -22.172 1 98.62 244 LEU B N 1
ATOM 4071 C CA . LEU B 1 244 ? -2.527 -2.686 -23.562 1 98.62 244 LEU B CA 1
ATOM 4072 C C . LEU B 1 244 ? -2.553 -4.012 -24.312 1 98.62 244 LEU B C 1
ATOM 4074 O O . LEU B 1 244 ? -2.156 -5.047 -23.766 1 98.62 244 LEU B O 1
ATOM 4078 N N . PHE B 1 245 ? -3.049 -4.02 -25.547 1 98.62 245 PHE B N 1
ATOM 4079 C CA . PHE B 1 245 ? -3.225 -5.25 -26.297 1 98.62 245 PHE B CA 1
ATOM 4080 C C . PHE B 1 245 ? -2.301 -5.277 -27.516 1 98.62 245 PHE B C 1
ATOM 4082 O O . PHE B 1 245 ? -2.057 -4.242 -28.141 1 98.62 245 PHE B O 1
ATOM 4089 N N . ALA B 1 246 ? -1.781 -6.418 -27.797 1 98.69 246 ALA B N 1
ATOM 4090 C CA . ALA B 1 246 ? -1.036 -6.691 -29.031 1 98.69 246 ALA B CA 1
ATOM 4091 C C . ALA B 1 246 ? -1.469 -8.016 -29.656 1 98.69 246 ALA B C 1
ATOM 4093 O O . ALA B 1 246 ? -1.558 -9.039 -28.953 1 98.69 246 ALA B O 1
ATOM 4094 N N . PRO B 1 247 ? -1.771 -8.016 -30.922 1 97.94 247 PRO B N 1
ATOM 4095 C CA . PRO B 1 247 ? -2.146 -9.281 -31.562 1 97.94 247 PRO B CA 1
ATOM 4096 C C . PRO B 1 247 ? -1.001 -10.297 -31.578 1 97.94 247 PRO B C 1
ATOM 4098 O O . PRO B 1 247 ? 0.16 -9.914 -31.75 1 97.94 247 PRO B O 1
ATOM 4101 N N . LEU B 1 248 ? -1.362 -11.516 -31.453 1 96.5 248 LEU B N 1
ATOM 4102 C CA . LEU B 1 248 ? -0.384 -12.594 -31.594 1 96.5 248 LEU B CA 1
ATOM 4103 C C . LEU B 1 248 ? -0.257 -13.023 -33.062 1 96.5 248 LEU B C 1
ATOM 4105 O O . LEU B 1 248 ? -1.26 -13.133 -33.75 1 96.5 248 LEU B O 1
ATOM 4109 N N . ASP B 1 249 ? 0.944 -13.336 -33.375 1 94.38 249 ASP B N 1
ATOM 4110 C CA . ASP B 1 249 ? 1.134 -13.891 -34.719 1 94.38 249 ASP B CA 1
ATOM 4111 C C . ASP B 1 249 ? 1.126 -15.422 -34.688 1 94.38 249 ASP B C 1
ATOM 4113 O O . ASP B 1 249 ? 0.806 -16.016 -33.656 1 94.38 249 ASP B O 1
ATOM 4117 N N . SER B 1 250 ? 1.42 -16.016 -35.75 1 91.12 250 SER B N 1
ATOM 4118 C CA . SER B 1 250 ? 1.328 -17.469 -35.906 1 91.12 250 SER B CA 1
ATOM 4119 C C . SER B 1 250 ? 2.381 -18.172 -35.031 1 91.12 250 SER B C 1
ATOM 4121 O O . SER B 1 250 ? 2.254 -19.359 -34.75 1 91.12 250 SER B O 1
ATOM 4123 N N . ASN B 1 251 ? 3.436 -17.438 -34.656 1 92.69 251 ASN B N 1
ATOM 4124 C CA . ASN B 1 251 ? 4.492 -18 -33.812 1 92.69 251 ASN B CA 1
ATOM 4125 C C . ASN B 1 251 ? 4.223 -17.734 -32.312 1 92.69 251 ASN B C 1
ATOM 4127 O O . ASN B 1 251 ? 5.117 -17.891 -31.484 1 92.69 251 ASN B O 1
ATOM 4131 N N . LYS B 1 252 ? 3.057 -17.172 -32 1 94.5 252 LYS B N 1
ATOM 4132 C CA . LYS B 1 252 ? 2.658 -16.844 -30.625 1 94.5 252 LYS B CA 1
ATOM 4133 C C . LYS B 1 252 ? 3.523 -15.711 -30.078 1 94.5 252 LYS B C 1
ATOM 4135 O O . LYS B 1 252 ? 3.883 -15.727 -28.891 1 94.5 252 LYS B O 1
ATOM 4140 N N . SER B 1 253 ? 3.852 -14.836 -30.984 1 96.88 253 SER B N 1
ATOM 4141 C CA . SER B 1 253 ? 4.641 -13.672 -30.594 1 96.88 253 SER B CA 1
ATOM 4142 C C . SER B 1 253 ? 3.822 -12.391 -30.703 1 96.88 253 SER B C 1
ATOM 4144 O O . SER B 1 253 ? 2.871 -12.32 -31.484 1 96.88 253 SER B O 1
ATOM 4146 N N . ALA B 1 254 ? 4.16 -11.438 -29.906 1 98.12 254 ALA B N 1
ATOM 4147 C CA . ALA B 1 254 ? 3.533 -10.117 -29.906 1 98.12 254 ALA B CA 1
ATOM 4148 C C . ALA B 1 254 ? 4.559 -9.023 -29.641 1 98.12 254 ALA B C 1
ATOM 4150 O O . ALA B 1 254 ? 5.57 -9.258 -28.984 1 98.12 254 ALA B O 1
ATOM 4151 N N . THR B 1 255 ? 4.293 -7.852 -30.141 1 98.31 255 THR B N 1
ATOM 4152 C CA . THR B 1 255 ? 5.148 -6.707 -29.859 1 98.31 255 THR B CA 1
ATOM 4153 C C . THR B 1 255 ? 4.836 -6.133 -28.469 1 98.31 255 THR B C 1
ATOM 4155 O O . THR B 1 255 ? 3.688 -5.781 -28.188 1 98.31 255 THR B O 1
ATOM 4158 N N . VAL B 1 256 ? 5.844 -6.027 -27.672 1 98.31 256 VAL B N 1
ATOM 4159 C CA . VAL B 1 256 ? 5.672 -5.418 -26.359 1 98.31 256 VAL B CA 1
ATOM 4160 C C . VAL B 1 256 ? 5.457 -3.914 -26.5 1 98.31 256 VAL B C 1
ATOM 4162 O O . VAL B 1 256 ? 6.238 -3.23 -27.172 1 98.31 256 VAL B O 1
ATOM 4165 N N . PRO B 1 257 ? 4.449 -3.365 -25.891 1 97.88 257 PRO B N 1
ATOM 4166 C CA . PRO B 1 257 ? 4.27 -1.914 -25.969 1 97.88 257 PRO B CA 1
ATOM 4167 C C . PRO B 1 257 ? 5.484 -1.145 -25.453 1 97.88 257 PRO B C 1
ATOM 4169 O O . PRO B 1 257 ? 6.074 -1.52 -24.438 1 97.88 257 PRO B O 1
ATOM 4172 N N . GLU B 1 258 ? 5.812 0.011 -26.062 1 95.44 258 GLU B N 1
ATOM 4173 C CA . GLU B 1 258 ? 7.062 0.732 -25.844 1 95.44 258 GLU B CA 1
ATOM 4174 C C . GLU B 1 258 ? 7.09 1.396 -24.469 1 95.44 258 GLU B C 1
ATOM 4176 O O . GLU B 1 258 ? 8.156 1.593 -23.891 1 95.44 258 GLU B O 1
ATOM 4181 N N . LYS B 1 259 ? 6.008 1.666 -23.922 1 93.12 259 LYS B N 1
ATOM 4182 C CA . LYS B 1 259 ? 5.973 2.502 -22.719 1 93.12 259 LYS B CA 1
ATOM 4183 C C . LYS B 1 259 ? 6.023 1.65 -21.453 1 93.12 259 LYS B C 1
ATOM 4185 O O . LYS B 1 259 ? 5.984 2.18 -20.344 1 93.12 259 LYS B O 1
ATOM 4190 N N . LEU B 1 260 ? 6.051 0.304 -21.594 1 95.31 260 LEU B N 1
ATOM 4191 C CA . LEU B 1 260 ? 5.957 -0.56 -20.422 1 95.31 260 LEU B CA 1
ATOM 4192 C C . LEU B 1 260 ? 7.238 -0.49 -19.594 1 95.31 260 LEU B C 1
ATOM 4194 O O . LEU B 1 260 ? 8.344 -0.542 -20.141 1 95.31 260 LEU B O 1
ATOM 4198 N N . VAL B 1 261 ? 7.07 -0.303 -18.344 1 92.56 261 VAL B N 1
ATOM 4199 C CA . VAL B 1 261 ? 8.148 -0.277 -17.375 1 92.56 261 VAL B CA 1
ATOM 4200 C C . VAL B 1 261 ? 7.727 -1.036 -16.109 1 92.56 261 VAL B C 1
ATOM 4202 O O . VAL B 1 261 ? 6.535 -1.235 -15.875 1 92.56 261 VAL B O 1
ATOM 4205 N N . GLY B 1 262 ? 8.711 -1.511 -15.367 1 94.25 262 GLY B N 1
ATOM 4206 C CA . GLY B 1 262 ? 8.43 -2.162 -14.094 1 94.25 262 GLY B CA 1
ATOM 4207 C C . GLY B 1 262 ? 7.789 -3.527 -14.25 1 94.25 262 GLY B C 1
ATOM 4208 O O . GLY B 1 262 ? 8.102 -4.262 -15.188 1 94.25 262 GLY B O 1
ATOM 4209 N N . THR B 1 263 ? 7.023 -3.906 -13.258 1 96.5 263 THR B N 1
ATOM 4210 C CA . THR B 1 263 ? 6.332 -5.191 -13.266 1 96.5 263 THR B CA 1
ATOM 4211 C C . THR B 1 263 ? 5.062 -5.113 -14.109 1 96.5 263 THR B C 1
ATOM 4213 O O . THR B 1 263 ? 4.199 -4.27 -13.859 1 96.5 263 THR B O 1
ATOM 4216 N N . VAL B 1 264 ? 4.992 -5.949 -15.047 1 97.94 264 VAL B N 1
ATOM 4217 C CA . VAL B 1 264 ? 3.85 -6.047 -15.953 1 97.94 264 VAL B CA 1
ATOM 4218 C C . VAL B 1 264 ? 3.295 -7.469 -15.93 1 97.94 264 VAL B C 1
ATOM 4220 O O . VAL B 1 264 ? 4.055 -8.438 -15.953 1 97.94 264 VAL B O 1
ATOM 4223 N N . TYR B 1 265 ? 2.01 -7.609 -15.844 1 98.81 265 TYR B N 1
ATOM 4224 C CA . TYR B 1 265 ? 1.354 -8.906 -15.984 1 98.81 265 TYR B CA 1
ATOM 4225 C C . TYR B 1 265 ? 0.766 -9.078 -17.375 1 98.81 265 TYR B C 1
ATOM 4227 O O . TYR B 1 265 ? 0.213 -8.125 -17.938 1 98.81 265 TYR B O 1
ATOM 4235 N N . ALA B 1 266 ? 0.86 -10.258 -17.906 1 98.81 266 ALA B N 1
ATOM 4236 C CA . ALA B 1 266 ? 0.319 -10.492 -19.25 1 98.81 266 ALA B CA 1
ATOM 4237 C C . ALA B 1 266 ? -0.542 -11.75 -19.281 1 98.81 266 ALA B C 1
ATOM 4239 O O . ALA B 1 266 ? -0.204 -12.758 -18.656 1 98.81 266 ALA B O 1
ATOM 4240 N N . VAL B 1 267 ? -1.606 -11.688 -20.016 1 98.56 267 VAL B N 1
ATOM 4241 C CA . VAL B 1 267 ? -2.412 -12.867 -20.328 1 98.56 267 VAL B CA 1
ATOM 4242 C C . VAL B 1 267 ? -2.623 -12.953 -21.844 1 98.56 267 VAL B C 1
ATOM 4244 O O . VAL B 1 267 ? -2.436 -11.969 -22.562 1 98.56 267 VAL B O 1
ATOM 4247 N N . ILE B 1 268 ? -2.93 -14.125 -22.281 1 97.88 268 ILE B N 1
ATOM 4248 C CA . ILE B 1 268 ? -3.426 -14.305 -23.641 1 97.88 268 ILE B CA 1
ATOM 4249 C C . ILE B 1 268 ? -4.953 -14.273 -23.641 1 97.88 268 ILE B C 1
ATOM 4251 O O . ILE B 1 268 ? -5.594 -14.961 -22.844 1 97.88 268 ILE B O 1
ATOM 4255 N N . SER B 1 269 ? -5.492 -13.484 -24.484 1 96.94 269 SER B N 1
ATOM 4256 C CA . SER B 1 269 ? -6.934 -13.25 -24.484 1 96.94 269 SER B CA 1
ATOM 4257 C C . SER B 1 269 ? -7.516 -13.43 -25.891 1 96.94 269 SER B C 1
ATOM 4259 O O . SER B 1 269 ? -6.855 -13.117 -26.875 1 96.94 269 SER B O 1
ATOM 4261 N N . THR B 1 270 ? -8.75 -13.883 -26.031 1 95.69 270 THR B N 1
ATOM 4262 C CA . THR B 1 270 ? -9.469 -13.945 -27.297 1 95.69 270 THR B CA 1
ATOM 4263 C C . THR B 1 270 ? -10.055 -12.578 -27.656 1 95.69 270 THR B C 1
ATOM 4265 O O . THR B 1 270 ? -10.578 -12.391 -28.75 1 95.69 270 THR B O 1
ATOM 4268 N N . ASN B 1 271 ? -10.047 -11.688 -26.672 1 95.81 271 ASN B N 1
ATOM 4269 C CA . ASN B 1 271 ? -10.594 -10.344 -26.828 1 95.81 271 ASN B CA 1
ATOM 4270 C C . ASN B 1 271 ? -9.492 -9.289 -26.844 1 95.81 271 ASN B C 1
ATOM 4272 O O . ASN B 1 271 ? -8.617 -9.281 -25.984 1 95.81 271 ASN B O 1
ATOM 4276 N N . GLY B 1 272 ? -9.492 -8.383 -27.828 1 96.94 272 GLY B N 1
ATOM 4277 C CA . GLY B 1 272 ? -8.43 -7.406 -28.016 1 96.94 272 GLY B CA 1
ATOM 4278 C C . GLY B 1 272 ? -8.758 -6.047 -27.422 1 96.94 272 GLY B C 1
ATOM 4279 O O . GLY B 1 272 ? -8.062 -5.066 -27.688 1 96.94 272 GLY B O 1
ATOM 4280 N N . THR B 1 273 ? -9.898 -5.988 -26.594 1 96.88 273 THR B N 1
ATOM 4281 C CA . THR B 1 273 ? -10.305 -4.691 -26.062 1 96.88 273 THR B CA 1
ATOM 4282 C C . THR B 1 273 ? -10.562 -4.781 -24.562 1 96.88 273 THR B C 1
ATOM 4284 O O . THR B 1 273 ? -10.406 -3.795 -23.844 1 96.88 273 THR B O 1
ATOM 4287 N N . VAL B 1 274 ? -11.023 -5.945 -24.125 1 96.44 274 VAL B N 1
ATOM 4288 C CA . VAL B 1 274 ? -11.32 -6.141 -22.719 1 96.44 274 VAL B CA 1
ATOM 4289 C C . VAL B 1 274 ? -10.922 -7.555 -22.297 1 96.44 274 VAL B C 1
ATOM 4291 O O . VAL B 1 274 ? -11.164 -8.516 -23.031 1 96.44 274 VAL B O 1
ATOM 4294 N N . VAL B 1 275 ? -10.328 -7.613 -21.141 1 97.38 275 VAL B N 1
ATOM 4295 C CA . VAL B 1 275 ? -9.992 -8.93 -20.594 1 97.38 275 VAL B CA 1
ATOM 4296 C C . VAL B 1 275 ? -11.023 -9.336 -19.547 1 97.38 275 VAL B C 1
ATOM 4298 O O . VAL B 1 275 ? -11.438 -8.516 -18.719 1 97.38 275 VAL B O 1
ATOM 4301 N N . SER B 1 276 ? -11.484 -10.531 -19.609 1 95.94 276 SER B N 1
ATOM 4302 C CA . SER B 1 276 ? -12.352 -11.188 -18.641 1 95.94 276 SER B CA 1
ATOM 4303 C C . SER B 1 276 ? -11.914 -12.625 -18.391 1 95.94 276 SER B C 1
ATOM 4305 O O . SER B 1 276 ? -11.023 -13.133 -19.062 1 95.94 276 SER B O 1
ATOM 4307 N N . ASP B 1 277 ? -12.5 -13.242 -17.438 1 95 277 ASP B N 1
ATOM 4308 C CA . ASP B 1 277 ? -12.195 -14.648 -17.203 1 95 277 ASP B CA 1
ATOM 4309 C C . ASP B 1 277 ? -12.523 -15.5 -18.422 1 95 277 ASP B C 1
ATOM 4311 O O . ASP B 1 277 ? -11.789 -16.422 -18.766 1 95 277 ASP B O 1
ATOM 4315 N N . ASP B 1 278 ? -13.594 -15.133 -19.078 1 93.56 278 ASP B N 1
ATOM 4316 C CA . ASP B 1 278 ? -14.055 -15.922 -20.219 1 93.56 278 ASP B CA 1
ATOM 4317 C C . ASP B 1 278 ? -13.133 -15.734 -21.422 1 93.56 278 ASP B C 1
ATOM 4319 O O . ASP B 1 278 ? -12.984 -16.641 -22.234 1 93.56 278 ASP B O 1
ATOM 4323 N N . SER B 1 279 ? -12.508 -14.625 -21.5 1 95.06 279 SER B N 1
ATOM 4324 C CA . SER B 1 279 ? -11.672 -14.359 -22.672 1 95.06 279 SER B CA 1
ATOM 4325 C C . SER B 1 279 ? -10.234 -14.82 -22.453 1 95.06 279 SER B C 1
ATOM 4327 O O . SER B 1 279 ? -9.445 -14.891 -23.391 1 95.06 279 SER B O 1
ATOM 4329 N N . THR B 1 280 ? -9.859 -15.109 -21.234 1 96.81 280 THR B N 1
ATOM 4330 C CA . THR B 1 280 ? -8.484 -15.445 -20.906 1 96.81 280 THR B CA 1
ATOM 4331 C C . THR B 1 280 ? -8.18 -16.891 -21.281 1 96.81 280 THR B C 1
ATOM 4333 O O . THR B 1 280 ? -8.852 -17.812 -20.828 1 96.81 280 THR B O 1
ATOM 4336 N N . VAL B 1 281 ? -7.137 -17.047 -22.047 1 96.25 281 VAL B N 1
ATOM 4337 C CA . VAL B 1 281 ? -6.73 -18.344 -22.547 1 96.25 281 VAL B CA 1
ATOM 4338 C C . VAL B 1 281 ? -5.617 -18.922 -21.672 1 96.25 281 VAL B C 1
ATOM 4340 O O . VAL B 1 281 ? -5.574 -20.125 -21.422 1 96.25 281 VAL B O 1
ATOM 4343 N N . ALA B 1 282 ? -4.691 -18.062 -21.266 1 97.44 282 ALA B N 1
ATOM 4344 C CA . ALA B 1 282 ? -3.545 -18.469 -20.469 1 97.44 282 ALA B CA 1
ATOM 4345 C C . ALA B 1 282 ? -2.945 -17.281 -19.719 1 97.44 282 ALA B C 1
ATOM 4347 O O . ALA B 1 282 ? -3.068 -16.141 -20.156 1 97.44 282 ALA B O 1
ATOM 4348 N N . GLY B 1 283 ? -2.256 -17.625 -18.625 1 98 283 GLY B N 1
ATOM 4349 C CA . GLY B 1 283 ? -1.563 -16.594 -17.859 1 98 283 GLY B CA 1
ATOM 4350 C C . GLY B 1 283 ? -2.057 -16.5 -16.422 1 98 283 GLY B C 1
ATOM 4351 O O . GLY B 1 283 ? -2.789 -17.375 -15.953 1 98 283 GLY B O 1
ATOM 4352 N N . PRO B 1 284 ? -1.585 -15.461 -15.719 1 98.69 284 PRO B N 1
ATOM 4353 C CA . PRO B 1 284 ? -0.674 -14.422 -16.219 1 98.69 284 PRO B CA 1
ATOM 4354 C C . PRO B 1 284 ? 0.786 -14.867 -16.203 1 98.69 284 PRO B C 1
ATOM 4356 O O . PRO B 1 284 ? 1.169 -15.734 -15.414 1 98.69 284 PRO B O 1
ATOM 4359 N N . ALA B 1 285 ? 1.594 -14.375 -17.078 1 98.5 285 ALA B N 1
ATOM 4360 C CA . ALA B 1 285 ? 3.045 -14.281 -16.938 1 98.5 285 ALA B CA 1
ATOM 4361 C C . ALA B 1 285 ? 3.453 -12.953 -16.312 1 98.5 285 ALA B C 1
ATOM 4363 O O . ALA B 1 285 ? 2.766 -11.945 -16.469 1 98.5 285 ALA B O 1
ATOM 4364 N N . ILE B 1 286 ? 4.516 -12.961 -15.57 1 98.06 286 ILE B N 1
ATOM 4365 C CA . ILE B 1 286 ? 5.059 -11.742 -14.977 1 98.06 286 ILE B CA 1
ATOM 4366 C C . ILE B 1 286 ? 6.293 -11.297 -15.75 1 98.06 286 ILE B C 1
ATOM 4368 O O . ILE B 1 286 ? 7.262 -12.047 -15.875 1 98.06 286 ILE B O 1
ATOM 4372 N N . LEU B 1 287 ? 6.215 -10.094 -16.281 1 97.12 287 LEU B N 1
ATOM 4373 C CA . LEU B 1 287 ? 7.32 -9.492 -17.016 1 97.12 287 LEU B CA 1
ATOM 4374 C C . LEU B 1 287 ? 7.922 -8.328 -16.234 1 97.12 287 LEU B C 1
ATOM 4376 O O . LEU B 1 287 ? 7.195 -7.543 -15.617 1 97.12 287 LEU B O 1
ATOM 4380 N N . GLU B 1 288 ? 9.195 -8.25 -16.266 1 94.19 288 GLU B N 1
ATOM 4381 C CA . GLU B 1 288 ? 9.898 -7.156 -15.594 1 94.19 288 GLU B CA 1
ATOM 4382 C C . GLU B 1 288 ? 10.68 -6.305 -16.594 1 94.19 288 GLU B C 1
ATOM 4384 O O . GLU B 1 288 ? 11.492 -6.828 -17.359 1 94.19 288 GLU B O 1
ATOM 4389 N N . PHE B 1 289 ? 10.391 -5.059 -16.562 1 92.81 289 PHE B N 1
ATOM 4390 C CA . PHE B 1 289 ? 11.094 -4.094 -17.391 1 92.81 289 PHE B CA 1
ATOM 4391 C C . PHE B 1 289 ? 11.852 -3.084 -16.531 1 92.81 289 PHE B C 1
ATOM 4393 O O . PHE B 1 289 ? 11.297 -2.543 -15.57 1 92.81 289 PHE B O 1
ATOM 4400 N N . ARG B 1 290 ? 13.062 -2.93 -16.844 1 82.69 290 ARG B N 1
ATOM 4401 C CA . ARG B 1 290 ? 13.914 -2.064 -16.031 1 82.69 290 ARG B CA 1
ATOM 4402 C C . ARG B 1 290 ? 13.398 -0.627 -16.047 1 82.69 290 ARG B C 1
ATOM 4404 O O . ARG B 1 290 ? 13.008 -0.111 -17.094 1 82.69 290 ARG B O 1
ATOM 4411 N N . LEU B 1 291 ? 13.227 -0.128 -14.898 1 77.75 291 LEU B N 1
ATOM 4412 C CA . LEU B 1 291 ? 12.969 1.302 -14.758 1 77.75 291 LEU B CA 1
ATOM 4413 C C . LEU B 1 291 ? 14.273 2.088 -14.727 1 77.75 291 LEU B C 1
ATOM 4415 O O . LEU B 1 291 ? 15.141 1.824 -13.891 1 77.75 291 LEU B O 1
ATOM 4419 N N . PRO B 1 292 ? 14.516 2.824 -15.828 1 67.19 292 PRO B N 1
ATOM 4420 C CA . PRO B 1 292 ? 15.789 3.553 -15.805 1 67.19 292 PRO B CA 1
ATOM 4421 C C . PRO B 1 292 ? 15.953 4.406 -14.555 1 67.19 292 PRO B C 1
ATOM 4423 O O . PRO B 1 292 ? 14.969 4.91 -14.008 1 67.19 292 PRO B O 1
ATOM 4426 N N . GLU B 1 293 ? 17.125 4.234 -13.883 1 58.94 293 GLU B N 1
ATOM 4427 C CA . GLU B 1 293 ? 17.406 5.062 -12.719 1 58.94 293 GLU B CA 1
ATOM 4428 C C . GLU B 1 293 ? 17.172 6.543 -13.016 1 58.94 293 GLU B C 1
ATOM 4430 O O . GLU B 1 293 ? 16.688 7.285 -12.164 1 58.94 293 GLU B O 1
ATOM 4435 N N . MET B 1 294 ? 17.75 7.004 -14.289 1 50.91 294 MET B N 1
ATOM 4436 C CA . MET B 1 294 ? 17.594 8.43 -14.57 1 50.91 294 MET B CA 1
ATOM 4437 C C . MET B 1 294 ? 16.172 8.742 -14.992 1 50.91 294 MET B C 1
ATOM 4439 O O . MET B 1 294 ? 15.602 8.062 -15.844 1 50.91 294 MET B O 1
ATOM 4443 N N . ALA B 1 295 ? 15.375 9.289 -14.234 1 40.88 295 ALA B N 1
ATOM 4444 C CA . ALA B 1 295 ? 14.109 9.852 -14.688 1 40.88 295 ALA B CA 1
ATOM 4445 C C . ALA B 1 295 ? 14.281 10.578 -16.016 1 40.88 295 ALA B C 1
ATOM 4447 O O . ALA B 1 295 ? 14.992 11.586 -16.109 1 40.88 295 ALA B O 1
ATOM 4448 N N . ARG B 1 296 ? 14.438 10.055 -17.219 1 32.56 296 ARG B N 1
ATOM 4449 C CA . ARG B 1 296 ? 14.539 10.891 -18.422 1 32.56 296 ARG B CA 1
ATOM 4450 C C . ARG B 1 296 ? 13.352 11.836 -18.531 1 32.56 296 ARG B C 1
ATOM 4452 O O . ARG B 1 296 ? 12.195 11.406 -18.484 1 32.56 296 ARG B O 1
ATOM 4459 N N . GLN B 1 297 ? 13.195 13.055 -17.938 1 28.41 297 GLN B N 1
ATOM 4460 C CA . GLN B 1 297 ? 12.344 14.008 -18.656 1 28.41 297 GLN B CA 1
ATOM 4461 C C . GLN B 1 297 ? 12.633 13.977 -20.156 1 28.41 297 GLN B C 1
ATOM 4463 O O . GLN B 1 297 ? 13.672 14.477 -20.609 1 28.41 297 GLN B O 1
ATOM 4468 N N . THR B 1 298 ? 12.719 12.906 -20.969 1 24.73 298 THR B N 1
ATOM 4469 C CA . THR B 1 298 ? 12.781 13.336 -22.359 1 24.73 298 THR B CA 1
ATOM 4470 C C . THR B 1 298 ? 11.633 14.297 -22.672 1 24.73 298 THR B C 1
ATOM 4472 O O . THR B 1 298 ? 10.469 13.977 -22.453 1 24.73 298 THR B O 1
ATOM 4475 N N . ASN B 1 299 ? 11.82 15.609 -22.484 1 20.81 299 ASN B N 1
ATOM 4476 C CA . ASN B 1 299 ? 11.258 16.359 -23.594 1 20.81 299 ASN B CA 1
ATOM 4477 C C . ASN B 1 299 ? 11.594 15.711 -24.938 1 20.81 299 ASN B C 1
ATOM 4479 O O . ASN B 1 299 ? 12.719 15.25 -25.141 1 20.81 299 ASN B O 1
#

Solvent-accessible surface area (backbone atoms only — not comparable to full-atom values): 32691 Å² total; per-residue (Å²): 132,84,72,80,78,77,77,75,76,76,77,76,76,76,76,71,82,74,77,73,73,79,65,81,56,94,82,57,66,48,53,68,52,51,50,35,52,49,36,51,53,31,36,52,51,26,50,52,41,53,52,49,57,72,71,45,52,71,65,48,34,42,74,69,69,41,62,76,60,55,60,27,47,51,49,46,51,31,52,27,29,47,48,51,32,53,53,44,36,61,75,42,51,90,65,38,56,67,68,58,44,70,56,75,92,54,86,47,58,64,50,40,50,54,49,44,31,51,53,28,44,47,50,26,16,34,43,36,36,48,50,61,54,47,70,55,48,70,57,41,38,52,48,39,18,42,29,38,33,34,22,15,51,20,8,35,40,26,24,66,69,65,68,45,66,42,60,47,59,58,28,42,44,63,32,52,68,31,44,42,42,28,65,50,47,80,34,53,74,48,62,59,86,84,40,74,87,65,102,58,57,64,46,46,62,36,43,73,78,48,82,67,44,59,62,32,66,30,35,49,49,62,77,56,81,86,49,64,95,81,60,70,39,16,42,37,38,37,47,27,89,45,75,46,63,26,60,42,49,97,77,40,28,29,57,35,60,65,84,62,37,17,63,29,39,31,32,35,20,64,40,75,86,58,88,48,80,88,30,48,57,24,15,49,31,83,43,72,33,81,65,68,64,65,49,73,77,74,123,134,84,75,78,78,78,78,74,77,74,76,77,75,76,76,70,82,73,77,74,74,83,66,80,54,95,82,59,64,49,53,66,52,50,49,35,53,50,36,49,51,31,34,51,53,27,50,52,40,52,51,49,57,72,70,45,51,72,66,48,32,42,74,69,69,41,62,77,59,55,61,27,48,50,49,44,51,31,51,26,30,47,48,51,34,51,52,44,37,62,75,43,50,91,65,38,56,66,69,58,42,71,55,73,90,54,84,49,57,63,51,40,51,55,50,45,30,51,52,27,43,50,50,26,16,35,44,38,37,48,50,61,53,46,72,54,47,69,57,42,38,51,47,39,18,41,28,38,33,33,24,14,52,22,8,34,41,26,25,66,69,63,70,44,66,41,62,48,60,58,27,42,44,62,32,53,67,31,46,43,43,28,67,50,45,82,34,52,73,49,62,59,85,85,42,73,88,64,101,61,57,64,45,47,63,36,42,72,78,47,81,66,44,59,65,32,67,29,34,51,49,62,79,57,81,86,50,64,95,81,59,68,40,14,42,37,38,38,45,27,90,45,76,47,63,25,62,42,48,98,77,41,28,27,56,35,60,63,83,63,37,18,64,29,39,32,33,34,19,63,40,78,86,57,88,46,80,88,32,48,56,24,15,49,30,83,44,73,32,80,66,68,63,65,55,72,77,72,123

pLDDT: mean 89.06, std 20.5, range [20.81, 98.94]

Foldseek 3Di:
DPPPPPPPPPPPPPPDPPPPPPPPDPPFDALLLLLQLLLQLLLLVLCLLVVQPVVADQVLCVVVPDDSVVSVVSVVVNVLSVVSNVVSCVVNPVQHFDHFDFDDDDDGVVSSLVVQLVSLLLSLQSLVQCLVRYDPVVSSVVSVVSNVVSLVSNLCSQCVPVVAHSDFDPARWHDHSQQSCQVSVVGGDDGDPSHDDHPYDHAWAKDWDDADDAQAKTAIDTDQVVPDPPQWKWKWKIGGPDTAIFIADPRRMTHHHRVGAAKIWIFIFSDRPDDDPVGTHYDTDIHHHGDPPPPPPPD/DPPPPPPPPPPPPPPDPPPPPPPPDPPFDALLLLLQLLLQLLLLVLCLLVVQPVVADQVLCVVVPDDSVVSVVSVVVNVLSVVSNVVSCVVNPVQHFDHFDFDDDDDGVVSSLVVQLVSLLLSLQSLVQCLVRYDPVVSSVVSVVSNVVSLVSNLCSQCVPVVAHSDFDPARWHDHSQQSCQVSVVGGDGGDPSHDDHPYDHAWAKDWDDADDAQAKTAIDTDQVVPDPPQWKWKWKIGGPDTAIFIADPRRMTHHHRVGAAKIWIFIFSDRPDDDPVGTHYDTDIHHHGDDPPPPPPD

Nearest PDB structures (foldseek):
  8w9k-assembly1_A  TM=8.922E-01  e=1.190E-18  Ramazzottius varieornatus
  8w9k-assembly2_C  TM=8.978E-01  e=1.987E-18  Ramazzottius varieornatus
  8kce-assembly1_A-2  TM=8.899E-01  e=3.512E-18  Ramazzottius varieornatus
  8w9k-assembly1_B  TM=9.014E-01  e=5.864E-18  Ramazzottius varieornatus
  8x1k-assembly1_B  TM=8.883E-01  e=3.237E-17  Ramazzottius varieornatus

Secondary structure (DSSP, 8-state):
-------------------------TTSPPHHHHHHHHHHHHHHHHHHHHHHHHH--HHHHHHTT--HHHHHHHHHHHHHHHHHHHHHHHHHGGGPPPP-EE-----SHHHHHHHHHHHHHHHHHHHHHHGGG---HHHHHHHHHHHHHHHHHHHHIIIIIT-S-S-SSSS-----HHHHHHHHGGGEEE--TTSPPPS--PPPPEEE-S---TTSEEEEEE--TTS-TT---EEEEEETTEEEEEE--TTSEEEPPTT--EEEEEEEES-SS---TTTEEEEEEEEEE---SS-----/-------------------------TTSPPHHHHHHHHHHHHHHHHHHHHHHHHH--HHHHHHTT--HHHHHHHHHHHHHHHHHHHHHHHHHGGGPPPP-EE-----SHHHHHHHHHHHHHHHHHHHHHHGGG---HHHHHHHHHHHHHHHHHHHHIIIIIT-S-S-SSSS-----HHHHHHHHGGGEEE--TTSPPPS--PPPPEEE-S---TTSEEEEEE--TTS-TT---EEEEEETTEEEEEE--TTSEEEPPTT--EEEEEEEES-SS---TTTEEEEEEEEEE---SS-----